Protein AF-0000000084992486 (afdb_homodimer)

Foldseek 3Di:
DKKAWLEFQFADDPQPADYDQATWIWDDDPNATEIEFFAQAQSSVVSCVSLVHQLLRHQAYEYQAFFNRRANNLLNSLQRNQEAHEYEWAPCRQAQKWFPPPHTDTGGHPDDPVSSVVSRYDYDHAQPWDDPDVQKIKLHFQDQDDPQLPFFQRMFHDDPNDTDHDPRRGRIWIWGQDPQWIEIEGAACRSAPVSSLVSSCVVRVTDAYAEYAYHGLLVRDDPRSNVVNLVVVLPHPYQAYAHENNCDDVNLVVSCVSCPPRYHPSHRRDMDDD/DKKAWLEFQFADDPQPADYDQATWIWDDDPNATEIEFFAQAQSSVVSCVSLVHQLLRHQAYEYQAFFNRRANNLLNSLQRNQEAHEYEWAPCSQAQKWFPPPHTDTGGHPDDPVSSVVSHYDYDHAQDWDDPDVQKIKLHFQDQDDPQLPFFQRMFHADPRDTDHDPRRGRIWIWGQDPQWIEIEGAACRSAPVSSLVSSCVVNVTDAYAEYAYHGLLVRDDPSSNVVNLVVVLPHNYQAYAHENNCDDVNLVVSCVSCPPRYHPSHRRDMDDD

Solvent-accessible surface area (backbone atoms only — not comparable to full-atom values): 26748 Å² total; per-residue (Å²): 76,39,38,33,26,32,19,12,16,26,33,67,47,87,70,83,39,48,6,27,49,19,37,17,33,40,38,38,47,95,90,39,38,34,34,42,29,23,9,36,43,52,50,36,54,58,26,25,51,71,70,71,42,64,72,66,64,42,66,32,36,35,41,22,41,28,36,24,35,27,38,37,7,39,62,50,46,32,60,66,46,63,47,76,37,46,28,36,28,25,79,55,24,75,44,70,34,28,32,50,67,95,56,74,41,81,39,19,44,84,64,57,69,68,59,46,39,73,41,21,46,39,75,39,74,38,62,56,64,38,72,79,45,96,55,32,29,37,47,17,49,57,66,77,74,57,85,62,52,78,45,56,84,52,31,23,30,70,58,95,84,36,83,38,76,49,80,60,65,21,45,27,36,39,36,32,66,48,98,75,26,28,34,37,42,36,51,37,34,63,53,23,58,65,29,44,51,53,46,46,28,65,76,69,69,47,83,52,49,20,30,43,36,31,10,44,36,48,47,76,31,52,69,66,35,38,52,52,48,49,56,55,54,70,73,46,76,54,64,32,43,23,44,19,54,55,14,36,69,70,49,38,23,52,48,36,70,73,50,45,88,29,35,40,60,59,24,13,69,36,74,46,75,97,74,39,39,32,26,31,19,12,17,28,33,67,46,88,69,82,39,49,7,27,49,18,38,16,33,41,38,37,48,94,89,39,38,33,34,43,29,24,9,37,44,52,50,35,54,59,28,25,51,71,71,71,43,64,71,66,65,41,66,32,36,36,41,24,40,28,36,24,33,28,38,38,6,40,62,51,46,33,58,67,47,63,48,75,38,46,30,36,29,25,81,57,24,75,42,69,35,27,33,50,68,93,57,73,40,82,40,21,45,84,66,56,68,68,60,45,40,74,41,21,46,38,75,40,73,38,61,55,66,38,71,80,44,98,56,33,28,37,46,18,48,56,67,76,74,55,86,62,52,78,47,55,84,50,32,24,30,70,58,95,84,36,86,39,76,49,81,60,65,20,43,28,36,39,37,33,67,50,98,75,26,28,35,35,42,35,52,37,34,64,50,22,60,65,29,45,52,54,46,46,27,65,76,69,68,45,82,51,51,20,29,42,35,32,10,45,37,47,47,76,33,52,68,66,35,37,51,53,48,49,56,54,55,70,71,46,76,55,65,32,43,23,43,19,51,55,15,36,67,70,49,37,24,51,46,34,71,73,50,44,87,30,34,39,60,60,26,13,69,36,73,47,75,98

Radius of gyration: 23.99 Å; Cα contacts (8 Å, |Δi|>4): 1470; chains: 2; bounding box: 59×67×59 Å

InterPro domains:
  IPR001279 Metallo-beta-lactamase [PF00753] (26-121)
  IPR001279 Metallo-beta-lactamase [SM00849] (21-245)
  IPR036866 Ribonuclease Z/Hydroxyacylglutathione hydrolase-like [G3DSA:3.60.15.10] (1-273)
  IPR036866 Ribonuclease Z/Hydroxyacylglutathione hydrolase-like [SSF56281] (2-274)
  IPR041712 Methanocaldococcus jannaschii dihydropteroate synthase-like, MBL-fold metallo hydrolase domain [cd07713] (2-273)
  IPR052926 Metallo-beta-lactamase domain-containing protein [PTHR13754] (1-273)

Structure (mmCIF, N/CA/C/O backbone):
data_AF-0000000084992486-model_v1
#
loop_
_entity.id
_entity.type
_entity.pdbx_description
1 polymer 'Beta-lactamase domain protein'
#
loop_
_atom_site.group_PDB
_atom_site.id
_atom_site.type_symbol
_atom_site.label_atom_id
_atom_site.label_alt_id
_atom_site.label_comp_id
_atom_site.label_asym_id
_atom_site.label_entity_id
_atom_site.label_seq_id
_atom_site.pdbx_PDB_ins_code
_atom_site.Cartn_x
_atom_site.Cartn_y
_atom_site.Cartn_z
_atom_site.occupancy
_atom_site.B_iso_or_equiv
_atom_site.auth_seq_id
_atom_site.auth_comp_id
_atom_site.auth_asym_id
_atom_site.auth_atom_id
_atom_site.pdbx_PDB_model_num
ATOM 1 N N . MET A 1 1 ? 14.695 21.062 2.686 1 94.88 1 MET A N 1
ATOM 2 C CA . MET A 1 1 ? 13.664 20.328 3.412 1 94.88 1 MET A CA 1
ATOM 3 C C . MET A 1 1 ? 13.641 18.859 2.979 1 94.88 1 MET A C 1
ATOM 5 O O . MET A 1 1 ? 13.812 18.562 1.797 1 94.88 1 MET A O 1
ATOM 9 N N . ARG A 1 2 ? 13.477 17.984 3.918 1 97.75 2 ARG A N 1
ATOM 10 C CA . ARG A 1 2 ? 13.383 16.547 3.676 1 97.75 2 ARG A CA 1
ATOM 11 C C . ARG A 1 2 ? 12.18 15.953 4.398 1 97.75 2 ARG A C 1
ATOM 13 O O . ARG A 1 2 ? 11.984 16.188 5.594 1 97.75 2 ARG A O 1
ATOM 20 N N . VAL A 1 3 ? 11.336 15.289 3.637 1 98.69 3 VAL A N 1
ATOM 21 C CA . VAL A 1 3 ? 10.188 14.602 4.211 1 98.69 3 VAL A CA 1
ATOM 22 C C . VAL A 1 3 ? 10.312 13.094 3.969 1 98.69 3 VAL A C 1
ATOM 24 O O . VAL A 1 3 ? 10.438 12.656 2.826 1 98.69 3 VAL A O 1
ATOM 27 N N . THR A 1 4 ? 10.312 12.32 5.02 1 98.69 4 THR A N 1
ATOM 28 C CA . THR A 1 4 ? 10.289 10.867 4.926 1 98.69 4 THR A CA 1
ATOM 29 C C . THR A 1 4 ? 8.914 10.32 5.301 1 98.69 4 THR A C 1
ATOM 31 O O . THR A 1 4 ? 8.375 10.656 6.355 1 98.69 4 THR A O 1
ATOM 34 N N . VAL A 1 5 ? 8.375 9.547 4.402 1 98.69 5 VAL A N 1
ATOM 35 C CA . VAL A 1 5 ? 7.109 8.891 4.707 1 98.69 5 VAL A CA 1
ATOM 36 C C . VAL A 1 5 ? 7.355 7.684 5.605 1 98.69 5 VAL A C 1
ATOM 38 O O . VAL A 1 5 ? 7.828 6.641 5.145 1 98.69 5 VAL A O 1
ATOM 41 N N . LEU A 1 6 ? 6.988 7.801 6.863 1 98.5 6 LEU A N 1
ATOM 42 C CA . LEU A 1 6 ? 7.254 6.73 7.82 1 98.5 6 LEU A CA 1
ATOM 43 C C . LEU A 1 6 ? 6.188 5.645 7.727 1 98.5 6 LEU A C 1
ATOM 45 O O . LEU A 1 6 ? 6.492 4.457 7.883 1 98.5 6 LEU A O 1
ATOM 49 N N . VAL A 1 7 ? 4.973 6.086 7.559 1 97.81 7 VAL A N 1
ATOM 50 C CA . VAL A 1 7 ? 3.893 5.113 7.41 1 97.81 7 VAL A CA 1
ATOM 51 C C . VAL A 1 7 ? 2.803 5.684 6.508 1 97.81 7 VAL A C 1
ATOM 53 O O . VAL A 1 7 ? 2.488 6.871 6.578 1 97.81 7 VAL A O 1
ATOM 56 N N . GLU A 1 8 ? 2.346 4.922 5.703 1 97.44 8 GLU A N 1
ATOM 57 C CA . GLU A 1 8 ? 1.309 5.191 4.715 1 97.44 8 GLU A CA 1
ATOM 58 C C . GLU A 1 8 ? 0.674 3.896 4.211 1 97.44 8 GLU A C 1
ATOM 60 O O . GLU A 1 8 ? 1.143 2.803 4.535 1 97.44 8 GLU A O 1
ATOM 65 N N . ASN A 1 9 ? -0.348 3.951 3.467 1 97.25 9 ASN A N 1
ATOM 66 C CA . ASN A 1 9 ? -1.157 2.811 3.057 1 97.25 9 ASN A CA 1
ATOM 67 C C . ASN A 1 9 ? -0.349 1.818 2.225 1 97.25 9 ASN A C 1
ATOM 69 O O . ASN A 1 9 ? -0.656 0.625 2.201 1 97.25 9 ASN A O 1
ATOM 73 N N . SER A 1 10 ? 0.635 2.299 1.521 1 96.56 10 SER A N 1
ATOM 74 C CA . SER A 1 10 ? 1.401 1.476 0.592 1 96.56 10 SER A CA 1
ATOM 75 C C . SER A 1 10 ? 2.875 1.429 0.98 1 96.56 10 SER A C 1
ATOM 77 O O . SER A 1 10 ? 3.441 2.436 1.41 1 96.56 10 SER A O 1
ATOM 79 N N . VAL A 1 11 ? 3.467 0.266 0.783 1 94.88 11 VAL A N 1
ATOM 80 C CA . VAL A 1 11 ? 4.898 0.095 1.006 1 94.88 11 VAL A CA 1
ATOM 81 C C . VAL A 1 11 ? 5.645 0.209 -0.322 1 94.88 11 VAL A C 1
ATOM 83 O O . VAL A 1 11 ? 5.348 -0.518 -1.272 1 94.88 11 VAL A O 1
ATOM 86 N N . GLY A 1 12 ? 6.594 1.15 -0.379 1 87.75 12 GLY A N 1
ATOM 87 C CA . GLY A 1 12 ? 7.273 1.422 -1.636 1 87.75 12 GLY A CA 1
ATOM 88 C C . GLY A 1 12 ? 8.648 0.792 -1.72 1 87.75 12 GLY A C 1
ATOM 89 O O . GLY A 1 12 ? 9.242 0.718 -2.801 1 87.75 12 GLY A O 1
ATOM 90 N N . LYS A 1 13 ? 9.18 0.392 -0.615 1 80.75 13 LYS A N 1
ATOM 91 C CA . LYS A 1 13 ? 10.531 -0.162 -0.57 1 80.75 13 LYS A CA 1
ATOM 92 C C . LYS A 1 13 ? 10.547 -1.521 0.124 1 80.75 13 LYS A C 1
ATOM 94 O O . LYS A 1 13 ? 9.828 -1.729 1.106 1 80.75 13 LYS A O 1
ATOM 99 N N . PRO A 1 14 ? 11.266 -2.363 -0.431 1 79.75 14 PRO A N 1
ATOM 100 C CA . PRO A 1 14 ? 11.352 -3.693 0.176 1 79.75 14 PRO A CA 1
ATOM 101 C C . PRO A 1 14 ? 12.297 -3.736 1.372 1 79.75 14 PRO A C 1
ATOM 103 O O . PRO A 1 14 ? 13.281 -4.484 1.358 1 79.75 14 PRO A O 1
ATOM 106 N N . LEU A 1 15 ? 12.102 -3.066 2.436 1 78.69 15 LEU A N 1
ATOM 107 C CA . LEU A 1 15 ? 12.977 -2.914 3.594 1 78.69 15 LEU A CA 1
ATOM 108 C C . LEU A 1 15 ? 12.312 -3.463 4.852 1 78.69 15 LEU A C 1
ATOM 110 O O . LEU A 1 15 ? 12.617 -3.023 5.961 1 78.69 15 LEU A O 1
ATOM 114 N N . GLY A 1 16 ? 11.375 -4.273 4.609 1 88.5 16 GLY A N 1
ATOM 115 C CA . GLY A 1 16 ? 10.672 -4.809 5.766 1 88.5 16 GLY A CA 1
ATOM 116 C C . GLY A 1 16 ? 9.711 -3.811 6.395 1 88.5 16 GLY A C 1
ATOM 117 O O . GLY A 1 16 ? 9.297 -3.982 7.543 1 88.5 16 GLY A O 1
ATOM 118 N N . LEU A 1 17 ? 9.445 -2.789 5.684 1 93.38 17 LEU A N 1
ATOM 119 C CA . LEU A 1 17 ? 8.531 -1.761 6.168 1 93.38 17 LEU A CA 1
ATOM 120 C C . LEU A 1 17 ? 7.094 -2.271 6.172 1 93.38 17 LEU A C 1
ATOM 122 O O . LEU A 1 17 ? 6.762 -3.209 5.441 1 93.38 17 LEU A O 1
ATOM 126 N N . THR A 1 18 ? 6.34 -1.64 7.02 1 94.38 18 THR A N 1
ATOM 127 C CA . THR A 1 18 ? 4.926 -1.969 7.156 1 94.38 18 THR A CA 1
ATOM 128 C C . THR A 1 18 ? 4.051 -0.817 6.668 1 94.38 18 THR A C 1
ATOM 130 O O . THR A 1 18 ? 4.305 0.344 6.996 1 94.38 18 THR A O 1
ATOM 133 N N . GLY A 1 19 ? 3.08 -1.207 5.801 1 94.94 19 GLY A N 1
ATOM 134 C CA . GLY A 1 19 ? 2.027 -0.263 5.469 1 94.94 19 GLY A CA 1
ATOM 135 C C . GLY A 1 19 ? 0.768 -0.457 6.293 1 94.94 19 GLY A C 1
ATOM 136 O O . GLY A 1 19 ? 0.466 -1.572 6.719 1 94.94 19 GLY A O 1
ATOM 137 N N . GLU A 1 20 ? 0.019 0.589 6.535 1 95.69 20 GLU A N 1
ATOM 138 C CA . GLU A 1 20 ? -1.285 0.571 7.191 1 95.69 20 GLU A CA 1
ATOM 139 C C . GLU A 1 20 ? -2.143 1.752 6.742 1 95.69 20 GLU A C 1
ATOM 141 O O . GLU A 1 20 ? -1.624 2.738 6.215 1 95.69 20 GLU A O 1
ATOM 146 N N . HIS A 1 21 ? -3.4 1.571 6.91 1 95.38 21 HIS A N 1
ATOM 147 C CA . HIS A 1 21 ? -4.246 2.738 6.684 1 95.38 21 HIS A CA 1
ATOM 148 C C . HIS A 1 21 ? -3.916 3.857 7.668 1 95.38 21 HIS A C 1
ATOM 150 O O . HIS A 1 21 ? -4.469 3.9 8.766 1 95.38 21 HIS A O 1
ATOM 156 N N . GLY A 1 22 ? -3.115 4.805 7.23 1 96.88 22 GLY A N 1
ATOM 157 C CA . GLY A 1 22 ? -2.666 5.887 8.094 1 96.88 22 GLY A CA 1
ATOM 158 C C . GLY A 1 22 ? -1.508 6.672 7.512 1 96.88 22 GLY A C 1
ATOM 159 O O . GLY A 1 22 ? -0.931 6.281 6.496 1 96.88 22 GLY A O 1
ATOM 160 N N . LEU A 1 23 ? -1.221 7.73 8.18 1 98.44 23 LEU A N 1
ATOM 161 C CA . LEU A 1 23 ? -0.169 8.609 7.672 1 98.44 23 LEU A CA 1
ATOM 162 C C . LEU A 1 23 ? 0.738 9.078 8.805 1 98.44 23 LEU A C 1
ATOM 164 O O . LEU A 1 23 ? 0.259 9.422 9.891 1 98.44 23 LEU A O 1
ATOM 168 N N . GLY A 1 24 ? 2.01 9.008 8.586 1 98.75 24 GLY A N 1
ATOM 169 C CA . GLY A 1 24 ? 3.043 9.594 9.422 1 98.75 24 GLY A CA 1
ATOM 170 C C . GLY A 1 24 ? 4.242 10.086 8.641 1 98.75 24 GLY A C 1
ATOM 171 O O . GLY A 1 24 ? 4.832 9.336 7.859 1 98.75 24 GLY A O 1
ATOM 172 N N . LEU A 1 25 ? 4.602 11.328 8.812 1 98.88 25 LEU A N 1
ATOM 173 C CA . LEU A 1 25 ? 5.699 11.953 8.086 1 98.88 25 LEU A CA 1
ATOM 174 C C . LEU A 1 25 ? 6.766 12.477 9.039 1 98.88 25 LEU A C 1
ATOM 176 O O . LEU A 1 25 ? 6.445 13.102 10.055 1 98.88 25 LEU A O 1
ATOM 180 N N . TRP A 1 26 ? 7.988 12.117 8.734 1 98.94 26 TRP A N 1
ATOM 181 C CA . TRP A 1 26 ? 9.133 12.727 9.398 1 98.94 26 TRP A CA 1
ATOM 182 C C . TRP A 1 26 ? 9.648 13.93 8.609 1 98.94 26 TRP A C 1
ATOM 184 O O . TRP A 1 26 ? 10.031 13.789 7.445 1 98.94 26 TRP A O 1
ATOM 194 N N . VAL A 1 27 ? 9.641 15.094 9.203 1 98.81 27 VAL A N 1
ATOM 195 C CA . VAL A 1 27 ? 9.953 16.328 8.492 1 98.81 27 VAL A CA 1
ATOM 196 C C . VAL A 1 27 ? 11.242 16.922 9.039 1 98.81 27 VAL A C 1
ATOM 198 O O . VAL A 1 27 ? 11.359 17.172 10.242 1 98.81 27 VAL A O 1
ATOM 201 N N . GLU A 1 28 ? 12.188 17.078 8.211 1 98.69 28 GLU A N 1
ATOM 202 C CA . GLU A 1 28 ? 13.422 17.797 8.5 1 98.69 28 GLU A CA 1
ATOM 203 C C . GLU A 1 28 ? 13.484 19.109 7.73 1 98.69 28 GLU A C 1
ATOM 205 O O . GLU A 1 28 ? 13.453 19.125 6.5 1 98.69 28 GLU A O 1
ATOM 210 N N . TYR A 1 29 ? 13.523 20.156 8.461 1 98.25 29 TYR A N 1
ATOM 211 C CA . TYR A 1 29 ? 13.5 21.484 7.875 1 98.25 29 TYR A CA 1
ATOM 212 C C . TYR A 1 29 ? 14.469 22.422 8.594 1 98.25 29 TYR A C 1
ATOM 214 O O . TYR A 1 29 ? 14.281 22.734 9.766 1 98.25 29 TYR A O 1
ATOM 222 N N . GLU A 1 30 ? 15.539 22.875 7.902 1 97.25 30 GLU A N 1
ATOM 223 C CA . GLU A 1 30 ? 16.516 23.828 8.406 1 97.25 30 GLU A CA 1
ATOM 224 C C . GLU A 1 30 ? 17.031 23.422 9.781 1 97.25 30 GLU A C 1
ATOM 226 O O . GLU A 1 30 ? 17.031 24.234 10.711 1 97.25 30 GLU A O 1
ATOM 231 N N . GLY A 1 31 ? 17.297 22.203 9.914 1 97.31 31 GLY A N 1
ATOM 232 C CA . GLY A 1 31 ? 17.906 21.688 11.133 1 97.31 31 GLY A CA 1
ATOM 233 C C . GLY A 1 31 ? 16.875 21.219 12.156 1 97.31 31 GLY A C 1
ATOM 234 O O . GLY A 1 31 ? 17.219 20.562 13.141 1 97.31 31 GLY A O 1
ATOM 235 N N . HIS A 1 32 ? 15.641 21.516 11.906 1 98.38 32 HIS A N 1
ATOM 236 C CA . HIS A 1 32 ? 14.586 21.125 12.828 1 98.38 32 HIS A CA 1
ATOM 237 C C . HIS A 1 32 ? 13.938 19.812 12.391 1 98.38 32 HIS A C 1
ATOM 239 O O . HIS A 1 32 ? 13.898 19.5 11.203 1 98.38 32 HIS A O 1
ATOM 245 N N . LYS A 1 33 ? 13.438 19.031 13.414 1 98.69 33 LYS A N 1
ATOM 246 C CA . LYS A 1 33 ? 12.836 17.719 13.172 1 98.69 33 LYS A CA 1
ATOM 247 C C . LYS A 1 33 ? 11.461 17.625 13.836 1 98.69 33 LYS A C 1
ATOM 249 O O . LYS A 1 33 ? 11.328 17.891 15.031 1 98.69 33 LYS A O 1
ATOM 254 N N . ILE A 1 34 ? 10.484 17.25 13.031 1 98.44 34 ILE A N 1
ATOM 255 C CA . ILE A 1 34 ? 9.141 17.109 13.578 1 98.44 34 ILE A CA 1
ATOM 256 C C . ILE A 1 34 ? 8.484 15.844 13.039 1 98.44 34 ILE A C 1
ATOM 258 O O . ILE A 1 34 ? 8.766 15.43 11.906 1 98.44 34 ILE A O 1
ATOM 262 N N . LEU A 1 35 ? 7.727 15.219 13.898 1 98.88 35 LEU A N 1
ATOM 263 C CA . LEU A 1 35 ? 6.84 14.148 13.445 1 98.88 35 LEU A CA 1
ATOM 264 C C . LEU A 1 35 ? 5.445 14.688 13.156 1 98.88 35 LEU A C 1
ATOM 266 O O . LEU A 1 35 ? 4.809 15.281 14.031 1 98.88 35 LEU A O 1
ATOM 270 N N . PHE A 1 36 ? 5.02 14.633 11.922 1 98.94 36 PHE A N 1
ATOM 271 C CA . PHE A 1 36 ? 3.68 15.031 11.5 1 98.94 36 PHE A CA 1
ATOM 272 C C . PHE A 1 36 ? 2.766 13.82 11.367 1 98.94 36 PHE A C 1
ATOM 274 O O . PHE A 1 36 ? 2.906 13.039 10.43 1 98.94 36 PHE A O 1
ATOM 281 N N . ASP A 1 37 ? 1.771 13.586 12.305 1 98.88 37 ASP A N 1
ATOM 282 C CA . ASP A 1 37 ? 0.866 12.453 12.445 1 98.88 37 ASP A CA 1
ATOM 283 C C . ASP A 1 37 ? 1.633 11.18 12.797 1 98.88 37 ASP A C 1
ATOM 285 O O . ASP A 1 37 ? 2.865 11.164 12.781 1 98.88 37 ASP A O 1
ATOM 289 N N . ALA A 1 38 ? 0.834 10.141 13.188 1 98.44 38 ALA A N 1
ATOM 290 C CA . ALA A 1 38 ? 1.514 8.992 13.789 1 98.44 38 ALA A CA 1
ATOM 291 C C . ALA A 1 38 ? 0.942 7.68 13.266 1 98.44 38 ALA A C 1
ATOM 293 O O . ALA A 1 38 ? 1.174 6.617 13.852 1 98.44 38 ALA A O 1
ATOM 294 N N . GLY A 1 39 ? 0.154 7.738 12.195 1 97.56 39 GLY A N 1
ATOM 295 C CA . GLY A 1 39 ? -0.425 6.52 11.656 1 97.56 39 GLY A CA 1
ATOM 296 C C . GLY A 1 39 ? -1.495 5.922 12.547 1 97.56 39 GLY A C 1
ATOM 297 O O . GLY A 1 39 ? -1.982 6.578 13.469 1 97.56 39 GLY A O 1
ATOM 298 N N . GLN A 1 40 ? -1.93 4.754 12.211 1 95.5 40 GLN A N 1
ATOM 299 C CA . GLN A 1 40 ? -3.053 4.102 12.875 1 95.5 40 GLN A CA 1
ATOM 300 C C . GLN A 1 40 ? -2.584 3.291 14.078 1 95.5 40 GLN A C 1
ATOM 302 O O . GLN A 1 40 ? -3.285 3.211 15.094 1 95.5 40 GLN A O 1
ATOM 307 N N . ARG A 1 41 ? -1.489 2.662 13.766 1 89.88 41 ARG A N 1
ATOM 308 C CA . ARG A 1 41 ? -0.973 1.774 14.797 1 89.88 41 ARG A CA 1
ATOM 309 C C . ARG A 1 41 ? 0.506 2.039 15.062 1 89.88 41 ARG A C 1
ATOM 311 O O . ARG A 1 41 ? 1.029 3.092 14.688 1 89.88 41 ARG A O 1
ATOM 318 N N . GLY A 1 42 ? 1.271 1.399 15.711 1 87.19 42 GLY A N 1
ATOM 319 C CA . GLY A 1 42 ? 2.633 1.599 16.188 1 87.19 42 GLY A CA 1
ATOM 320 C C . GLY A 1 42 ? 3.68 1.327 15.125 1 87.19 42 GLY A C 1
ATOM 321 O O . GLY A 1 42 ? 4.875 1.494 15.367 1 87.19 42 GLY A O 1
ATOM 322 N N . ALA A 1 43 ? 3.217 1.117 13.82 1 94.5 43 ALA A N 1
ATOM 323 C CA . ALA A 1 43 ? 4.172 0.789 12.766 1 94.5 43 ALA A CA 1
ATOM 324 C C . ALA A 1 43 ? 5.109 1.96 12.492 1 94.5 43 ALA A C 1
ATOM 326 O O . ALA A 1 43 ? 6.227 1.768 12 1 94.5 43 ALA A O 1
ATOM 327 N N . VAL A 1 44 ? 4.648 3.156 12.82 1 97.81 44 VAL A N 1
ATOM 328 C CA . VAL A 1 44 ? 5.457 4.355 12.602 1 97.81 44 VAL A CA 1
ATOM 329 C C . VAL A 1 44 ? 6.777 4.23 13.359 1 97.81 44 VAL A C 1
ATOM 331 O O . VAL A 1 44 ? 7.82 4.68 12.875 1 97.81 44 VAL A O 1
ATOM 334 N N . VAL A 1 45 ? 6.805 3.59 14.516 1 98.19 45 VAL A N 1
ATOM 335 C CA . VAL A 1 45 ? 7.996 3.457 15.352 1 98.19 45 VAL A CA 1
ATOM 336 C C . VAL A 1 45 ? 8.961 2.463 14.711 1 98.19 45 VAL A C 1
ATOM 338 O O . VAL A 1 45 ? 10.133 2.773 14.508 1 98.19 45 VAL A O 1
ATOM 341 N N . SER A 1 46 ? 8.461 1.271 14.383 1 96.38 46 SER A N 1
ATOM 342 C CA . SER A 1 46 ? 9.312 0.253 13.789 1 96.38 46 SER A CA 1
ATOM 343 C C . SER A 1 46 ? 9.836 0.698 12.43 1 96.38 46 SER A C 1
ATOM 345 O O . SER A 1 46 ? 11.008 0.471 12.102 1 96.38 46 SER A O 1
ATOM 347 N N . ASN A 1 47 ? 8.961 1.304 11.602 1 97.81 47 ASN A N 1
ATOM 348 C CA . ASN A 1 47 ? 9.391 1.807 10.297 1 97.81 47 ASN A CA 1
ATOM 349 C C . ASN A 1 47 ? 10.492 2.852 10.438 1 97.81 47 ASN A C 1
ATOM 351 O O . ASN A 1 47 ? 11.461 2.844 9.672 1 97.81 47 ASN A O 1
ATOM 355 N N . ALA A 1 48 ? 10.305 3.781 11.406 1 98.31 48 ALA A N 1
ATOM 356 C CA . ALA A 1 48 ? 11.336 4.797 11.633 1 98.31 48 ALA A CA 1
ATOM 357 C C . ALA A 1 48 ? 12.688 4.156 11.93 1 98.31 48 ALA A C 1
ATOM 359 O O . ALA A 1 48 ? 13.703 4.559 11.367 1 98.31 48 ALA A O 1
ATOM 360 N N . HIS A 1 49 ? 12.656 3.193 12.781 1 97 49 HIS A N 1
ATOM 361 C CA . HIS A 1 49 ? 13.883 2.49 13.141 1 97 49 HIS A CA 1
ATOM 362 C C . HIS A 1 49 ? 14.531 1.863 11.906 1 97 49 HIS A C 1
ATOM 364 O O . HIS A 1 49 ? 15.734 2.008 11.695 1 97 49 HIS A O 1
ATOM 370 N N . LEU A 1 50 ? 13.75 1.217 11.117 1 95.5 50 LEU A N 1
ATOM 371 C CA . LEU A 1 50 ? 14.25 0.541 9.922 1 95.5 50 LEU A CA 1
ATOM 372 C C . LEU A 1 50 ? 14.805 1.548 8.922 1 95.5 50 LEU A C 1
ATOM 374 O O . LEU A 1 50 ? 15.711 1.231 8.148 1 95.5 50 LEU A O 1
ATOM 378 N N . LEU A 1 51 ? 14.289 2.756 8.953 1 97 51 LEU A N 1
ATOM 379 C CA . LEU A 1 51 ? 14.711 3.801 8.023 1 97 51 LEU A CA 1
ATOM 380 C C . LEU A 1 51 ? 15.867 4.609 8.602 1 97 51 LEU A C 1
ATOM 382 O O . LEU A 1 51 ? 16.281 5.605 8.008 1 97 51 LEU A O 1
ATOM 386 N N . GLY A 1 52 ? 16.297 4.234 9.766 1 97.31 52 GLY A N 1
ATOM 387 C CA . GLY A 1 52 ? 17.438 4.895 10.391 1 97.31 52 GLY A CA 1
ATOM 388 C C . GLY A 1 52 ? 17.078 6.207 11.055 1 97.31 52 GLY A C 1
ATOM 389 O O . GLY A 1 52 ? 17.938 7.074 11.234 1 97.31 52 GLY A O 1
ATOM 390 N N . ILE A 1 53 ? 15.859 6.406 11.375 1 98.44 53 ILE A N 1
ATOM 391 C CA . ILE A 1 53 ? 15.383 7.629 12.016 1 98.44 53 ILE A CA 1
ATOM 392 C C . ILE A 1 53 ? 15.109 7.363 13.492 1 98.44 53 ILE A C 1
ATOM 394 O O . ILE A 1 53 ? 14.367 6.441 13.836 1 98.44 53 ILE A O 1
ATOM 398 N N .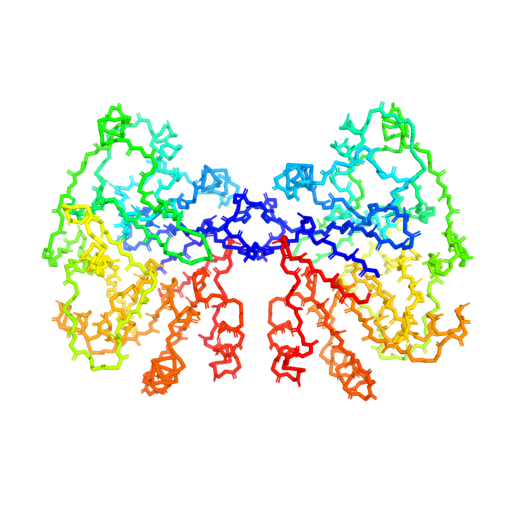 ASP A 1 54 ? 15.703 8.133 14.344 1 98.56 54 ASP A N 1
ATOM 399 C CA . ASP A 1 54 ? 15.43 8.07 15.773 1 98.56 54 ASP A CA 1
ATOM 400 C C . ASP A 1 54 ? 14.359 9.086 16.172 1 98.56 54 ASP A C 1
ATOM 402 O O . ASP A 1 54 ? 14.641 10.281 16.281 1 98.56 54 ASP A O 1
ATOM 406 N N . LEU A 1 55 ? 13.203 8.609 16.469 1 98.62 55 LEU A N 1
ATOM 407 C CA . LEU A 1 55 ? 12.07 9.477 16.781 1 98.62 55 LEU A CA 1
ATOM 408 C C . LEU A 1 55 ? 12.336 10.289 18.047 1 98.62 55 LEU A C 1
ATOM 410 O O . LEU A 1 55 ? 11.672 11.289 18.297 1 98.62 55 LEU A O 1
ATOM 414 N N . ARG A 1 56 ? 13.297 9.883 18.891 1 98.25 56 ARG A N 1
ATOM 415 C CA . ARG A 1 56 ? 13.648 10.633 20.094 1 98.25 56 ARG A CA 1
ATOM 416 C C . ARG A 1 56 ? 14.242 11.984 19.75 1 98.25 56 ARG A C 1
ATOM 418 O O . ARG A 1 56 ? 14.297 12.883 20.594 1 98.25 56 ARG A O 1
ATOM 425 N N . GLY A 1 57 ? 14.625 12.055 18.484 1 98.38 57 GLY A N 1
ATOM 426 C CA . GLY A 1 57 ? 15.211 13.305 18.031 1 98.38 57 GLY A CA 1
ATOM 427 C C . GLY A 1 57 ? 14.172 14.344 17.641 1 98.38 57 GLY A C 1
ATOM 428 O O . GLY A 1 57 ? 14.516 15.492 17.359 1 98.38 57 GLY A O 1
ATOM 429 N N . ALA A 1 58 ? 12.93 14.008 17.641 1 98.56 58 ALA A N 1
ATOM 430 C CA . ALA A 1 58 ? 11.875 14.953 17.281 1 98.56 58 ALA A CA 1
ATOM 431 C C . ALA A 1 58 ? 11.805 16.094 18.281 1 98.56 58 ALA A C 1
ATOM 433 O O . ALA A 1 58 ? 11.906 15.883 19.5 1 98.56 58 ALA A O 1
ATOM 434 N N . GLU A 1 59 ? 11.664 17.25 17.75 1 98.62 59 GLU A N 1
ATOM 435 C CA . GLU A 1 59 ? 11.492 18.438 18.594 1 98.62 59 GLU A CA 1
ATOM 436 C C . GLU A 1 59 ? 10.023 18.641 18.953 1 98.62 59 GLU A C 1
ATOM 438 O O . GLU A 1 59 ? 9.711 19.234 20 1 98.62 59 GLU A O 1
ATOM 443 N N . ALA A 1 60 ? 9.195 18.188 18.125 1 98.75 60 ALA A N 1
ATOM 444 C CA . ALA A 1 60 ? 7.75 18.297 18.328 1 98.75 60 ALA A CA 1
ATOM 445 C C . ALA A 1 60 ? 7 17.25 17.516 1 98.75 60 ALA A C 1
ATOM 447 O O . ALA A 1 60 ? 7.547 16.688 16.562 1 98.75 60 ALA A O 1
ATOM 448 N N . ILE A 1 61 ? 5.805 16.953 17.938 1 98.88 61 ILE A N 1
ATOM 449 C CA . ILE A 1 61 ? 4.824 16.203 17.172 1 98.88 61 ILE A CA 1
ATOM 450 C C . ILE A 1 61 ? 3.67 17.125 16.766 1 98.88 61 ILE A C 1
ATOM 452 O O . ILE A 1 61 ? 3.225 17.953 17.562 1 98.88 61 ILE A O 1
ATOM 456 N N . VAL A 1 62 ? 3.268 17.062 15.562 1 98.94 62 VAL A N 1
ATOM 457 C CA . VAL A 1 62 ? 2.105 17.812 15.094 1 98.94 62 VAL A CA 1
ATOM 458 C C . VAL A 1 62 ? 1.019 16.844 14.633 1 98.94 62 VAL A C 1
ATOM 460 O O . VAL A 1 62 ? 1.276 15.945 13.82 1 98.94 62 VAL A O 1
ATOM 463 N N . LEU A 1 63 ? -0.184 16.938 15.172 1 98.88 63 LEU A N 1
ATOM 464 C CA . LEU A 1 63 ? -1.336 16.172 14.719 1 98.88 63 LEU A CA 1
ATOM 465 C C . LEU A 1 63 ? -2.201 17 13.773 1 98.88 63 LEU A C 1
ATOM 467 O O . LEU A 1 63 ? -2.664 18.078 14.141 1 98.88 63 LEU A O 1
ATOM 471 N N . SER A 1 64 ? -2.367 16.453 12.586 1 98.88 64 SER A N 1
ATOM 472 C CA . SER A 1 64 ? -3.189 17.172 11.609 1 98.88 64 SER A CA 1
ATOM 473 C C . SER A 1 64 ? -4.645 17.234 12.055 1 98.88 64 SER A C 1
ATOM 475 O O . SER A 1 64 ? -5.258 18.297 12.047 1 98.88 64 SER A O 1
ATOM 477 N N . HIS A 1 65 ? -5.199 16.078 12.414 1 98.69 65 HIS A N 1
ATOM 478 C CA . HIS A 1 65 ? -6.57 16.016 12.914 1 98.69 65 HIS A CA 1
ATOM 479 C C . HIS A 1 65 ? -6.805 14.75 13.734 1 98.69 65 HIS A C 1
ATOM 481 O O . HIS A 1 65 ? -5.918 13.898 13.836 1 98.69 65 HIS A O 1
ATOM 487 N N . GLY A 1 66 ? -7.992 14.664 14.289 1 98.38 66 GLY A N 1
ATOM 488 C CA . GLY A 1 66 ? -8.203 13.727 15.383 1 98.38 66 GLY A CA 1
ATOM 489 C C . GLY A 1 66 ? -8.617 12.352 14.906 1 98.38 66 GLY A C 1
ATOM 490 O O . GLY A 1 66 ? -9.023 11.508 15.703 1 98.38 66 GLY A O 1
ATOM 491 N N . HIS A 1 67 ? -8.5 12.008 13.672 1 98 67 HIS A N 1
ATOM 492 C CA . HIS A 1 67 ? -8.883 10.68 13.211 1 98 67 HIS A CA 1
ATOM 493 C C . HIS A 1 67 ? -7.879 9.633 13.664 1 98 67 HIS A C 1
ATOM 495 O O . HIS A 1 67 ? -6.684 9.906 13.766 1 98 67 HIS A O 1
ATOM 501 N N . TYR A 1 68 ? -8.328 8.43 13.828 1 97 68 TYR A N 1
ATOM 502 C CA . TYR A 1 68 ? -7.559 7.328 14.406 1 97 68 TYR A CA 1
ATOM 503 C C . TYR A 1 68 ? -6.379 6.961 13.516 1 97 68 TYR A C 1
ATOM 505 O O . TYR A 1 68 ? -5.34 6.508 14 1 97 68 TYR A O 1
ATOM 513 N N . ASP A 1 69 ? -6.516 7.109 12.234 1 97.44 69 ASP A N 1
ATOM 514 C CA . ASP A 1 69 ? -5.469 6.719 11.297 1 97.44 69 ASP A CA 1
ATOM 515 C C . ASP A 1 69 ? -4.359 7.77 11.242 1 97.44 69 ASP A C 1
ATOM 517 O O . ASP A 1 69 ? -3.381 7.605 10.516 1 97.44 69 ASP A O 1
ATOM 521 N N . HIS A 1 70 ? -4.426 8.773 12.016 1 98.44 70 HIS A N 1
ATOM 522 C CA . HIS A 1 70 ? -3.385 9.789 12.172 1 98.44 70 HIS A CA 1
ATOM 523 C C . HIS A 1 70 ? -2.861 9.828 13.602 1 98.44 70 HIS A C 1
ATOM 525 O O . HIS A 1 70 ? -1.778 10.359 13.859 1 98.44 70 HIS A O 1
ATOM 531 N N . THR A 1 71 ? -3.646 9.297 14.484 1 98.38 71 THR A N 1
ATOM 532 C CA . THR A 1 71 ? -3.348 9.523 15.898 1 98.38 71 THR A CA 1
ATOM 533 C C . THR A 1 71 ? -3.184 8.195 16.625 1 98.38 71 THR A C 1
ATOM 535 O O . THR A 1 71 ? -2.684 8.156 17.75 1 98.38 71 THR A O 1
ATOM 538 N N . GLY A 1 72 ? -3.633 7.141 16.016 1 97.12 72 GLY A N 1
ATOM 539 C CA . GLY A 1 72 ? -3.646 5.848 16.688 1 97.12 72 GLY A CA 1
ATOM 540 C C . GLY A 1 72 ? -2.268 5.379 17.109 1 97.12 72 GLY A C 1
ATOM 541 O O . GLY A 1 72 ? -2.131 4.645 18.094 1 97.12 72 GLY A O 1
ATOM 542 N N . GLY A 1 73 ? -1.245 5.805 16.359 1 97.88 73 GLY A N 1
ATOM 543 C CA . GLY A 1 73 ? 0.123 5.418 16.656 1 97.88 73 GLY A CA 1
ATOM 544 C C . GLY A 1 73 ? 0.78 6.324 17.688 1 97.88 73 GLY A C 1
ATOM 545 O O . GLY A 1 73 ? 1.918 6.082 18.094 1 97.88 73 GLY A O 1
ATOM 546 N N . LEU A 1 74 ? 0.094 7.285 18.172 1 98.38 74 LEU A N 1
ATOM 547 C CA . LEU A 1 74 ? 0.687 8.297 19.031 1 98.38 74 LEU A CA 1
ATOM 548 C C . LEU A 1 74 ? 1.153 7.691 20.359 1 98.38 74 LEU A C 1
ATOM 550 O O . LEU A 1 74 ? 2.197 8.078 20.891 1 98.38 74 LEU A O 1
ATOM 554 N N . ARG A 1 75 ? 0.346 6.789 20.891 1 97.31 75 ARG A N 1
ATOM 555 C CA . ARG A 1 75 ? 0.729 6.148 22.156 1 97.31 75 ARG A CA 1
ATOM 556 C C . ARG A 1 75 ? 2.09 5.469 22.031 1 97.31 75 ARG A C 1
ATOM 558 O O . ARG A 1 75 ? 2.965 5.664 22.875 1 97.31 75 ARG A O 1
ATOM 565 N N . ALA A 1 76 ? 2.252 4.703 20.984 1 97.94 76 ALA A N 1
ATOM 566 C CA . ALA A 1 76 ? 3.51 3.996 20.75 1 97.94 76 ALA A CA 1
ATOM 567 C C . ALA A 1 76 ? 4.664 4.977 20.547 1 97.94 76 ALA A C 1
ATOM 569 O O . ALA A 1 76 ? 5.773 4.738 21.031 1 97.94 76 ALA A O 1
ATOM 570 N N . VAL A 1 77 ? 4.438 6.055 19.891 1 98.69 77 VAL A N 1
ATOM 571 C CA . VAL A 1 77 ? 5.453 7.07 19.625 1 98.69 77 VAL A CA 1
ATOM 572 C C . VAL A 1 77 ? 5.902 7.699 20.953 1 98.69 77 VAL A C 1
ATOM 574 O O . VAL A 1 77 ? 7.102 7.832 21.203 1 98.69 77 VAL A O 1
ATOM 577 N N . LEU A 1 78 ? 4.918 8.055 21.719 1 98.62 78 LEU A N 1
ATOM 578 C CA . LEU A 1 78 ? 5.223 8.695 23 1 98.62 78 LEU A CA 1
ATOM 579 C C . LEU A 1 78 ? 5.98 7.746 23.922 1 98.62 78 LEU A C 1
ATOM 581 O O . LEU A 1 78 ? 6.945 8.141 24.578 1 98.62 78 LEU A O 1
ATOM 585 N N . GLU A 1 79 ? 5.555 6.477 23.969 1 98.06 79 GLU A N 1
ATOM 586 C CA . GLU A 1 79 ? 6.262 5.473 24.766 1 98.06 79 GLU A CA 1
ATOM 587 C C . GLU A 1 79 ? 7.715 5.34 24.312 1 98.06 79 GLU A C 1
ATOM 589 O O . GLU A 1 79 ? 8.617 5.234 25.141 1 98.06 79 GLU A O 1
ATOM 594 N N . TYR A 1 80 ? 7.871 5.355 23.062 1 98.38 80 TYR A N 1
ATOM 595 C CA . TYR A 1 80 ? 9.211 5.207 22.516 1 98.38 80 TYR A CA 1
ATOM 596 C C . TYR A 1 80 ? 10.078 6.418 22.844 1 98.38 80 TYR A C 1
ATOM 598 O O . TYR A 1 80 ? 11.242 6.273 23.219 1 98.38 80 TYR A O 1
ATOM 606 N N . ILE A 1 81 ? 9.555 7.598 22.609 1 98.12 81 ILE A N 1
ATOM 607 C CA . ILE A 1 81 ? 10.297 8.828 22.875 1 98.12 81 ILE A CA 1
ATOM 608 C C . ILE A 1 81 ? 10.664 8.898 24.359 1 98.12 81 ILE A C 1
ATOM 610 O O . ILE A 1 81 ? 11.805 9.203 24.703 1 98.12 81 ILE A O 1
ATOM 614 N N . GLY A 1 82 ? 9.68 8.711 25.219 1 97.44 82 GLY A N 1
ATOM 615 C CA . GLY A 1 82 ? 9.969 8.484 26.625 1 97.44 82 GLY A CA 1
ATOM 616 C C . GLY A 1 82 ? 10.266 9.766 27.391 1 97.44 82 GLY A C 1
ATOM 617 O O . GLY A 1 82 ? 10.906 9.734 28.438 1 97.44 82 GLY A O 1
ATOM 618 N N . ARG A 1 83 ? 10.016 10.875 26.859 1 98 83 ARG A N 1
ATOM 619 C CA . ARG A 1 83 ? 10.133 12.172 27.516 1 98 83 ARG A CA 1
ATOM 620 C C . ARG A 1 83 ? 8.961 13.078 27.141 1 98 83 ARG A C 1
ATOM 622 O O . ARG A 1 83 ? 8.203 12.773 26.219 1 98 83 ARG A O 1
ATOM 629 N N . ARG A 1 84 ? 8.891 14.148 27.906 1 98.44 84 ARG A N 1
ATOM 630 C CA . ARG A 1 84 ? 7.887 15.141 27.547 1 98.44 84 ARG A CA 1
ATOM 631 C C . ARG A 1 84 ? 8.211 15.766 26.188 1 98.44 84 ARG A C 1
ATOM 633 O O . ARG A 1 84 ? 9.375 16.031 25.875 1 98.44 84 ARG A O 1
ATOM 640 N N . ILE A 1 85 ? 7.191 15.93 25.438 1 98.75 85 ILE A N 1
ATOM 641 C CA . ILE A 1 85 ? 7.371 16.516 24.109 1 98.75 85 ILE A CA 1
ATOM 642 C C . ILE A 1 85 ? 6.148 17.344 23.734 1 98.75 85 ILE A C 1
ATOM 644 O O . ILE A 1 85 ? 5.012 16.938 24 1 98.75 85 ILE A O 1
ATOM 648 N N . PRO A 1 86 ? 6.383 18.547 23.156 1 98.88 86 PRO A N 1
ATOM 649 C CA . PRO A 1 86 ? 5.227 19.297 22.672 1 98.88 86 PRO A CA 1
ATOM 650 C C . PRO A 1 86 ? 4.457 18.562 21.578 1 98.88 86 PRO A C 1
ATOM 652 O O . PRO A 1 86 ? 5.066 18.031 20.641 1 98.88 86 PRO A O 1
ATOM 655 N N . VAL A 1 87 ? 3.174 18.438 21.719 1 98.94 87 VAL A N 1
ATOM 656 C CA . VAL A 1 87 ? 2.256 17.922 20.703 1 98.94 87 VAL A CA 1
ATOM 657 C C . VAL A 1 87 ? 1.295 19.031 20.266 1 98.94 87 VAL A C 1
ATOM 659 O O . VAL A 1 87 ? 0.363 19.375 21 1 98.94 87 VAL A O 1
ATOM 662 N N . TYR A 1 88 ? 1.549 19.562 19.109 1 98.94 88 TYR A N 1
ATOM 663 C CA . TYR A 1 88 ? 0.697 20.625 18.578 1 98.94 88 TYR A CA 1
ATOM 664 C C . TYR A 1 88 ? -0.539 20.047 17.906 1 98.94 88 TYR A C 1
ATOM 666 O O . TYR A 1 88 ? -0.432 19.141 17.078 1 98.94 88 TYR A O 1
ATOM 674 N N . ALA A 1 89 ? -1.681 20.516 18.266 1 98.81 89 ALA A N 1
ATOM 675 C CA . ALA A 1 89 ? -2.951 20.047 17.719 1 98.81 89 ALA A CA 1
ATOM 676 C C . ALA A 1 89 ? -4.051 21.078 17.922 1 98.81 89 ALA A C 1
ATOM 678 O O . ALA A 1 89 ? -3.883 22.031 18.688 1 98.81 89 ALA A O 1
ATOM 679 N N . HIS A 1 90 ? -5.039 20.969 17.203 1 98.75 90 HIS A N 1
ATOM 680 C CA . HIS A 1 90 ? -6.242 21.75 17.453 1 98.75 90 HIS A CA 1
ATOM 681 C C . HIS A 1 90 ? -6.984 21.25 18.688 1 98.75 90 HIS A C 1
ATOM 683 O O . HIS A 1 90 ? -7.008 20.047 18.953 1 98.75 90 HIS A O 1
ATOM 689 N N . PRO A 1 91 ? -7.672 22.141 19.422 1 97.38 91 PRO A N 1
ATOM 690 C CA . PRO A 1 91 ? -8.406 21.688 20.609 1 97.38 91 PRO A CA 1
ATOM 691 C C . PRO A 1 91 ? -9.477 20.641 20.281 1 97.38 91 PRO A C 1
ATOM 693 O O . PRO A 1 91 ? -9.812 19.812 21.125 1 97.38 91 PRO A O 1
ATOM 696 N N . ASP A 1 92 ? -9.969 20.641 19.062 1 97.38 92 ASP A N 1
ATOM 697 C CA . ASP A 1 92 ? -11.039 19.734 18.656 1 97.38 92 ASP A CA 1
ATOM 698 C C . ASP A 1 92 ? -10.477 18.375 18.234 1 97.38 92 ASP A C 1
ATOM 700 O O . ASP A 1 92 ? -11.211 17.516 17.734 1 97.38 92 ASP A O 1
ATOM 704 N N . VAL A 1 93 ? -9.219 18.188 18.453 1 97.94 93 VAL A N 1
ATOM 705 C CA . VAL A 1 93 ? -8.586 16.938 18.047 1 97.94 93 VAL A CA 1
ATOM 706 C C . VAL A 1 93 ? -9.234 15.773 18.781 1 97.94 93 VAL A C 1
ATOM 708 O O . VAL A 1 93 ? -9.281 14.656 18.266 1 97.94 93 VAL A O 1
ATOM 711 N N . PHE A 1 94 ? -9.805 15.992 19.953 1 96.56 94 PHE A N 1
ATOM 712 C CA . PHE A 1 94 ? -10.414 14.945 20.766 1 96.56 94 PHE A CA 1
ATOM 713 C C . PHE A 1 94 ? -11.922 14.891 20.547 1 96.56 94 PHE A C 1
ATOM 715 O O . PHE A 1 94 ? -12.633 14.188 21.266 1 96.56 94 PHE A O 1
ATOM 722 N N . SER A 1 95 ? -12.453 15.695 19.578 1 94.56 95 SER A N 1
ATOM 723 C CA . SER A 1 95 ? -13.867 15.594 19.219 1 94.56 95 SER A CA 1
ATOM 724 C C . SER A 1 95 ? -14.227 14.172 18.797 1 94.56 95 SER A C 1
ATOM 726 O O . SER A 1 95 ? -13.398 13.461 18.219 1 94.56 95 SER A O 1
ATOM 728 N N . PRO A 1 96 ? -15.438 13.734 19.094 1 93.81 96 PRO A N 1
ATOM 729 C CA . PRO A 1 96 ? -15.844 12.375 18.734 1 93.81 96 PRO A CA 1
ATOM 730 C C . PRO A 1 96 ? -16.203 12.25 17.25 1 93.81 96 PRO A C 1
ATOM 732 O O . PRO A 1 96 ? -17.359 11.977 16.906 1 93.81 96 PRO A O 1
ATOM 735 N N . HIS A 1 97 ? -15.219 12.258 16.438 1 96.19 97 HIS A N 1
ATOM 736 C CA . HIS A 1 97 ? -15.406 12.141 15 1 96.19 97 HIS A CA 1
ATOM 737 C C . HIS A 1 97 ? -16.016 10.789 14.633 1 96.19 97 HIS A C 1
ATOM 739 O O . HIS A 1 97 ? -15.672 9.766 15.219 1 96.19 97 HIS A O 1
ATOM 745 N N . ARG A 1 98 ? -16.969 10.844 13.672 1 95.31 98 ARG A N 1
ATOM 746 C CA . ARG A 1 98 ? -17.672 9.641 13.234 1 95.31 98 ARG A CA 1
ATOM 747 C C . ARG A 1 98 ? -17.875 9.641 11.727 1 95.31 98 ARG A C 1
ATOM 749 O O . ARG A 1 98 ? -17.766 10.695 11.086 1 95.31 98 ARG A O 1
ATOM 756 N N . VAL A 1 99 ? -18.047 8.469 11.18 1 93.88 99 VAL A N 1
ATOM 757 C CA . VAL A 1 99 ? -18.391 8.32 9.773 1 93.88 99 VAL A CA 1
ATOM 758 C C . VAL A 1 99 ? -19.625 7.418 9.633 1 93.88 99 VAL A C 1
ATOM 760 O O . VAL A 1 99 ? -19.781 6.461 10.391 1 93.88 99 VAL A O 1
ATOM 763 N N . SER A 1 100 ? -20.5 7.699 8.727 1 90.19 100 SER A N 1
ATOM 764 C CA . SER A 1 100 ? -21.781 7.016 8.617 1 90.19 100 SER A CA 1
ATOM 765 C C . SER A 1 100 ? -21.703 5.812 7.688 1 90.19 100 SER A C 1
ATOM 767 O O . SER A 1 100 ? -22.469 4.863 7.809 1 90.19 100 SER A O 1
ATOM 769 N N . SER A 1 101 ? -20.938 5.816 6.684 1 78.94 101 SER A N 1
ATOM 770 C CA . SER A 1 101 ? -20.844 4.762 5.68 1 78.94 101 SER A CA 1
ATOM 771 C C . SER A 1 101 ? -19.406 4.25 5.555 1 78.94 101 SER A C 1
ATOM 773 O O . SER A 1 101 ? -18.453 5.023 5.672 1 78.94 101 SER A O 1
ATOM 775 N N . PRO A 1 102 ? -19.266 3.023 5.328 1 72.44 102 PRO A N 1
ATOM 776 C CA . PRO A 1 102 ? -20.312 2.033 5.07 1 72.44 102 PRO A CA 1
ATOM 777 C C . PRO A 1 102 ? -21.031 1.587 6.344 1 72.44 102 PRO A C 1
ATOM 779 O O . PRO A 1 102 ? -22.156 1.092 6.281 1 72.44 102 PRO A O 1
ATOM 782 N N . VAL A 1 103 ? -20.391 1.708 7.426 1 75.94 103 VAL A N 1
ATOM 783 C CA . VAL A 1 103 ? -20.984 1.424 8.727 1 75.94 103 VAL A CA 1
ATOM 784 C C . VAL A 1 103 ? -20.75 2.602 9.672 1 75.94 103 VAL A C 1
ATOM 786 O O . VAL A 1 103 ? -19.688 3.229 9.641 1 75.94 103 VAL A O 1
ATOM 789 N N . ASP A 1 104 ? -21.734 2.926 10.453 1 88.5 104 ASP A N 1
ATOM 790 C CA . ASP A 1 104 ? -21.594 3.984 11.445 1 88.5 104 ASP A CA 1
ATOM 791 C C . ASP A 1 104 ? -20.547 3.621 12.5 1 88.5 104 ASP A C 1
ATOM 793 O O . ASP A 1 104 ? -20.688 2.609 13.188 1 88.5 104 ASP A O 1
ATOM 797 N N . ARG A 1 105 ? -19.5 4.52 12.531 1 89.62 105 ARG A N 1
ATOM 798 C CA . ARG A 1 105 ? -18.469 4.148 13.484 1 89.62 105 ARG A CA 1
ATOM 799 C C . ARG A 1 105 ? -17.672 5.371 13.945 1 89.62 105 ARG A C 1
ATOM 801 O O . ARG A 1 105 ? -17.625 6.383 13.242 1 89.62 105 ARG A O 1
ATOM 808 N N . TYR A 1 106 ? -17.219 5.273 15.18 1 93.69 106 TYR A N 1
ATOM 809 C CA . TYR A 1 106 ? -16.281 6.238 15.742 1 93.69 106 TYR A CA 1
ATOM 810 C C . TYR A 1 106 ? -14.945 6.207 15 1 93.69 106 TYR A C 1
ATOM 812 O O . TYR A 1 106 ? -14.406 5.133 14.719 1 93.69 106 TYR A O 1
ATOM 820 N N . VAL A 1 107 ? -14.414 7.406 14.617 1 95.38 107 VAL A N 1
ATOM 821 C CA . VAL A 1 107 ? -13.148 7.438 13.891 1 95.38 107 VAL A CA 1
ATOM 822 C C . VAL A 1 107 ? -12.203 8.445 14.539 1 95.38 107 VAL A C 1
ATOM 824 O O . VAL A 1 107 ? -11.258 8.914 13.906 1 95.38 107 VAL A O 1
ATOM 827 N N . GLY A 1 108 ? -12.453 8.828 15.742 1 96.25 108 GLY A N 1
ATOM 828 C CA . GLY A 1 108 ? -11.625 9.773 16.469 1 96.25 108 GLY A CA 1
ATOM 829 C C . GLY A 1 108 ? -10.422 9.133 17.125 1 96.25 108 GLY A C 1
ATOM 830 O O . GLY A 1 108 ? -10.094 7.977 16.844 1 96.25 108 GLY A O 1
ATOM 831 N N . ILE A 1 109 ? -9.734 9.938 17.938 1 96.44 109 ILE A N 1
ATOM 832 C CA . ILE A 1 109 ? -8.57 9.469 18.688 1 96.44 109 ILE A CA 1
ATOM 833 C C . ILE A 1 109 ? -8.977 8.312 19.594 1 96.44 109 ILE A C 1
ATOM 835 O O . ILE A 1 109 ? -9.953 8.414 20.344 1 96.44 109 ILE A O 1
ATOM 839 N N . PRO A 1 110 ? -8.211 7.258 19.578 1 95.81 110 PRO A N 1
ATOM 840 C CA . PRO A 1 110 ? -8.625 6.086 20.359 1 95.81 110 PRO A CA 1
ATOM 841 C C . PRO A 1 110 ? -8.195 6.168 21.812 1 95.81 110 PRO A C 1
ATOM 843 O O . PRO A 1 110 ? -8.453 5.242 22.594 1 95.81 110 PRO A O 1
ATOM 846 N N . TYR A 1 111 ? -7.543 7.25 22.234 1 95.56 111 TYR A N 1
ATOM 847 C CA . TYR A 1 111 ? -7.027 7.402 23.578 1 95.56 111 TYR A CA 1
ATOM 848 C C . TYR A 1 111 ? -7.645 8.617 24.266 1 95.56 111 TYR A C 1
ATOM 850 O O . TYR A 1 111 ? -8.062 9.57 23.609 1 95.56 111 TYR A O 1
ATOM 858 N N . CYS A 1 112 ? -7.688 8.57 25.547 1 94.25 112 CYS A N 1
ATOM 859 C CA . CYS A 1 112 ? -8.055 9.781 26.25 1 94.25 112 CYS A CA 1
ATOM 860 C C . CYS A 1 112 ? -6.852 10.703 26.422 1 94.25 112 CYS A C 1
ATOM 862 O O . CYS A 1 112 ? -5.707 10.25 26.422 1 94.25 112 CYS A O 1
ATOM 864 N N . ARG A 1 113 ? -7.184 11.914 26.562 1 96.5 113 ARG A N 1
ATOM 865 C CA . ARG A 1 113 ? -6.145 12.938 26.656 1 96.5 113 ARG A CA 1
ATOM 866 C C . ARG A 1 113 ? -5.211 12.648 27.844 1 96.5 113 ARG A C 1
ATOM 868 O O . ARG A 1 113 ? -3.992 12.773 27.719 1 96.5 113 ARG A O 1
ATOM 875 N N . GLU A 1 114 ? -5.781 12.227 28.938 1 95.5 114 GLU A N 1
ATOM 876 C CA . GLU A 1 114 ? -5.031 11.984 30.172 1 95.5 114 GLU A CA 1
ATOM 877 C C . GLU A 1 114 ? -3.965 10.914 29.953 1 95.5 114 GLU A C 1
ATOM 879 O O . GLU A 1 114 ? -2.852 11.031 30.469 1 95.5 114 GLU A O 1
ATOM 884 N N . GLU A 1 115 ? -4.328 9.961 29.234 1 95.62 115 GLU A N 1
ATOM 885 C CA . GLU A 1 115 ? -3.383 8.883 28.953 1 95.62 115 GLU A CA 1
ATOM 886 C C . GLU A 1 115 ? -2.184 9.398 28.172 1 95.62 115 GLU A C 1
ATOM 888 O O . GLU A 1 115 ? -1.037 9.086 28.5 1 95.62 115 GLU A O 1
ATOM 893 N N . LEU A 1 116 ? -2.432 10.133 27.141 1 98 116 LEU A N 1
ATOM 894 C CA . LEU A 1 116 ? -1.372 10.664 26.297 1 98 116 LEU A CA 1
ATOM 895 C C . LEU A 1 116 ? -0.485 11.633 27.062 1 98 116 LEU A C 1
ATOM 897 O O . LEU A 1 116 ? 0.739 11.617 26.906 1 98 116 LEU A O 1
ATOM 901 N N . GLU A 1 117 ? -1.094 12.398 27.891 1 98 117 GLU A N 1
ATOM 902 C CA . GLU A 1 117 ? -0.333 13.328 28.719 1 98 117 GLU A CA 1
ATOM 903 C C . GLU A 1 117 ? 0.547 12.578 29.719 1 98 117 GLU A C 1
ATOM 905 O O . GLU A 1 117 ? 1.682 12.984 29.984 1 98 117 GLU A O 1
ATOM 910 N N . ALA A 1 118 ? 0.015 11.531 30.234 1 97.19 118 ALA A N 1
ATOM 911 C CA . ALA A 1 118 ? 0.782 10.719 31.172 1 97.19 118 ALA A CA 1
ATOM 912 C C . ALA A 1 118 ? 2.004 10.102 30.5 1 97.19 118 ALA A C 1
ATOM 914 O O . ALA A 1 118 ? 3.023 9.859 31.141 1 97.19 118 ALA A O 1
ATOM 915 N N . LEU A 1 119 ? 1.885 9.977 29.219 1 97.75 119 LEU A N 1
ATOM 916 C CA . LEU A 1 119 ? 2.975 9.367 28.453 1 97.75 119 LEU A CA 1
ATOM 917 C C . LEU A 1 119 ? 3.955 10.422 27.969 1 97.75 119 LEU A C 1
ATOM 919 O O . LEU A 1 119 ? 4.961 10.102 27.328 1 97.75 119 LEU A O 1
ATOM 923 N N . GLY A 1 120 ? 3.611 11.719 28.203 1 98.5 120 GLY A N 1
ATOM 924 C CA . GLY A 1 120 ? 4.598 12.75 27.906 1 98.5 120 GLY A CA 1
ATOM 925 C C . GLY A 1 120 ? 4.102 13.797 26.938 1 98.5 120 GLY A C 1
ATOM 926 O O . GLY A 1 120 ? 4.801 14.766 26.656 1 98.5 120 GLY A O 1
ATOM 927 N N . ALA A 1 121 ? 2.887 13.648 26.453 1 98.75 121 ALA A N 1
ATOM 928 C CA . ALA A 1 121 ? 2.352 14.625 25.516 1 98.75 121 ALA A CA 1
ATOM 929 C C . ALA A 1 121 ? 2.084 15.961 26.203 1 98.75 121 ALA A C 1
ATOM 931 O O . ALA A 1 121 ? 1.306 16.031 27.156 1 98.75 121 ALA A O 1
ATOM 932 N N . GLU A 1 122 ? 2.76 16.953 25.797 1 98.81 122 GLU A N 1
ATOM 933 C CA . GLU A 1 122 ? 2.438 18.328 26.188 1 98.81 122 GLU A CA 1
ATOM 934 C C . GLU A 1 122 ? 1.647 19.047 25.094 1 98.81 122 GLU A C 1
ATOM 936 O O . GLU A 1 122 ? 2.23 19.688 24.234 1 98.81 122 GLU A O 1
ATOM 941 N N . PHE A 1 123 ? 0.409 18.969 25.234 1 98.75 123 PHE A N 1
ATOM 942 C CA . PHE A 1 123 ? -0.444 19.484 24.172 1 98.75 123 PHE A CA 1
ATOM 943 C C . PHE A 1 123 ? -0.343 21 24.094 1 98.75 123 PHE A C 1
ATOM 945 O O . PHE A 1 123 ? -0.356 21.688 25.125 1 98.75 123 PHE A O 1
ATOM 952 N N . ARG A 1 124 ? -0.103 21.438 22.969 1 98.69 124 ARG A N 1
ATOM 953 C CA . ARG A 1 124 ? -0.165 22.844 22.594 1 98.69 124 ARG A CA 1
ATOM 954 C C . ARG A 1 124 ? -1.281 23.094 21.578 1 98.69 124 ARG A C 1
ATOM 956 O O . ARG A 1 124 ? -1.189 22.656 20.422 1 98.69 124 ARG A O 1
ATOM 963 N N . TRP A 1 125 ? -2.25 23.828 22.031 1 98.62 125 TRP A N 1
ATOM 964 C CA . TRP A 1 125 ? -3.459 23.984 21.219 1 98.62 125 TRP A CA 1
ATOM 965 C C . TRP A 1 125 ? -3.291 25.109 20.203 1 98.62 125 TRP A C 1
ATOM 967 O O . TRP A 1 125 ? -2.834 26.203 20.547 1 98.62 125 TRP A O 1
ATOM 977 N N . VAL A 1 126 ? -3.615 24.844 19 1 98.5 126 VAL A N 1
ATOM 978 C CA . VAL A 1 126 ? -3.412 25.781 17.891 1 98.5 126 VAL A CA 1
ATOM 979 C C . VAL A 1 126 ? -4.727 26 17.156 1 98.5 126 VAL A C 1
ATOM 981 O O . VAL A 1 126 ? -5.293 25.062 16.578 1 98.5 126 VAL A O 1
ATOM 984 N N . LYS A 1 127 ? -5.238 27.203 17.188 1 98.44 127 LYS A N 1
ATOM 985 C CA . LYS A 1 127 ? -6.422 27.562 16.406 1 98.44 127 LYS A CA 1
ATOM 986 C C . LYS A 1 127 ? -6.066 28.531 15.281 1 98.44 127 LYS A C 1
ATOM 988 O O . LYS A 1 127 ? -6.68 28.5 14.211 1 98.44 127 LYS A O 1
ATOM 993 N N . GLU A 1 128 ? -5.105 29.375 15.578 1 98.69 128 GLU A N 1
ATOM 994 C CA . GLU A 1 128 ? -4.609 30.359 14.617 1 98.69 128 GLU A CA 1
ATOM 995 C C . GLU A 1 128 ? -3.26 29.938 14.047 1 98.69 128 GLU A C 1
ATOM 997 O O . GLU A 1 128 ? -2.533 29.156 14.664 1 98.69 128 GLU A O 1
ATOM 1002 N N . PRO A 1 129 ? -2.977 30.484 12.867 1 98.81 129 PRO A N 1
ATOM 1003 C CA . PRO A 1 129 ? -1.665 30.141 12.312 1 98.81 129 PRO A CA 1
ATOM 1004 C C . PRO A 1 129 ? -0.521 30.406 13.289 1 98.81 129 PRO A C 1
ATOM 1006 O O . PRO A 1 129 ? -0.537 31.406 14.016 1 98.81 129 PRO A O 1
ATOM 1009 N N . LEU A 1 130 ? 0.397 29.469 13.328 1 98.62 130 LEU A N 1
ATOM 1010 C CA . LEU A 1 130 ? 1.525 29.547 14.25 1 98.62 130 LEU A CA 1
ATOM 1011 C C . LEU A 1 130 ? 2.83 29.203 13.539 1 98.62 130 LEU A C 1
ATOM 1013 O O . LEU A 1 130 ? 2.943 28.141 12.914 1 98.62 130 LEU A O 1
ATOM 1017 N N . GLU A 1 131 ? 3.754 30.125 13.555 1 98.5 131 GLU A N 1
ATOM 1018 C CA . GLU A 1 131 ? 5.082 29.797 13.047 1 98.5 131 GLU A CA 1
ATOM 1019 C C . GLU A 1 131 ? 5.887 29.016 14.078 1 98.5 131 GLU A C 1
ATOM 1021 O O . GLU A 1 131 ? 6.469 29.594 14.992 1 98.5 131 GLU A O 1
ATOM 1026 N N . LEU A 1 132 ? 5.93 27.703 13.93 1 97.56 132 LEU A N 1
ATOM 1027 C CA . LEU A 1 132 ? 6.594 26.812 14.875 1 97.56 132 LEU A CA 1
ATOM 1028 C C . LEU A 1 132 ? 8.094 27.047 14.898 1 97.56 132 LEU A C 1
ATOM 1030 O O . LEU A 1 132 ? 8.711 27.094 15.961 1 97.56 132 LEU A O 1
ATOM 1034 N N . PHE A 1 133 ? 8.695 27.094 13.727 1 96.88 133 PHE A N 1
ATOM 1035 C CA . PHE A 1 133 ? 10.07 27.484 13.445 1 96.88 133 PHE A CA 1
ATOM 1036 C C . PHE A 1 133 ? 10.141 28.469 12.281 1 96.88 133 PHE A C 1
ATOM 1038 O O . PHE A 1 133 ? 9.18 28.578 11.508 1 96.88 133 PHE A O 1
ATOM 1045 N N . PRO A 1 134 ? 11.234 29.234 12.242 1 97.56 134 PRO A N 1
ATOM 1046 C CA . PRO A 1 134 ? 11.297 30.172 11.125 1 97.56 134 PRO A CA 1
ATOM 1047 C C . PRO A 1 134 ? 11.039 29.516 9.773 1 97.56 134 PRO A C 1
ATOM 1049 O O . PRO A 1 134 ? 11.805 28.656 9.352 1 97.56 134 PRO A O 1
ATOM 1052 N N . GLY A 1 135 ? 9.922 29.891 9.148 1 98.12 135 GLY A N 1
ATOM 1053 C CA . GLY A 1 135 ? 9.602 29.406 7.82 1 98.12 135 GLY A CA 1
ATOM 1054 C C . GLY A 1 135 ? 8.742 28.156 7.836 1 98.12 135 GLY A C 1
ATOM 1055 O O . GLY A 1 135 ? 8.336 27.656 6.781 1 98.12 135 GLY A O 1
ATOM 1056 N N . LEU A 1 136 ? 8.492 27.609 8.992 1 98.56 136 LEU A N 1
ATOM 1057 C CA . LEU A 1 136 ? 7.629 26.453 9.156 1 98.56 136 LEU A CA 1
ATOM 1058 C C . LEU A 1 136 ? 6.395 26.797 9.977 1 98.56 136 LEU A C 1
ATOM 1060 O O . LEU A 1 136 ? 6.492 27.047 11.18 1 98.56 136 LEU A O 1
ATOM 1064 N N . TRP A 1 137 ? 5.289 26.766 9.25 1 98.81 137 TRP A N 1
ATOM 1065 C CA . TRP A 1 137 ? 4.051 27.234 9.867 1 98.81 137 TRP A CA 1
ATOM 1066 C C . TRP A 1 137 ? 3.078 26.078 10.062 1 98.81 137 TRP A C 1
ATOM 1068 O O . TRP A 1 137 ? 3.012 25.156 9.242 1 98.81 137 TRP A O 1
ATOM 1078 N N . LEU A 1 138 ? 2.361 26.125 11.141 1 98.81 138 LEU A N 1
ATOM 1079 C CA . LEU A 1 138 ? 1.135 25.359 11.328 1 98.81 138 LEU A CA 1
ATOM 1080 C C . LEU A 1 138 ? -0.087 26.188 10.938 1 98.81 138 LEU A C 1
ATOM 1082 O O . LEU A 1 138 ? -0.199 27.359 11.312 1 98.81 138 LEU A O 1
ATOM 1086 N N . SER A 1 139 ? -0.92 25.672 10.25 1 98.75 139 SER A N 1
ATOM 1087 C CA . SER A 1 139 ? -1.933 26.422 9.516 1 98.75 139 SER A CA 1
ATOM 1088 C C . SER A 1 139 ? -2.934 27.078 10.461 1 98.75 139 SER A C 1
ATOM 1090 O O . SER A 1 139 ? -3.49 28.125 10.156 1 98.75 139 SER A O 1
ATOM 1092 N N . GLY A 1 140 ? -3.205 26.438 11.648 1 98.69 140 GLY A N 1
ATOM 1093 C CA . GLY A 1 140 ? -4.449 26.75 12.328 1 98.69 140 GLY A CA 1
ATOM 1094 C C . GLY A 1 140 ? -5.684 26.375 11.523 1 98.69 140 GLY A C 1
ATOM 1095 O O . GLY A 1 140 ? -5.605 25.578 10.594 1 98.69 140 GLY A O 1
ATOM 1096 N N . GLU A 1 141 ? -6.82 26.953 11.945 1 98.75 141 GLU A N 1
ATOM 1097 C CA . GLU A 1 141 ? -8.062 26.656 11.242 1 98.75 141 GLU A CA 1
ATOM 1098 C C . GLU A 1 141 ? -8.031 27.188 9.82 1 98.75 141 GLU A C 1
ATOM 1100 O O . GLU A 1 141 ? -7.629 28.328 9.586 1 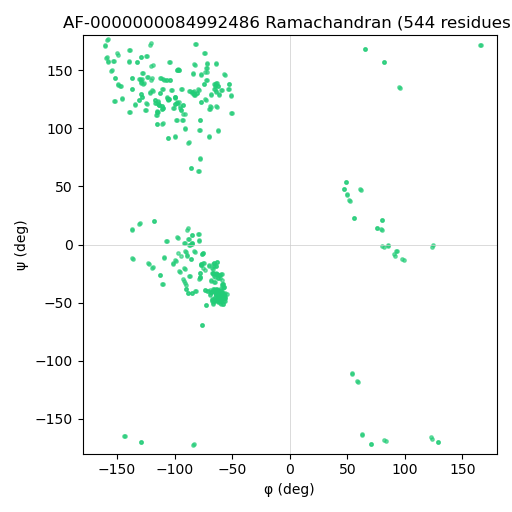98.75 141 GLU A O 1
ATOM 1105 N N . VAL A 1 142 ? -8.445 26.375 8.891 1 98.56 142 VAL A N 1
ATOM 1106 C CA . VAL A 1 142 ? -8.453 26.75 7.48 1 98.56 142 VAL A CA 1
ATOM 1107 C C . VAL A 1 142 ? -9.836 27.266 7.094 1 98.56 142 VAL A C 1
ATOM 1109 O O . VAL A 1 142 ? -10.82 26.531 7.172 1 98.56 142 VAL A O 1
ATOM 1112 N N . PRO A 1 143 ? -9.898 28.516 6.688 1 97.69 143 PRO A N 1
ATOM 1113 C CA . PRO A 1 143 ? -11.195 29.031 6.219 1 97.69 143 PRO A CA 1
ATOM 1114 C C . PRO A 1 143 ? -11.711 28.281 4.992 1 97.69 143 PRO A C 1
ATOM 1116 O O . PRO A 1 143 ? -10.938 27.938 4.094 1 97.69 143 PRO A O 1
ATOM 1119 N N . ARG A 1 144 ? -12.977 27.969 5.016 1 96.62 144 ARG A N 1
ATOM 1120 C CA . ARG A 1 144 ? -13.641 27.312 3.889 1 96.62 144 ARG A CA 1
ATOM 1121 C C . ARG A 1 144 ? -14.227 28.344 2.93 1 96.62 144 ARG A C 1
ATOM 1123 O O . ARG A 1 144 ? -15.375 28.766 3.088 1 96.62 144 ARG A O 1
ATOM 1130 N N . ARG A 1 145 ? -13.508 28.594 1.867 1 96 145 ARG A N 1
ATOM 1131 C CA . ARG A 1 145 ? -13.883 29.734 1.026 1 96 145 ARG A CA 1
ATOM 1132 C C . ARG A 1 145 ? -14.383 29.25 -0.335 1 96 145 ARG A C 1
ATOM 1134 O O . ARG A 1 145 ? -15.172 29.938 -0.984 1 96 145 ARG A O 1
ATOM 1141 N N . THR A 1 146 ? -13.93 28.094 -0.743 1 96.25 146 THR A N 1
ATOM 1142 C CA . THR A 1 146 ? -14.344 27.625 -2.061 1 96.25 146 THR A CA 1
ATOM 1143 C C . THR A 1 146 ? -15.766 27.078 -2.018 1 96.25 146 THR A C 1
ATOM 1145 O O . THR A 1 146 ? -16.172 26.469 -1.03 1 96.25 146 THR A O 1
ATOM 1148 N N . GLU A 1 147 ? -16.5 27.266 -3.102 1 95.44 147 GLU A N 1
ATOM 1149 C CA . GLU A 1 147 ? -17.875 26.766 -3.189 1 95.44 147 GLU A CA 1
ATOM 1150 C C . GLU A 1 147 ? -17.906 25.266 -3.471 1 95.44 147 GLU A C 1
ATOM 1152 O O . GLU A 1 147 ? -18.828 24.578 -3.047 1 95.44 147 GLU A O 1
ATOM 1157 N N . PHE A 1 148 ? -16.875 24.812 -4.129 1 96.31 148 PHE A N 1
ATOM 1158 C CA . PHE A 1 148 ? -16.953 23.453 -4.641 1 96.31 148 PHE A CA 1
ATOM 1159 C C . PHE A 1 148 ? -16.391 22.453 -3.635 1 96.31 148 PHE A C 1
ATOM 1161 O O . PHE A 1 148 ? -16.625 21.25 -3.736 1 96.31 148 PHE A O 1
ATOM 1168 N N . GLU A 1 149 ? -15.555 22.891 -2.688 1 96.88 149 GLU A N 1
ATOM 1169 C CA . GLU A 1 149 ? -14.992 21.984 -1.688 1 96.88 149 GLU A CA 1
ATOM 1170 C C . GLU A 1 149 ? -15.914 21.859 -0.478 1 96.88 149 GLU A C 1
ATOM 1172 O O . GLU A 1 149 ? -15.727 22.562 0.526 1 96.88 149 GLU A O 1
ATOM 1177 N N . GLN A 1 150 ? -16.844 20.938 -0.528 1 91.44 150 GLN A N 1
ATOM 1178 C CA . GLN A 1 150 ? -17.875 20.781 0.487 1 91.44 150 GLN A CA 1
ATOM 1179 C C . GLN A 1 150 ? -17.484 19.703 1.499 1 91.44 150 GLN A C 1
ATOM 1181 O O . GLN A 1 150 ? -18.109 19.578 2.551 1 91.44 150 GLN A O 1
ATOM 1186 N N . GLY A 1 151 ? -16.469 19.047 1.234 1 88.69 151 GLY A N 1
ATOM 1187 C CA . GLY A 1 151 ? -15.969 18.031 2.143 1 88.69 151 GLY A CA 1
ATOM 1188 C C . GLY A 1 151 ? -16.688 16.703 2.004 1 88.69 151 GLY A C 1
ATOM 1189 O O . GLY A 1 151 ? -17.328 16.438 0.985 1 88.69 151 GLY A O 1
ATOM 1190 N N . ASP A 1 152 ? -16.5 15.766 2.914 1 92.12 152 ASP A N 1
ATOM 1191 C CA . ASP A 1 152 ? -17.047 14.422 2.949 1 92.12 152 ASP A CA 1
ATOM 1192 C C . ASP A 1 152 ? -18.359 14.383 3.75 1 92.12 152 ASP A C 1
ATOM 1194 O O . ASP A 1 152 ? -18.328 14.461 4.98 1 92.12 152 ASP A O 1
ATOM 1198 N N . GLU A 1 153 ? -19.406 14.148 3.072 1 89.81 153 GLU A N 1
ATOM 1199 C CA . GLU A 1 153 ? -20.734 14.242 3.67 1 89.81 153 GLU A CA 1
ATOM 1200 C C . GLU A 1 153 ? -20.969 13.109 4.664 1 89.81 153 GLU A C 1
ATOM 1202 O O . GLU A 1 153 ? -21.891 13.18 5.488 1 89.81 153 GLU A O 1
ATOM 1207 N N . ARG A 1 154 ? -20.234 12.125 4.59 1 94 154 ARG A N 1
ATOM 1208 C CA . ARG A 1 154 ? -20.422 10.984 5.477 1 94 154 ARG A CA 1
ATOM 1209 C C . ARG A 1 154 ? -19.953 11.297 6.891 1 94 154 ARG A C 1
ATOM 1211 O O . ARG A 1 154 ? -20.281 10.586 7.836 1 94 154 ARG A O 1
ATOM 1218 N N . MET A 1 155 ? -19.109 12.25 7.09 1 94.88 155 MET A N 1
ATOM 1219 C CA . MET A 1 155 ? -18.5 12.547 8.383 1 94.88 155 MET A CA 1
ATOM 1220 C C . MET A 1 155 ? -19.406 13.406 9.242 1 94.88 155 MET A C 1
ATOM 1222 O O . MET A 1 155 ? -19.953 14.406 8.766 1 94.88 155 MET A O 1
ATOM 1226 N N . TYR A 1 156 ? -19.562 12.992 10.453 1 94.88 156 TYR A N 1
ATOM 1227 C CA . TYR A 1 156 ? -20.484 13.711 11.328 1 94.88 156 TYR A CA 1
ATOM 1228 C C . TYR A 1 156 ? -20.047 13.617 12.781 1 94.88 156 TYR A C 1
ATOM 1230 O O . TYR A 1 156 ? -19.109 12.891 13.109 1 94.88 156 TYR A O 1
ATOM 1238 N N . VAL A 1 157 ? -20.562 14.414 13.57 1 93.5 157 VAL A N 1
ATOM 1239 C CA . VAL A 1 157 ? -20.484 14.328 15.031 1 93.5 157 VAL A CA 1
ATOM 1240 C C . VAL A 1 157 ? -21.891 14.336 15.617 1 93.5 157 VAL A C 1
ATOM 1242 O O . VAL A 1 157 ? -22.859 14.664 14.922 1 93.5 157 VAL A O 1
ATOM 1245 N N . LEU A 1 158 ? -21.953 13.914 16.828 1 91.25 158 LEU A N 1
ATOM 1246 C CA . LEU A 1 158 ? -23.25 13.93 17.516 1 91.25 158 LEU A CA 1
ATOM 1247 C C . LEU A 1 158 ? -23.359 15.141 18.422 1 91.25 158 LEU A C 1
ATOM 1249 O O . LEU A 1 158 ? -22.484 15.383 19.266 1 91.25 158 LEU A O 1
ATOM 1253 N N . VAL A 1 159 ? -24.312 15.922 18.188 1 91.44 159 VAL A N 1
ATOM 1254 C CA . VAL A 1 159 ? -24.672 17.031 19.062 1 91.44 159 VAL A CA 1
ATOM 1255 C C . VAL A 1 159 ? -26.062 16.797 19.641 1 91.44 159 VAL A C 1
ATOM 1257 O O . VAL A 1 159 ? -27.062 16.812 18.906 1 91.44 159 VAL A O 1
ATOM 1260 N N . GLU A 1 160 ? -26.156 16.594 20.953 1 92.31 160 GLU A N 1
ATOM 1261 C CA . GLU A 1 160 ? -27.406 16.281 21.641 1 92.31 160 GLU A CA 1
ATOM 1262 C C . GLU A 1 160 ? -28.109 15.102 20.984 1 92.31 160 GLU A C 1
ATOM 1264 O O . GLU A 1 160 ? -29.297 15.172 20.672 1 92.31 160 GLU A O 1
ATOM 1269 N N . GLY A 1 161 ? -27.328 14.195 20.578 1 89.75 161 GLY A N 1
ATOM 1270 C CA . GLY A 1 161 ? -27.844 12.938 20.062 1 89.75 161 GLY A CA 1
ATOM 1271 C C . GLY A 1 161 ? -28.188 13 18.594 1 89.75 161 GLY A C 1
ATOM 1272 O O . GLY A 1 161 ? -28.594 11.992 18 1 89.75 161 GLY A O 1
ATOM 1273 N N . LYS A 1 162 ? -28.016 14.125 18 1 93.88 162 LYS A N 1
ATOM 1274 C CA . LYS A 1 162 ? -28.344 14.289 16.594 1 93.88 162 LYS A CA 1
ATOM 1275 C C . LYS A 1 162 ? -27.078 14.367 15.742 1 93.88 162 LYS A C 1
ATOM 1277 O O . LYS A 1 162 ? -26.094 14.992 16.141 1 93.88 162 LYS A O 1
ATOM 1282 N N . LYS A 1 163 ? -27.188 13.719 14.555 1 92.25 163 LYS A N 1
ATOM 1283 C CA . LYS A 1 163 ? -26.078 13.781 13.617 1 92.25 163 LYS A CA 1
ATOM 1284 C C . LYS A 1 163 ? -25.984 15.156 12.969 1 92.25 163 LYS A C 1
ATOM 1286 O O . LYS A 1 163 ? -26.969 15.656 12.414 1 92.25 163 LYS A O 1
ATOM 1291 N N . VAL A 1 164 ? -24.875 15.742 13.094 1 94.06 164 VAL A N 1
ATOM 1292 C CA . VAL A 1 164 ? -24.594 16.984 12.375 1 94.06 164 VAL A CA 1
ATOM 1293 C C . VAL A 1 164 ? -23.281 16.844 11.617 1 94.06 164 VAL A C 1
ATOM 1295 O O . VAL A 1 164 ? -22.391 16.109 12.039 1 94.06 164 VAL A O 1
ATOM 1298 N N . PRO A 1 165 ? -23.172 17.5 10.477 1 93.75 165 PRO A N 1
ATOM 1299 C CA . PRO A 1 165 ? -21.922 17.422 9.734 1 93.75 165 PRO A CA 1
ATOM 1300 C C . PRO A 1 165 ? -20.703 17.797 10.594 1 93.75 165 PRO A C 1
ATOM 1302 O O . PRO A 1 165 ? -20.766 18.734 11.383 1 93.75 165 PRO A O 1
ATOM 1305 N N . ASP A 1 166 ? -19.672 17.016 10.516 1 95.25 166 ASP A N 1
ATOM 1306 C CA . ASP A 1 166 ? -18.438 17.297 11.234 1 95.25 166 ASP A CA 1
ATOM 1307 C C . ASP A 1 166 ? -17.734 18.516 10.641 1 95.25 166 ASP A C 1
ATOM 1309 O O . ASP A 1 166 ? -17.359 18.516 9.469 1 95.25 166 ASP A O 1
ATOM 1313 N N . PRO A 1 167 ? -17.547 19.562 11.414 1 93.5 167 PRO A N 1
ATOM 1314 C CA . PRO A 1 167 ? -16.859 20.734 10.867 1 93.5 167 PRO A CA 1
ATOM 1315 C C . PRO A 1 167 ? -15.391 20.469 10.555 1 93.5 167 PRO A C 1
ATOM 1317 O O . PRO A 1 167 ? -14.805 21.156 9.711 1 93.5 167 PRO A O 1
ATOM 1320 N N . LEU A 1 168 ? -14.828 19.516 11.227 1 96.81 168 LEU A N 1
ATOM 1321 C CA . LEU A 1 168 ? -13.414 19.172 11.102 1 96.81 168 LEU A CA 1
ATOM 1322 C C . LEU A 1 168 ? -12.547 20.422 11.164 1 96.81 168 LEU A C 1
ATOM 1324 O O . LEU A 1 168 ? -11.688 20.641 10.297 1 96.81 168 LEU A O 1
ATOM 1328 N N . ALA A 1 169 ? -12.844 21.234 12.164 1 96.62 169 ALA A N 1
ATOM 1329 C CA . ALA A 1 169 ? -12.07 22.469 12.383 1 96.62 169 ALA A CA 1
ATOM 1330 C C . ALA A 1 169 ? -10.617 22.141 12.719 1 96.62 169 ALA A C 1
ATOM 1332 O O . ALA A 1 169 ? -9.742 23 12.602 1 96.62 169 ALA A O 1
ATOM 1333 N N . ASP A 1 170 ? -10.391 20.922 13.047 1 98.12 170 ASP A N 1
ATOM 1334 C CA . ASP A 1 170 ? -9.07 20.531 13.523 1 98.12 170 ASP A CA 1
ATOM 1335 C C . ASP A 1 170 ? -8.164 20.141 12.359 1 98.12 170 ASP A C 1
ATOM 1337 O O . ASP A 1 170 ? -7.031 19.703 12.57 1 98.12 170 ASP A O 1
ATOM 1341 N N . ASP A 1 171 ? -8.617 20.281 11.125 1 98.38 171 ASP A N 1
ATOM 1342 C CA . ASP A 1 171 ? -7.809 19.922 9.969 1 98.38 171 ASP A CA 1
ATOM 1343 C C . ASP A 1 171 ? -6.641 20.891 9.789 1 98.38 171 ASP A C 1
ATOM 1345 O O . ASP A 1 171 ? -6.754 21.875 9.055 1 98.38 171 ASP A O 1
ATOM 1349 N N . LEU A 1 172 ? -5.492 20.547 10.359 1 98.75 172 LEU A N 1
ATOM 1350 C CA . LEU A 1 172 ? -4.289 21.375 10.297 1 98.75 172 LEU A CA 1
ATOM 1351 C C . LEU A 1 172 ? -3.352 20.875 9.195 1 98.75 172 LEU A C 1
ATOM 1353 O O . LEU A 1 172 ? -3.322 19.688 8.891 1 98.75 172 LEU A O 1
ATOM 1357 N N . SER A 1 173 ? -2.609 21.781 8.625 1 98.88 173 SER A N 1
ATOM 1358 C CA . SER A 1 173 ? -1.546 21.516 7.66 1 98.88 173 SER A CA 1
ATOM 1359 C C . SER A 1 173 ? -0.252 22.219 8.055 1 98.88 173 SER A C 1
ATOM 1361 O O . SER A 1 173 ? -0.262 23.125 8.898 1 98.88 173 SER A O 1
ATOM 1363 N N . LEU A 1 174 ? 0.876 21.781 7.5 1 98.88 174 LEU A N 1
ATOM 1364 C CA . LEU A 1 174 ? 2.152 22.469 7.629 1 98.88 174 LEU A CA 1
ATOM 1365 C C . LEU A 1 174 ? 2.49 23.234 6.355 1 98.88 174 LEU A C 1
ATOM 1367 O O . LEU A 1 174 ? 2.279 22.734 5.25 1 98.88 174 LEU A O 1
ATOM 1371 N N . TYR A 1 175 ? 2.891 24.453 6.512 1 98.88 175 TYR A N 1
ATOM 1372 C CA . TYR A 1 175 ? 3.389 25.297 5.43 1 98.88 175 TYR A CA 1
ATOM 1373 C C . TYR A 1 175 ? 4.879 25.562 5.594 1 98.88 175 TYR A C 1
ATOM 1375 O O . TYR A 1 175 ? 5.301 26.188 6.57 1 98.88 175 TYR A O 1
ATOM 1383 N N . LEU A 1 176 ? 5.699 25.094 4.645 1 98.75 176 LEU A N 1
ATOM 1384 C CA . LEU A 1 176 ? 7.145 25.281 4.723 1 98.75 176 LEU A CA 1
ATOM 1385 C C . LEU A 1 176 ? 7.645 26.172 3.594 1 98.75 176 LEU A C 1
ATOM 1387 O O . LEU A 1 176 ? 7.43 25.875 2.418 1 98.75 176 LEU A O 1
ATOM 1391 N N . LYS A 1 177 ? 8.289 27.219 3.961 1 98.31 177 LYS A N 1
ATOM 1392 C CA . LYS A 1 177 ? 8.93 28.062 2.953 1 98.31 177 LYS A CA 1
ATOM 1393 C C . LYS A 1 177 ? 10.227 27.422 2.453 1 98.31 177 LYS A C 1
ATOM 1395 O O . LYS A 1 177 ? 11.086 27.047 3.252 1 98.31 177 LYS A O 1
ATOM 1400 N N . THR A 1 178 ? 10.289 27.219 1.146 1 96.62 178 THR A N 1
ATOM 1401 C CA . THR A 1 178 ? 11.5 26.703 0.528 1 96.62 178 THR A CA 1
ATOM 1402 C C . THR A 1 178 ? 12.023 27.672 -0.528 1 96.62 178 THR A C 1
ATOM 1404 O O . THR A 1 178 ? 11.391 28.688 -0.811 1 96.62 178 THR A O 1
ATOM 1407 N N . SER A 1 179 ? 13.258 27.375 -1.062 1 94.94 179 SER A N 1
ATOM 1408 C CA . SER A 1 179 ? 13.844 28.219 -2.09 1 94.94 179 SER A CA 1
ATOM 1409 C C . SER A 1 179 ? 13.023 28.172 -3.377 1 94.94 179 SER A C 1
ATOM 1411 O O . SER A 1 179 ? 13.07 29.109 -4.18 1 94.94 179 SER A O 1
ATOM 1413 N N . SER A 1 180 ? 12.195 27.188 -3.533 1 95.75 180 SER A N 1
ATOM 1414 C CA . SER A 1 180 ? 11.43 27.031 -4.762 1 95.75 180 SER A CA 1
ATOM 1415 C C . SER A 1 180 ? 9.961 27.391 -4.551 1 95.75 180 SER A C 1
ATOM 1417 O O . SER A 1 180 ? 9.141 27.234 -5.453 1 95.75 180 SER A O 1
ATOM 1419 N N . GLY A 1 181 ? 9.617 27.828 -3.381 1 97.62 181 GLY A N 1
ATOM 1420 C CA . GLY A 1 181 ? 8.234 28.125 -3.041 1 97.62 181 GLY A CA 1
ATOM 1421 C C . GLY A 1 181 ? 7.734 27.359 -1.83 1 97.62 181 GLY A C 1
ATOM 1422 O O . GLY A 1 181 ? 8.523 26.766 -1.094 1 97.62 181 GLY A O 1
ATOM 1423 N N . LEU A 1 182 ? 6.422 27.375 -1.628 1 98.38 182 LEU A N 1
ATOM 1424 C CA . LEU A 1 182 ? 5.824 26.719 -0.465 1 98.38 182 LEU A CA 1
ATOM 1425 C C . LEU A 1 182 ? 5.723 25.219 -0.675 1 98.38 182 LEU A C 1
ATOM 1427 O O . LEU A 1 182 ? 5.379 24.75 -1.768 1 98.38 182 LEU A O 1
ATOM 1431 N N . ALA A 1 183 ? 6.129 24.516 0.312 1 98.81 183 ALA A N 1
ATOM 1432 C CA . ALA A 1 183 ? 5.703 23.125 0.454 1 98.81 183 ALA A CA 1
ATOM 1433 C C . ALA A 1 183 ? 4.57 23 1.468 1 98.81 183 ALA A C 1
ATOM 1435 O O . ALA A 1 183 ? 4.664 23.516 2.58 1 98.81 183 ALA A O 1
ATOM 1436 N N . ILE A 1 184 ? 3.541 22.391 1.042 1 98.94 184 ILE A N 1
ATOM 1437 C CA . ILE A 1 184 ? 2.381 22.203 1.906 1 98.94 184 ILE A CA 1
ATOM 1438 C C . ILE A 1 184 ? 2.236 20.734 2.266 1 98.94 184 ILE A C 1
ATOM 1440 O O . ILE A 1 184 ? 2.129 19.875 1.381 1 98.94 184 ILE A O 1
ATOM 1444 N N . LEU A 1 185 ? 2.301 20.391 3.555 1 98.94 185 LEU A N 1
ATOM 1445 C CA . LEU A 1 185 ? 2.078 19.031 4.027 1 98.94 185 LEU A CA 1
ATOM 1446 C C . LEU A 1 185 ? 0.662 18.859 4.57 1 98.94 185 LEU A C 1
ATOM 1448 O O . LEU A 1 185 ? 0.235 19.625 5.441 1 98.94 185 LEU A O 1
ATOM 1452 N N . LEU A 1 186 ? 0.007 17.891 4.055 1 98.88 186 LEU A N 1
ATOM 1453 C CA . LEU A 1 186 ? -1.394 17.641 4.375 1 98.88 186 LEU A CA 1
ATOM 1454 C C . LEU A 1 186 ? -1.536 16.375 5.215 1 98.88 186 LEU A C 1
ATOM 1456 O O . LEU A 1 186 ? -0.795 15.406 5.023 1 98.88 186 LEU A O 1
ATOM 1460 N N . GLY A 1 187 ? -2.465 16.359 6.211 1 98.62 187 GLY A N 1
ATOM 1461 C CA . GLY A 1 187 ? -2.945 15.094 6.75 1 98.62 187 GLY A CA 1
ATOM 1462 C C . GLY A 1 187 ? -3.938 14.398 5.836 1 98.62 187 GLY A C 1
ATOM 1463 O O . GLY A 1 187 ? -3.561 13.516 5.059 1 98.62 187 GLY A O 1
ATOM 1464 N N . CYS A 1 188 ? -5.098 14.969 5.715 1 98.12 188 CYS A N 1
ATOM 1465 C CA . CYS A 1 188 ? -6.129 14.438 4.828 1 98.12 188 CYS A CA 1
ATOM 1466 C C . CYS A 1 188 ? -6.793 15.555 4.035 1 98.12 188 CYS A C 1
ATOM 1468 O O . CYS A 1 188 ? -7.531 15.297 3.082 1 98.12 188 CYS A O 1
ATOM 1470 N N . ALA A 1 189 ? -6.527 16.828 4.461 1 98.5 189 ALA A N 1
ATOM 1471 C CA . ALA A 1 189 ? -7.062 17.984 3.736 1 98.5 189 ALA A CA 1
ATOM 1472 C C . ALA A 1 189 ? -8.586 17.969 3.74 1 98.5 189 ALA A C 1
ATOM 1474 O O . ALA A 1 189 ? -9.219 18.172 2.699 1 98.5 189 ALA A O 1
ATOM 1475 N N . HIS A 1 190 ? -9.148 17.75 4.84 1 97.88 190 HIS A N 1
ATOM 1476 C CA . HIS A 1 190 ? -10.602 17.75 4.965 1 97.88 190 HIS A CA 1
ATOM 1477 C C . HIS A 1 190 ? -11.188 19.109 4.641 1 97.88 190 HIS A C 1
ATOM 1479 O O . HIS A 1 190 ? -12.328 19.219 4.176 1 97.88 190 HIS A O 1
ATOM 1485 N N . ALA A 1 191 ? -10.414 20.172 4.812 1 97.69 191 ALA A N 1
ATOM 1486 C CA . ALA A 1 191 ? -10.859 21.547 4.523 1 97.69 191 ALA A CA 1
ATOM 1487 C C . ALA A 1 191 ? -10.891 21.797 3.021 1 97.69 191 ALA A C 1
ATOM 1489 O O . ALA A 1 191 ? -11.398 22.828 2.572 1 97.69 191 ALA A O 1
ATOM 1490 N N . GLY A 1 192 ? -10.398 20.859 2.271 1 98.19 192 GLY A N 1
ATOM 1491 C CA . GLY A 1 192 ? -10.242 21.062 0.842 1 98.19 192 GLY A CA 1
ATOM 1492 C C . GLY A 1 192 ? -8.852 21.531 0.455 1 98.19 192 GLY A C 1
ATOM 1493 O O . GLY A 1 192 ? -8.305 22.453 1.07 1 98.19 192 GLY A O 1
ATOM 1494 N N . VAL A 1 193 ? -8.32 20.938 -0.577 1 98.81 193 VAL A N 1
ATOM 1495 C CA . VAL A 1 193 ? -6.941 21.188 -0.992 1 98.81 193 VAL A CA 1
ATOM 1496 C C . VAL A 1 193 ? -6.785 22.656 -1.4 1 98.81 193 VAL A C 1
ATOM 1498 O O . VAL A 1 193 ? -5.82 23.312 -1.004 1 98.81 193 VAL A O 1
ATOM 1501 N N . ILE A 1 194 ? -7.715 23.188 -2.123 1 98.81 194 ILE A N 1
ATOM 1502 C CA . ILE A 1 194 ? -7.594 24.531 -2.66 1 98.81 194 ILE A CA 1
ATOM 1503 C C . ILE A 1 194 ? -7.773 25.562 -1.539 1 98.81 194 ILE A C 1
ATOM 1505 O O . ILE A 1 194 ? -7.078 26.578 -1.501 1 98.81 194 ILE A O 1
ATOM 1509 N N . ASN A 1 195 ? -8.719 25.281 -0.606 1 98.81 195 ASN A N 1
ATOM 1510 C CA . ASN A 1 195 ? -8.812 26.125 0.581 1 98.81 195 ASN A CA 1
ATOM 1511 C C . ASN A 1 195 ? -7.488 26.188 1.329 1 98.81 195 ASN A C 1
ATOM 1513 O O . ASN A 1 195 ? -7.074 27.266 1.769 1 98.81 195 ASN A O 1
ATOM 1517 N N . ILE A 1 196 ? -6.832 25.109 1.453 1 98.88 196 ILE A N 1
ATOM 1518 C CA . ILE A 1 196 ? -5.582 25.031 2.203 1 98.88 196 ILE A CA 1
ATOM 1519 C C . ILE A 1 196 ? -4.48 25.781 1.46 1 98.88 196 ILE A C 1
ATOM 1521 O O . ILE A 1 196 ? -3.691 26.5 2.074 1 98.88 196 ILE A O 1
ATOM 1525 N N . VAL A 1 197 ? -4.445 25.594 0.143 1 98.81 197 VAL A N 1
ATOM 1526 C CA . VAL A 1 197 ? -3.457 26.297 -0.677 1 98.81 197 VAL A CA 1
ATOM 1527 C C . VAL A 1 197 ? -3.627 27.797 -0.526 1 98.81 197 VAL A C 1
ATOM 1529 O O . VAL A 1 197 ? -2.654 28.516 -0.286 1 98.81 197 VAL A O 1
ATOM 1532 N N . GLN A 1 198 ? -4.836 28.266 -0.645 1 98.62 198 GLN A N 1
ATOM 1533 C CA . GLN A 1 198 ? -5.113 29.688 -0.508 1 98.62 198 GLN A CA 1
ATOM 1534 C C . GLN A 1 198 ? -4.723 30.188 0.879 1 98.62 198 GLN A C 1
ATOM 1536 O O . GLN A 1 198 ? -4.125 31.266 1.011 1 98.62 198 GLN A O 1
ATOM 1541 N N . HIS A 1 199 ? -5.07 29.438 1.871 1 98.81 199 HIS A N 1
ATOM 1542 C CA . HIS A 1 199 ? -4.73 29.797 3.244 1 98.81 199 HIS A CA 1
ATOM 1543 C C . HIS A 1 199 ? -3.221 29.844 3.443 1 98.81 199 HIS A C 1
ATOM 1545 O O . HIS A 1 199 ? -2.707 30.734 4.113 1 98.81 199 HIS A O 1
ATOM 1551 N N . ALA A 1 200 ? -2.51 28.859 2.873 1 98.88 200 ALA A N 1
ATOM 1552 C CA . ALA A 1 200 ? -1.053 28.812 2.971 1 98.88 200 ALA A CA 1
ATOM 1553 C C . ALA A 1 200 ? -0.427 30.078 2.391 1 98.88 200 ALA A C 1
ATOM 1555 O O . ALA A 1 200 ? 0.488 30.656 2.984 1 98.88 200 ALA A O 1
ATOM 1556 N N . GLN A 1 201 ? -0.928 30.469 1.269 1 98.62 201 GLN A N 1
ATOM 1557 C CA . GLN A 1 201 ? -0.414 31.656 0.608 1 98.62 201 GLN A CA 1
ATOM 1558 C C . GLN A 1 201 ? -0.687 32.906 1.44 1 98.62 201 GLN A C 1
ATOM 1560 O O . GLN A 1 201 ? 0.177 33.781 1.562 1 98.62 201 GLN A O 1
ATOM 1565 N N . GLU A 1 202 ? -1.81 32.969 2.027 1 98.5 202 GLU A N 1
ATOM 1566 C CA . GLU A 1 202 ? -2.182 34.094 2.855 1 98.5 202 GLU A CA 1
ATOM 1567 C C . GLU A 1 202 ? -1.323 34.188 4.113 1 98.5 202 GLU A C 1
ATOM 1569 O O . GLU A 1 202 ? -0.806 35.25 4.457 1 98.5 202 GLU A O 1
ATOM 1574 N N . VAL A 1 203 ? -1.16 33.094 4.766 1 98.62 203 VAL A N 1
ATOM 1575 C CA . VAL A 1 203 ? -0.475 33.031 6.051 1 98.62 203 VAL A CA 1
ATOM 1576 C C . VAL A 1 203 ? 1.011 33.312 5.863 1 98.62 203 VAL A C 1
ATOM 1578 O O . VAL A 1 203 ? 1.614 34.031 6.664 1 98.62 203 VAL A O 1
ATOM 1581 N N . THR A 1 204 ? 1.596 32.812 4.805 1 98.38 204 THR A N 1
ATOM 1582 C CA . THR A 1 204 ? 3.047 32.875 4.652 1 98.38 204 THR A CA 1
ATOM 1583 C C . THR A 1 204 ? 3.457 34.062 3.809 1 98.38 204 THR A C 1
ATOM 1585 O O . THR A 1 204 ? 4.621 34.469 3.824 1 98.38 204 THR A O 1
ATOM 1588 N N . GLY A 1 205 ? 2.533 34.531 2.994 1 97.62 205 GLY A N 1
ATOM 1589 C CA . GLY A 1 205 ? 2.834 35.625 2.061 1 97.62 205 GLY A CA 1
ATOM 1590 C C . GLY A 1 205 ? 3.521 35.125 0.798 1 97.62 205 GLY A C 1
ATOM 1591 O O . GLY A 1 205 ? 3.875 35.938 -0.069 1 97.62 205 GLY A O 1
ATOM 1592 N N . GLU A 1 206 ? 3.783 33.875 0.719 1 97.25 206 GLU A N 1
ATOM 1593 C CA . GLU A 1 206 ? 4.402 33.281 -0.462 1 97.25 206 GLU A CA 1
ATOM 1594 C C . GLU A 1 206 ? 3.35 32.906 -1.501 1 97.25 206 GLU A C 1
ATOM 1596 O O . GLU A 1 206 ? 2.375 32.219 -1.184 1 97.25 206 GLU A O 1
ATOM 1601 N N . LYS A 1 207 ? 3.559 33.281 -2.75 1 96.81 207 LYS A N 1
ATOM 1602 C CA . LYS A 1 207 ? 2.543 33.062 -3.777 1 96.81 207 LYS A CA 1
ATOM 1603 C C . LYS A 1 207 ? 2.715 31.703 -4.457 1 96.81 207 LYS A C 1
ATOM 1605 O O . LYS A 1 207 ? 1.731 31.016 -4.738 1 96.81 207 LYS A O 1
ATOM 1610 N N . ARG A 1 208 ? 3.971 31.344 -4.66 1 98.06 208 ARG A N 1
ATOM 1611 C CA . ARG A 1 208 ? 4.207 30.094 -5.395 1 98.06 208 ARG A CA 1
ATOM 1612 C C . ARG A 1 208 ? 4.125 28.891 -4.465 1 98.06 208 ARG A C 1
ATOM 1614 O O . ARG A 1 208 ? 4.727 28.875 -3.391 1 98.06 208 ARG A O 1
ATOM 1621 N N . VAL A 1 209 ? 3.369 27.953 -4.867 1 98.56 209 VAL A N 1
ATOM 1622 C CA . VAL A 1 209 ? 3.355 26.641 -4.219 1 98.56 209 VAL A CA 1
ATOM 1623 C C . VAL A 1 209 ? 4.172 25.656 -5.039 1 98.56 209 VAL A C 1
ATOM 1625 O O . VAL A 1 209 ? 3.83 25.359 -6.191 1 98.56 209 VAL A O 1
ATOM 1628 N N . ALA A 1 210 ? 5.227 25.156 -4.43 1 98.5 210 ALA A N 1
ATOM 1629 C CA . ALA A 1 210 ? 6.148 24.281 -5.148 1 98.5 210 ALA A CA 1
ATOM 1630 C C . ALA A 1 210 ? 5.762 22.812 -4.977 1 98.5 210 ALA A C 1
ATOM 1632 O O . ALA A 1 210 ? 6.004 21.984 -5.867 1 98.5 210 ALA A O 1
ATOM 1633 N N . ALA A 1 211 ? 5.18 22.5 -3.822 1 98.75 211 ALA A N 1
ATOM 1634 C CA . ALA A 1 211 ? 4.895 21.094 -3.559 1 98.75 211 ALA A CA 1
ATOM 1635 C C . ALA A 1 211 ? 3.686 20.938 -2.639 1 98.75 211 ALA A C 1
ATOM 1637 O O . ALA A 1 211 ? 3.465 21.766 -1.75 1 98.75 211 ALA A O 1
ATOM 1638 N N . ILE A 1 212 ? 2.908 19.969 -2.852 1 98.88 212 ILE A N 1
ATOM 1639 C CA . ILE A 1 212 ? 1.835 19.5 -1.978 1 98.88 212 ILE A CA 1
ATOM 1640 C C . ILE A 1 212 ? 2.031 18.031 -1.656 1 98.88 212 ILE A C 1
ATOM 1642 O O . ILE A 1 212 ? 2.15 17.203 -2.562 1 98.88 212 ILE A O 1
ATOM 1646 N N . ILE A 1 213 ? 2.154 17.688 -0.371 1 98.88 213 ILE A N 1
ATOM 1647 C CA . ILE A 1 213 ? 2.486 16.344 0.063 1 98.88 213 ILE A CA 1
ATOM 1648 C C . ILE A 1 213 ? 1.482 15.875 1.115 1 98.88 213 ILE A C 1
ATOM 1650 O O . ILE A 1 213 ? 1.231 16.578 2.096 1 98.88 213 ILE A O 1
ATOM 1654 N N . GLY A 1 214 ? 0.924 14.688 0.927 1 98.75 214 GLY A N 1
ATOM 1655 C CA . GLY A 1 214 ? 0.064 14.094 1.941 1 98.75 214 GLY A CA 1
ATOM 1656 C C . GLY A 1 214 ? -1.273 13.633 1.396 1 98.75 214 GLY A C 1
ATOM 1657 O O . GLY A 1 214 ? -1.434 13.477 0.183 1 98.75 214 GLY A O 1
ATOM 1658 N N . GLY A 1 215 ? -2.213 13.258 2.287 1 98.69 215 GLY A N 1
ATOM 1659 C CA . GLY A 1 215 ? -3.547 12.859 1.877 1 98.69 215 GLY A CA 1
ATOM 1660 C C . GLY A 1 215 ? -4.418 14.023 1.443 1 98.69 215 GLY A C 1
ATOM 1661 O O . GLY A 1 215 ? -4.422 15.07 2.088 1 98.69 215 GLY A O 1
ATOM 1662 N N . THR A 1 216 ? -5.16 13.844 0.382 1 98.56 216 THR A N 1
ATOM 1663 C CA . THR A 1 216 ? -5.91 14.961 -0.178 1 98.56 216 THR A CA 1
ATOM 1664 C C . THR A 1 216 ? -7.406 14.789 0.066 1 98.56 216 THR A C 1
ATOM 1666 O O . THR A 1 216 ? -8.195 15.703 -0.2 1 98.56 216 THR A O 1
ATOM 1669 N N . HIS A 1 217 ? -7.793 13.57 0.527 1 97.5 217 HIS A N 1
ATOM 1670 C CA . HIS A 1 217 ? -9.18 13.172 0.751 1 97.5 217 HIS A CA 1
ATOM 1671 C C . HIS A 1 217 ? -10.016 13.344 -0.513 1 97.5 217 HIS A C 1
ATOM 1673 O O . HIS A 1 217 ? -11.234 13.5 -0.438 1 97.5 217 HIS A O 1
ATOM 1679 N N . LEU A 1 218 ? -9.43 13.359 -1.684 1 97.38 218 LEU A N 1
ATOM 1680 C CA . LEU A 1 218 ? -10.133 13.508 -2.953 1 97.38 218 LEU A CA 1
ATOM 1681 C C . LEU A 1 218 ? -10.812 12.195 -3.354 1 97.38 218 LEU A C 1
ATOM 1683 O O . LEU A 1 218 ? -11.688 12.188 -4.219 1 97.38 218 LEU A O 1
ATOM 1687 N N . GLY A 1 219 ? -10.414 11.094 -2.758 1 93.62 219 GLY A N 1
ATOM 1688 C CA . GLY A 1 219 ? -11.047 9.812 -3.027 1 93.62 219 GLY A CA 1
ATOM 1689 C C . GLY A 1 219 ? -12.523 9.797 -2.672 1 93.62 219 GLY A C 1
ATOM 1690 O O . GLY A 1 219 ? -13.367 9.5 -3.521 1 93.62 219 GLY A O 1
ATOM 1691 N N . PRO A 1 220 ? -12.867 10.234 -1.534 1 92.31 220 PRO A N 1
ATOM 1692 C CA . PRO A 1 220 ? -14.234 10.102 -1.035 1 92.31 220 PRO A CA 1
ATOM 1693 C C . PRO A 1 220 ? -15.117 11.281 -1.429 1 92.31 220 PRO A C 1
ATOM 1695 O O . PRO A 1 220 ? -16.344 11.227 -1.257 1 92.31 220 PRO A O 1
ATOM 1698 N N . VAL A 1 221 ? -14.586 12.359 -1.979 1 95.19 221 VAL A N 1
ATOM 1699 C CA . VAL A 1 221 ? -15.391 13.547 -2.232 1 95.19 221 VAL A CA 1
ATOM 1700 C C . VAL A 1 221 ? -16.156 13.383 -3.539 1 95.19 221 VAL A C 1
ATOM 1702 O O . VAL A 1 221 ? -15.945 12.422 -4.277 1 95.19 221 VAL A O 1
ATOM 1705 N N . SER A 1 222 ? -17.062 14.359 -3.799 1 95.62 222 SER A N 1
ATOM 1706 C CA . SER A 1 222 ? -17.875 14.312 -5.02 1 95.62 222 SER A CA 1
ATOM 1707 C C . SER A 1 222 ? -16.984 14.43 -6.262 1 95.62 222 SER A C 1
ATOM 1709 O O . SER A 1 222 ? -15.891 14.992 -6.203 1 95.62 222 SER A O 1
ATOM 1711 N N . GLU A 1 223 ? -17.547 13.898 -7.352 1 96.38 223 GLU A N 1
ATOM 1712 C CA . GLU A 1 223 ? -16.844 14.008 -8.625 1 96.38 223 GLU A CA 1
ATOM 1713 C C . GLU A 1 223 ? -16.609 15.469 -9 1 96.38 223 GLU A C 1
ATOM 1715 O O . GLU A 1 223 ? -15.57 15.812 -9.578 1 96.38 223 GLU A O 1
ATOM 1720 N N . GLU A 1 224 ? -17.578 16.25 -8.695 1 96.88 224 GLU A N 1
ATOM 1721 C CA . GLU A 1 224 ? -17.453 17.672 -8.984 1 96.88 224 GLU A CA 1
ATOM 1722 C C . GLU A 1 224 ? -16.25 18.281 -8.25 1 96.88 224 GLU A C 1
ATOM 1724 O O . GLU A 1 224 ? -15.453 19 -8.844 1 96.88 224 GLU A O 1
ATOM 1729 N N . GLN A 1 225 ? -16.141 18.016 -6.992 1 97.56 225 GLN A N 1
ATOM 1730 C CA . GLN A 1 225 ? -15.016 18.531 -6.211 1 97.56 225 GLN A CA 1
ATOM 1731 C C . GLN A 1 225 ? -13.695 17.969 -6.711 1 97.56 225 GLN A C 1
ATOM 1733 O O . GLN A 1 225 ? -12.695 18.688 -6.801 1 97.56 225 GLN A O 1
ATOM 1738 N N . LEU A 1 226 ? -13.695 16.688 -7.004 1 98.12 226 LEU A N 1
ATOM 1739 C CA . LEU A 1 226 ? -12.484 16.047 -7.523 1 98.12 226 LEU A CA 1
ATOM 1740 C C . LEU A 1 226 ? -12.031 16.734 -8.812 1 98.12 226 LEU A C 1
ATOM 1742 O O . LEU A 1 226 ? -10.875 17.141 -8.922 1 98.12 226 LEU A O 1
ATOM 1746 N N . GLU A 1 227 ? -12.93 16.891 -9.758 1 98.19 227 GLU A N 1
ATOM 1747 C CA . GLU A 1 227 ? -12.586 17.438 -11.07 1 98.19 227 GLU A CA 1
ATOM 1748 C C . GLU A 1 227 ? -12.133 18.891 -10.961 1 98.19 227 GLU A C 1
ATOM 1750 O O . GLU A 1 227 ? -11.133 19.281 -11.57 1 98.19 227 GLU A O 1
ATOM 1755 N N . GLU A 1 228 ? -12.883 19.656 -10.188 1 98.44 228 GLU A N 1
ATOM 1756 C CA . GLU A 1 228 ? -12.516 21.062 -10.031 1 98.44 228 GLU A CA 1
ATOM 1757 C C . GLU A 1 228 ? -11.164 21.203 -9.344 1 98.44 228 GLU A C 1
ATOM 1759 O O . GLU A 1 228 ? -10.367 22.062 -9.703 1 98.44 228 GLU A O 1
ATOM 1764 N N . THR A 1 229 ? -10.906 20.375 -8.344 1 98.56 229 THR A N 1
ATOM 1765 C CA . THR A 1 229 ? -9.617 20.406 -7.66 1 98.56 229 THR A CA 1
ATOM 1766 C C . THR A 1 229 ? -8.484 20.062 -8.625 1 98.56 229 THR A C 1
ATOM 1768 O O . THR A 1 229 ? -7.438 20.719 -8.617 1 98.56 229 THR A O 1
ATOM 1771 N N . ILE A 1 230 ? -8.68 19.062 -9.453 1 98.56 230 ILE A N 1
ATOM 1772 C CA . ILE A 1 230 ? -7.668 18.641 -10.422 1 98.56 230 ILE A CA 1
ATOM 1773 C C . ILE A 1 230 ? -7.367 19.797 -11.375 1 98.56 230 ILE A C 1
ATOM 1775 O O . ILE A 1 230 ? -6.207 20.109 -11.648 1 98.56 230 ILE A O 1
ATOM 1779 N N . VAL A 1 231 ? -8.406 20.438 -11.867 1 98.38 231 VAL A N 1
ATOM 1780 C CA . VAL A 1 231 ? -8.242 21.578 -12.773 1 98.38 231 VAL A CA 1
ATOM 1781 C C . VAL A 1 231 ? -7.398 22.656 -12.094 1 98.38 231 VAL A C 1
ATOM 1783 O O . VAL A 1 231 ? -6.473 23.203 -12.703 1 98.38 231 VAL A O 1
ATOM 1786 N N . ARG A 1 232 ? -7.715 22.984 -10.836 1 98.25 232 ARG A N 1
ATOM 1787 C CA . ARG A 1 232 ? -6.977 24 -10.102 1 98.25 232 ARG A CA 1
ATOM 1788 C C . ARG A 1 232 ? -5.52 23.594 -9.906 1 98.25 232 ARG A C 1
ATOM 1790 O O . ARG A 1 232 ? -4.613 24.422 -10.023 1 98.25 232 ARG A O 1
ATOM 1797 N N . LEU A 1 233 ? -5.281 22.359 -9.562 1 98.5 233 LEU A N 1
ATOM 1798 C CA . LEU A 1 233 ? -3.928 21.859 -9.344 1 98.5 233 LEU A CA 1
ATOM 1799 C C . LEU A 1 233 ? -3.102 21.938 -10.625 1 98.5 233 LEU A C 1
ATOM 1801 O O . LEU A 1 233 ? -1.913 22.266 -10.578 1 98.5 233 LEU A O 1
ATOM 1805 N N . THR A 1 234 ? -3.721 21.625 -11.789 1 98.12 234 THR A N 1
ATOM 1806 C CA . THR A 1 234 ? -3.002 21.625 -13.062 1 98.12 234 THR A CA 1
ATOM 1807 C C . THR A 1 234 ? -2.596 23.047 -13.453 1 98.12 234 THR A C 1
ATOM 1809 O O . THR A 1 234 ? -1.681 23.234 -14.258 1 98.12 234 THR A O 1
ATOM 1812 N N . ARG A 1 235 ? -3.232 24.031 -12.914 1 97.31 235 ARG A N 1
ATOM 1813 C CA . ARG A 1 235 ? -2.924 25.422 -13.219 1 97.31 235 ARG A CA 1
ATOM 1814 C C . ARG A 1 235 ? -1.798 25.938 -12.328 1 97.31 235 ARG A C 1
ATOM 1816 O O . ARG A 1 235 ? -1.24 27.016 -12.578 1 97.31 235 ARG A O 1
ATOM 1823 N N . MET A 1 236 ? -1.509 25.172 -11.32 1 96.62 236 MET A N 1
ATOM 1824 C CA . MET A 1 236 ? -0.421 25.562 -10.43 1 96.62 236 MET A CA 1
ATOM 1825 C C . MET A 1 236 ? 0.927 25.125 -10.984 1 96.62 236 MET A C 1
ATOM 1827 O O . MET A 1 236 ? 1.004 24.125 -11.719 1 96.62 236 MET A O 1
ATOM 1831 N N . ASP A 1 237 ? 1.921 25.891 -10.711 1 94.94 237 ASP A N 1
ATOM 1832 C CA . ASP A 1 237 ? 3.279 25.562 -11.125 1 94.94 237 ASP A CA 1
ATOM 1833 C C . ASP A 1 237 ? 3.959 24.656 -10.094 1 94.94 237 ASP A C 1
ATOM 1835 O O . ASP A 1 237 ? 4.988 25.016 -9.523 1 94.94 237 ASP A O 1
ATOM 1839 N N . LEU A 1 238 ? 3.461 23.438 -9.93 1 97.69 238 LEU A N 1
ATOM 1840 C CA . LEU A 1 238 ? 3.963 22.484 -8.945 1 97.69 238 LEU A CA 1
ATOM 1841 C C . LEU A 1 238 ? 5.219 21.781 -9.461 1 97.69 238 LEU A C 1
ATOM 1843 O O . LEU A 1 238 ? 5.254 21.328 -10.602 1 97.69 238 LEU A O 1
ATOM 1847 N N . ASP A 1 239 ? 6.234 21.781 -8.625 1 98.25 239 ASP A N 1
ATOM 1848 C CA . ASP A 1 239 ? 7.375 20.906 -8.883 1 98.25 239 ASP A CA 1
ATOM 1849 C C . ASP A 1 239 ? 7.062 19.469 -8.484 1 98.25 239 ASP A C 1
ATOM 1851 O O . ASP A 1 239 ? 7.617 18.516 -9.055 1 98.25 239 ASP A O 1
ATOM 1855 N N . LEU A 1 240 ? 6.152 19.328 -7.453 1 98.62 240 LEU A N 1
ATOM 1856 C CA . LEU A 1 240 ? 5.879 18 -6.91 1 98.62 240 LEU A CA 1
ATOM 1857 C C . LEU A 1 240 ? 4.469 17.938 -6.332 1 98.62 240 LEU A C 1
ATOM 1859 O O . LEU A 1 240 ? 4.086 18.781 -5.516 1 98.62 240 LEU A O 1
ATOM 1863 N N . LEU A 1 241 ? 3.693 17.062 -6.781 1 98.88 241 LEU A N 1
ATOM 1864 C CA . LEU A 1 241 ? 2.463 16.625 -6.129 1 98.88 241 LEU A CA 1
ATOM 1865 C C . LEU A 1 241 ? 2.604 15.195 -5.598 1 98.88 241 LEU A C 1
ATOM 1867 O O . LEU A 1 241 ? 2.617 14.242 -6.371 1 98.88 241 LEU A O 1
ATOM 1871 N N . ALA A 1 242 ? 2.768 15.055 -4.312 1 98.81 242 ALA A N 1
ATOM 1872 C CA . ALA A 1 242 ? 2.83 13.758 -3.65 1 98.81 242 ALA A CA 1
ATOM 1873 C C . ALA A 1 242 ? 1.541 13.469 -2.889 1 98.81 242 ALA A C 1
ATOM 1875 O O . ALA A 1 242 ? 1.417 13.812 -1.711 1 98.81 242 ALA A O 1
ATOM 1876 N N . ALA A 1 243 ? 0.625 12.828 -3.525 1 98.69 243 ALA A N 1
ATOM 1877 C CA . ALA A 1 243 ? -0.692 12.555 -2.957 1 98.69 243 ALA A CA 1
ATOM 1878 C C . ALA A 1 243 ? -0.82 11.086 -2.561 1 98.69 243 ALA A C 1
ATOM 1880 O O . ALA A 1 243 ? -0.64 10.195 -3.393 1 98.69 243 ALA A O 1
ATOM 1881 N N . ASN A 1 244 ? -1.143 10.867 -1.311 1 98 244 ASN A N 1
ATOM 1882 C CA . ASN A 1 244 ? -1.155 9.5 -0.8 1 98 244 ASN A CA 1
ATOM 1883 C C . ASN A 1 244 ? -2.291 9.281 0.195 1 98 244 ASN A C 1
ATOM 1885 O O . ASN A 1 244 ? -3.289 10 0.172 1 98 244 ASN A O 1
ATOM 1889 N N . HIS A 1 245 ? -2.256 8.234 0.946 1 97.25 245 HIS A N 1
ATOM 1890 C CA . HIS A 1 245 ? -3.143 7.922 2.062 1 97.25 245 HIS A CA 1
ATOM 1891 C C . HIS A 1 245 ? -4.605 7.969 1.632 1 97.25 245 HIS A C 1
ATOM 1893 O O . HIS A 1 245 ? -5.031 7.184 0.782 1 97.25 245 HIS A O 1
ATOM 1899 N N . CYS A 1 246 ? -5.414 8.984 2.115 1 96.62 246 CYS A N 1
ATOM 1900 C CA . CYS A 1 246 ? -6.855 9.016 1.9 1 96.62 246 CYS A CA 1
ATOM 1901 C C . CYS A 1 246 ? -7.188 9.445 0.476 1 96.62 246 CYS A C 1
ATOM 1903 O O . CYS A 1 246 ? -8.352 9.414 0.068 1 96.62 246 CYS A O 1
ATOM 1905 N N . THR A 1 247 ? -6.152 9.875 -0.264 1 97.69 247 THR A N 1
ATOM 1906 C CA . THR A 1 247 ? -6.352 10.156 -1.68 1 97.69 247 THR A CA 1
ATOM 1907 C C . THR A 1 247 ? -6.898 8.938 -2.408 1 97.69 247 THR A C 1
ATOM 1909 O O . THR A 1 247 ? -7.723 9.062 -3.314 1 97.69 247 THR A O 1
ATOM 1912 N N . GLY A 1 248 ? -6.402 7.789 -1.96 1 96.25 248 GLY A N 1
ATOM 1913 C CA . GLY A 1 248 ? -6.824 6.539 -2.574 1 96.25 248 GLY A CA 1
ATOM 1914 C C . GLY A 1 248 ? -6.074 6.223 -3.855 1 96.25 248 GLY A C 1
ATOM 1915 O O . GLY A 1 248 ? -5.668 7.129 -4.582 1 96.25 248 GLY A O 1
ATOM 1916 N N . LEU A 1 249 ? -6.039 4.988 -4.188 1 96.88 249 LEU A N 1
ATOM 1917 C CA . LEU A 1 249 ? -5.219 4.52 -5.297 1 96.88 249 LEU A CA 1
ATOM 1918 C C . LEU A 1 249 ? -5.801 4.965 -6.633 1 96.88 249 LEU A C 1
ATOM 1920 O O . LEU A 1 249 ? -5.062 5.332 -7.551 1 96.88 249 LEU A O 1
ATOM 1924 N N . ALA A 1 250 ? -7.074 4.93 -6.777 1 96.75 250 ALA A N 1
ATOM 1925 C CA . ALA A 1 250 ? -7.711 5.301 -8.039 1 96.75 250 ALA A CA 1
ATOM 1926 C C . ALA A 1 250 ? -7.43 6.762 -8.383 1 96.75 250 ALA A C 1
ATOM 1928 O O . ALA A 1 250 ? -7.055 7.074 -9.516 1 96.75 250 ALA A O 1
ATOM 1929 N N . VAL A 1 251 ? -7.648 7.645 -7.398 1 98 251 VAL A N 1
ATOM 1930 C CA . VAL A 1 251 ? -7.414 9.07 -7.621 1 98 251 VAL A CA 1
ATOM 1931 C C . VAL A 1 251 ? -5.918 9.328 -7.793 1 98 251 VAL A C 1
ATOM 1933 O O . VAL A 1 251 ? -5.512 10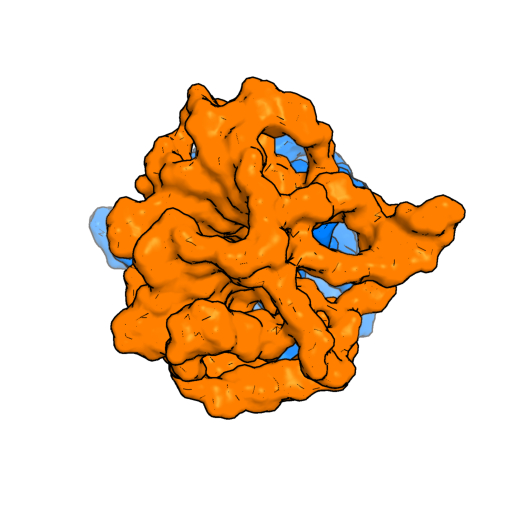.117 -8.648 1 98 251 VAL A O 1
ATOM 1936 N N . ALA A 1 252 ? -5.105 8.672 -6.996 1 98.25 252 ALA A N 1
ATOM 1937 C CA . ALA A 1 252 ? -3.66 8.805 -7.148 1 98.25 252 ALA A CA 1
ATOM 1938 C C . ALA A 1 252 ? -3.215 8.414 -8.555 1 98.25 252 ALA A C 1
ATOM 1940 O O . ALA A 1 252 ? -2.348 9.062 -9.141 1 98.25 252 ALA A O 1
ATOM 1941 N N . ALA A 1 253 ? -3.781 7.328 -9.047 1 98.19 253 ALA A N 1
ATOM 1942 C CA . ALA A 1 253 ? -3.457 6.879 -10.398 1 98.19 253 ALA A CA 1
ATOM 1943 C C . ALA A 1 253 ? -3.816 7.945 -11.43 1 98.19 253 ALA A C 1
ATOM 1945 O O . ALA A 1 253 ? -3.051 8.195 -12.367 1 98.19 253 ALA A O 1
ATOM 1946 N N . ARG A 1 254 ? -4.945 8.508 -11.266 1 97.75 254 ARG A N 1
ATOM 1947 C CA . ARG A 1 254 ? -5.379 9.57 -12.156 1 97.75 254 ARG A CA 1
ATOM 1948 C C . ARG A 1 254 ? -4.426 10.758 -12.094 1 97.75 254 ARG A C 1
ATOM 1950 O O . ARG A 1 254 ? -4.031 11.305 -13.125 1 97.75 254 ARG A O 1
ATOM 1957 N N . LEU A 1 255 ? -4.094 11.141 -10.898 1 98.69 255 LEU A N 1
ATOM 1958 C CA . LEU A 1 255 ? -3.17 12.258 -10.719 1 98.69 255 LEU A CA 1
ATOM 1959 C C . LEU A 1 255 ? -1.808 11.945 -11.32 1 98.69 255 LEU A C 1
ATOM 1961 O O . LEU A 1 255 ? -1.186 12.805 -11.945 1 98.69 255 LEU A O 1
ATOM 1965 N N . ARG A 1 256 ? -1.339 10.742 -11.117 1 98.44 256 ARG A N 1
ATOM 1966 C CA . ARG A 1 256 ? -0.086 10.32 -11.734 1 98.44 256 ARG A CA 1
ATOM 1967 C C . ARG A 1 256 ? -0.148 10.461 -13.25 1 98.44 256 ARG A C 1
ATOM 1969 O O . ARG A 1 256 ? 0.83 10.867 -13.883 1 98.44 256 ARG A O 1
ATOM 1976 N N . GLY A 1 257 ? -1.237 10.047 -13.844 1 96.94 257 GLY A N 1
ATOM 1977 C CA . GLY A 1 257 ? -1.413 10.188 -15.281 1 96.94 257 GLY A CA 1
ATOM 1978 C C . GLY A 1 257 ? -1.344 11.625 -15.75 1 96.94 257 GLY A C 1
ATOM 1979 O O . GLY A 1 257 ? -0.81 11.906 -16.828 1 96.94 257 GLY A O 1
ATOM 1980 N N . ILE A 1 258 ? -1.802 12.539 -14.961 1 97.88 258 ILE A N 1
ATOM 1981 C CA . ILE A 1 258 ? -1.919 13.945 -15.336 1 97.88 258 ILE A CA 1
ATOM 1982 C C . ILE A 1 258 ? -0.59 14.656 -15.094 1 97.88 258 ILE A C 1
ATOM 1984 O O . ILE A 1 258 ? -0.126 15.43 -15.938 1 97.88 258 ILE A O 1
ATOM 1988 N N . PHE A 1 259 ? 0.104 14.375 -13.961 1 98.12 259 PHE A N 1
ATOM 1989 C CA . PHE A 1 259 ? 1.242 15.172 -13.531 1 98.12 259 PHE A CA 1
ATOM 1990 C C . PHE A 1 259 ? 2.555 14.5 -13.914 1 98.12 259 PHE A C 1
ATOM 1992 O O . PHE A 1 259 ? 3.615 15.125 -13.875 1 98.12 259 PHE A O 1
ATOM 1999 N N . GLY A 1 260 ? 2.482 13.227 -14.305 1 96.12 260 GLY A N 1
ATOM 2000 C CA . GLY A 1 260 ? 3.648 12.516 -14.805 1 96.12 260 GLY A CA 1
ATOM 2001 C C . GLY A 1 260 ? 4.793 12.477 -13.812 1 96.12 260 GLY A C 1
ATOM 2002 O O . GLY A 1 260 ? 4.613 12.062 -12.664 1 96.12 260 GLY A O 1
ATOM 2003 N N . ALA A 1 261 ? 5.859 13.047 -14.172 1 96.06 261 ALA A N 1
ATOM 2004 C CA . ALA A 1 261 ? 7.09 12.961 -13.383 1 96.06 261 ALA A CA 1
ATOM 2005 C C . ALA A 1 261 ? 7.008 13.852 -12.148 1 96.06 261 ALA A C 1
ATOM 2007 O O . ALA A 1 261 ? 7.801 13.695 -11.211 1 96.06 261 ALA A O 1
ATOM 2008 N N . ARG A 1 262 ? 6.098 14.75 -12.102 1 97.94 262 ARG A N 1
ATOM 2009 C CA . ARG A 1 262 ? 5.953 15.656 -10.969 1 97.94 262 ARG A CA 1
ATOM 2010 C C . ARG A 1 262 ? 5.074 15.047 -9.883 1 97.94 262 ARG A C 1
ATOM 2012 O O . ARG A 1 262 ? 4.852 15.656 -8.836 1 97.94 262 ARG A O 1
ATOM 2019 N N . PHE A 1 263 ? 4.629 13.867 -10.172 1 98.56 263 PHE A N 1
ATOM 2020 C CA . PHE A 1 263 ? 3.783 13.18 -9.195 1 98.56 263 PHE A CA 1
ATOM 2021 C C . PHE A 1 263 ? 4.566 12.086 -8.477 1 98.56 263 PHE A C 1
ATOM 2023 O O . PHE A 1 263 ? 5.391 11.398 -9.078 1 98.56 263 PHE A O 1
ATOM 2030 N N . SER A 1 264 ? 4.301 11.953 -7.195 1 98.44 264 SER A N 1
ATOM 2031 C CA . SER A 1 264 ? 4.801 10.836 -6.395 1 98.44 264 SER A CA 1
ATOM 2032 C C . SER A 1 264 ? 3.678 10.195 -5.59 1 98.44 264 SER A C 1
ATOM 2034 O O . SER A 1 264 ? 2.814 10.883 -5.051 1 98.44 264 SER A O 1
ATOM 2036 N N . PHE A 1 265 ? 3.732 8.898 -5.469 1 98.31 265 PHE A N 1
ATOM 2037 C CA . PHE A 1 265 ? 2.762 8.18 -4.648 1 98.31 265 PHE A CA 1
ATOM 2038 C C . PHE A 1 265 ? 3.094 8.328 -3.168 1 98.31 265 PHE A C 1
ATOM 2040 O O . PHE A 1 265 ? 2.258 8.039 -2.309 1 98.31 265 PHE A O 1
ATOM 2047 N N . ALA A 1 266 ? 4.344 8.734 -2.914 1 98.12 266 ALA A N 1
ATOM 2048 C CA . ALA A 1 266 ? 4.797 8.969 -1.547 1 98.12 266 ALA A CA 1
ATOM 2049 C C . ALA A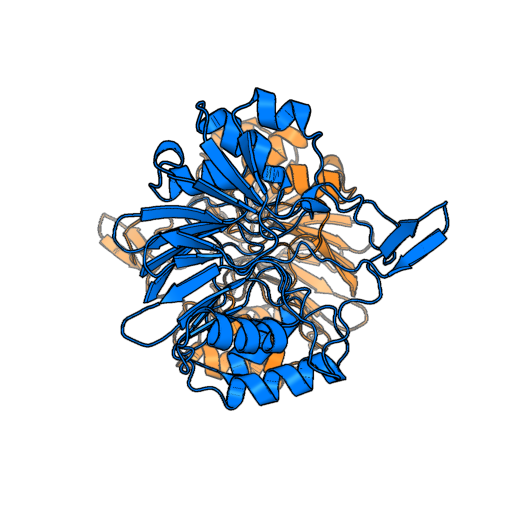 1 266 ? 4.434 7.801 -0.639 1 98.12 266 ALA A C 1
ATOM 2051 O O . ALA A 1 266 ? 3.809 7.988 0.408 1 98.12 266 ALA A O 1
ATOM 2052 N N . ALA A 1 267 ? 4.852 6.605 -1.056 1 98.12 267 ALA A N 1
ATOM 2053 C CA . ALA A 1 267 ? 4.613 5.391 -0.28 1 98.12 267 ALA A CA 1
ATOM 2054 C C . ALA A 1 267 ? 5.527 5.332 0.94 1 98.12 267 ALA A C 1
ATOM 2056 O O . ALA A 1 267 ? 6.492 6.098 1.041 1 98.12 267 ALA A O 1
ATOM 2057 N N . THR A 1 268 ? 5.148 4.43 1.864 1 98.06 268 THR A N 1
ATOM 2058 C CA . THR A 1 268 ? 5.973 4.227 3.051 1 98.06 268 THR A CA 1
ATOM 2059 C C . THR A 1 268 ? 7.43 3.982 2.664 1 98.06 268 THR A C 1
ATOM 2061 O O . THR A 1 268 ? 7.715 3.152 1.799 1 98.06 268 THR A O 1
ATOM 2064 N N . GLY A 1 269 ? 8.344 4.762 3.277 1 97.38 269 GLY A N 1
ATOM 2065 C CA . GLY A 1 269 ? 9.773 4.617 3.041 1 97.38 269 GLY A CA 1
ATOM 2066 C C . GLY A 1 269 ? 10.32 5.625 2.045 1 97.38 269 GLY A C 1
ATOM 2067 O O . GLY A 1 269 ? 11.539 5.77 1.906 1 97.38 269 GLY A O 1
ATOM 2068 N N . GLU A 1 270 ? 9.492 6.316 1.325 1 97.44 270 GLU A N 1
ATOM 2069 C CA . GLU A 1 270 ? 9.938 7.301 0.347 1 97.44 270 GLU A CA 1
ATOM 2070 C C . GLU A 1 270 ? 10.5 8.547 1.033 1 97.44 270 GLU A C 1
ATOM 2072 O O . GLU A 1 270 ? 10.008 8.953 2.086 1 97.44 270 GLU A O 1
ATOM 2077 N N . VAL A 1 271 ? 11.508 9.055 0.469 1 97.81 271 VAL A N 1
ATOM 2078 C CA . VAL A 1 271 ? 12.109 10.305 0.927 1 97.81 271 VAL A CA 1
ATOM 2079 C C . VAL A 1 271 ? 11.922 11.383 -0.134 1 97.81 271 VAL A C 1
ATOM 2081 O O . VAL A 1 271 ? 12.328 11.211 -1.285 1 97.81 271 VAL A O 1
ATOM 2084 N N . LEU A 1 272 ? 11.258 12.43 0.233 1 97.56 272 LEU A N 1
ATOM 2085 C CA . LEU A 1 272 ? 11.016 13.562 -0.649 1 97.56 272 LEU A CA 1
ATOM 2086 C C . LEU A 1 272 ? 11.875 14.758 -0.253 1 97.56 272 LEU A C 1
ATOM 2088 O O . LEU A 1 272 ? 11.906 15.148 0.917 1 97.56 272 LEU A O 1
ATOM 2092 N N . GLU A 1 273 ? 12.602 15.25 -1.246 1 95.19 273 GLU A N 1
ATOM 2093 C CA . GLU A 1 273 ? 13.492 16.375 -0.988 1 95.19 273 GLU A CA 1
ATOM 2094 C C . GLU A 1 273 ? 13.102 17.594 -1.833 1 95.19 273 GLU A C 1
ATOM 2096 O O . GLU A 1 273 ? 12.758 17.453 -3.01 1 95.19 273 GLU A O 1
ATOM 2101 N N . LEU A 1 274 ? 13.039 18.672 -1.187 1 89.06 274 LEU A N 1
ATOM 2102 C CA . LEU A 1 274 ? 12.805 19.953 -1.85 1 89.06 274 LEU A CA 1
ATOM 2103 C C . LEU A 1 274 ? 13.766 21.016 -1.346 1 89.06 274 LEU A C 1
ATOM 2105 O O . LEU A 1 274 ? 14.188 20.984 -0.186 1 89.06 274 LEU A O 1
ATOM 2109 N N . MET B 1 1 ? -15.648 -18.547 -8.18 1 95.06 1 MET B N 1
ATOM 2110 C CA . MET B 1 1 ? -14.32 -18.391 -7.602 1 95.06 1 MET B CA 1
ATOM 2111 C C . MET B 1 1 ? -14.211 -17.094 -6.812 1 95.06 1 MET B C 1
ATOM 2113 O O . MET B 1 1 ? -14.766 -16.062 -7.219 1 95.06 1 MET B O 1
ATOM 2117 N N . ARG B 1 2 ? -13.57 -17.172 -5.695 1 97.81 2 ARG B N 1
ATOM 2118 C CA . ARG B 1 2 ? -13.336 -16.016 -4.836 1 97.81 2 ARG B CA 1
ATOM 2119 C C . ARG B 1 2 ? -11.867 -15.922 -4.426 1 97.81 2 ARG B C 1
ATOM 2121 O O . ARG B 1 2 ? -11.281 -16.906 -3.971 1 97.81 2 ARG B O 1
ATOM 2128 N N . VAL B 1 3 ? -11.266 -14.781 -4.707 1 98.69 3 VAL B N 1
ATOM 2129 C CA . VAL B 1 3 ? -9.891 -14.531 -4.305 1 98.69 3 VAL B CA 1
ATOM 2130 C C . VAL B 1 3 ? -9.844 -13.367 -3.316 1 98.69 3 VAL B C 1
ATOM 2132 O O . VAL B 1 3 ? -10.312 -12.273 -3.619 1 98.69 3 VAL B O 1
ATOM 2135 N N . THR B 1 4 ? -9.32 -13.602 -2.141 1 98.69 4 THR B N 1
ATOM 2136 C CA . THR B 1 4 ? -9.094 -12.555 -1.155 1 98.69 4 THR B CA 1
ATOM 2137 C C . THR B 1 4 ? -7.609 -12.219 -1.052 1 98.69 4 THR B C 1
ATOM 2139 O O . THR B 1 4 ? -6.781 -13.117 -0.864 1 98.69 4 THR B O 1
ATOM 2142 N N . VAL B 1 5 ? -7.316 -10.969 -1.22 1 98.69 5 VAL B N 1
ATOM 2143 C CA . VAL B 1 5 ? -5.938 -10.539 -1.037 1 98.69 5 VAL B CA 1
ATOM 2144 C C . VAL B 1 5 ? -5.625 -10.414 0.453 1 98.69 5 VAL B C 1
ATOM 2146 O O . VAL B 1 5 ? -6.055 -9.461 1.105 1 98.69 5 VAL B O 1
ATOM 2149 N N . LEU B 1 6 ? -4.852 -11.328 0.971 1 98.44 6 LEU B N 1
ATOM 2150 C CA . LEU B 1 6 ? -4.559 -11.344 2.4 1 98.44 6 LEU B CA 1
ATOM 2151 C C . LEU B 1 6 ? -3.441 -10.359 2.734 1 98.44 6 LEU B C 1
ATOM 2153 O O . LEU B 1 6 ? -3.461 -9.727 3.793 1 98.44 6 LEU B O 1
ATOM 2157 N N . VAL B 1 7 ? -2.469 -10.328 1.861 1 97.81 7 VAL B N 1
ATOM 2158 C CA . VAL B 1 7 ? -1.379 -9.375 2.076 1 97.81 7 VAL B CA 1
ATOM 2159 C C . VAL B 1 7 ? -0.81 -8.93 0.732 1 97.81 7 VAL B C 1
ATOM 2161 O O . VAL B 1 7 ? -0.691 -9.734 -0.197 1 97.81 7 VAL B O 1
ATOM 2164 N N . GLU B 1 8 ? -0.567 -7.758 0.638 1 97.44 8 GLU B N 1
ATOM 2165 C CA . GLU B 1 8 ? -0.029 -7.051 -0.521 1 97.44 8 GLU B CA 1
ATOM 2166 C C . GLU B 1 8 ? 0.572 -5.707 -0.12 1 97.44 8 GLU B C 1
ATOM 2168 O O . GLU B 1 8 ? 0.435 -5.277 1.027 1 97.44 8 GLU B O 1
ATOM 2173 N N . ASN B 1 9 ? 1.232 -5.043 -0.968 1 97.25 9 ASN B N 1
ATOM 2174 C CA . ASN B 1 9 ? 2.012 -3.842 -0.687 1 97.25 9 ASN B CA 1
ATOM 2175 C C . ASN B 1 9 ? 1.129 -2.711 -0.167 1 97.25 9 ASN B C 1
ATOM 2177 O O . ASN B 1 9 ? 1.601 -1.832 0.557 1 97.25 9 ASN B O 1
ATOM 2181 N N . SER B 1 10 ? -0.116 -2.703 -0.557 1 96.62 10 SER B N 1
ATOM 2182 C CA . SER B 1 10 ? -1.018 -1.603 -0.235 1 96.62 10 SER B CA 1
ATOM 2183 C C . SER B 1 10 ? -2.219 -2.088 0.57 1 96.62 10 SER B C 1
ATOM 2185 O O . SER B 1 10 ? -2.756 -3.166 0.305 1 96.62 10 SER B O 1
ATOM 2187 N N . VAL B 1 11 ? -2.621 -1.263 1.519 1 94.81 11 VAL B N 1
ATOM 2188 C CA . VAL B 1 11 ? -3.818 -1.543 2.305 1 94.81 11 VAL B CA 1
ATOM 2189 C C . VAL B 1 11 ? -5.012 -0.793 1.716 1 94.81 11 VAL B C 1
ATOM 2191 O O . VAL B 1 11 ? -4.969 0.43 1.564 1 94.81 11 VAL B O 1
ATOM 2194 N N . GLY B 1 12 ? -6.066 -1.546 1.359 1 87.31 12 GLY B N 1
ATOM 2195 C CA . GLY B 1 12 ? -7.199 -0.943 0.676 1 87.31 12 GLY B CA 1
ATOM 2196 C C . GLY B 1 12 ? -8.383 -0.689 1.592 1 87.31 12 GLY B C 1
ATOM 2197 O O . GLY B 1 12 ? -9.305 0.043 1.231 1 87.31 12 GLY B O 1
ATOM 2198 N N . LYS B 1 13 ? -8.398 -1.304 2.723 1 80.81 13 LYS B N 1
ATOM 2199 C CA . LYS B 1 13 ? -9.523 -1.19 3.648 1 80.81 13 LYS B CA 1
ATOM 2200 C C . LYS B 1 13 ? -9.047 -0.773 5.039 1 80.81 13 LYS B C 1
ATOM 2202 O O . LYS B 1 13 ? -7.992 -1.219 5.5 1 80.81 13 LYS B O 1
ATOM 2207 N N . PRO B 1 14 ? -9.781 0.065 5.574 1 79.88 14 PRO B N 1
ATOM 2208 C CA . PRO B 1 14 ? -9.406 0.512 6.918 1 79.88 14 PRO B CA 1
ATOM 2209 C C . PRO B 1 14 ? -9.82 -0.477 8.008 1 79.88 14 PRO B C 1
ATOM 2211 O O . PRO B 1 14 ? -10.594 -0.129 8.898 1 79.88 14 PRO B O 1
ATOM 2214 N N . LEU B 1 15 ? -9.359 -1.661 8.078 1 78.94 15 LEU B N 1
ATOM 2215 C CA . LEU B 1 15 ? -9.75 -2.744 8.977 1 78.94 15 LEU B CA 1
ATOM 2216 C C . LEU B 1 15 ? -8.586 -3.166 9.867 1 78.94 15 LEU B C 1
ATOM 2218 O O . LEU B 1 15 ? -8.523 -4.312 10.32 1 78.94 15 LEU B O 1
ATOM 2222 N N . GLY B 1 16 ? -7.688 -2.283 9.953 1 88.5 16 GLY B N 1
ATOM 2223 C CA . GLY B 1 16 ? -6.531 -2.633 10.766 1 88.5 16 GLY B CA 1
ATOM 2224 C C . GLY B 1 16 ? -5.59 -3.602 10.07 1 88.5 16 GLY B C 1
ATOM 2225 O O . GLY B 1 16 ? -4.766 -4.246 10.727 1 88.5 16 GLY B O 1
ATOM 2226 N N . LEU B 1 17 ? -5.773 -3.74 8.812 1 93.5 17 LEU B N 1
ATOM 2227 C CA . LEU B 1 17 ? -4.926 -4.629 8.016 1 93.5 17 LEU B CA 1
ATOM 2228 C C . LEU B 1 17 ? -3.529 -4.043 7.859 1 93.5 17 LEU B C 1
ATOM 2230 O O . LEU B 1 17 ? -3.338 -2.83 7.992 1 93.5 17 LEU B O 1
ATOM 2234 N N . THR B 1 18 ? -2.625 -4.949 7.617 1 94.44 18 THR B N 1
ATOM 2235 C CA . THR B 1 18 ? -1.229 -4.586 7.406 1 94.44 18 THR B CA 1
ATOM 2236 C C . THR B 1 18 ? -0.807 -4.867 5.969 1 94.44 18 THR B C 1
ATOM 2238 O O . THR B 1 18 ? -1.107 -5.93 5.422 1 94.44 18 THR B O 1
ATOM 2241 N N . GLY B 1 19 ? -0.175 -3.826 5.379 1 95 19 GLY B N 1
ATOM 2242 C CA . GLY B 1 19 ? 0.503 -4.047 4.113 1 95 19 GLY B CA 1
ATOM 2243 C C . GLY B 1 19 ? 1.991 -4.297 4.266 1 95 19 GLY B C 1
ATOM 2244 O O . GLY B 1 19 ? 2.615 -3.799 5.203 1 95 19 GLY B O 1
ATOM 2245 N N . GLU B 1 20 ? 2.59 -5.047 3.381 1 95.69 20 GLU B N 1
ATOM 2246 C CA . GLU B 1 20 ? 4.027 -5.285 3.297 1 95.69 20 GLU B CA 1
ATOM 2247 C C . GLU B 1 20 ? 4.449 -5.617 1.867 1 95.69 20 GLU B C 1
ATOM 2249 O O . GLU B 1 20 ? 3.615 -5.988 1.039 1 95.69 20 GLU B O 1
ATOM 2254 N N . HIS B 1 21 ? 5.691 -5.402 1.626 1 95.25 21 HIS B N 1
ATOM 2255 C CA . HIS B 1 21 ? 6.184 -5.883 0.341 1 95.25 21 HIS B CA 1
ATOM 2256 C C . HIS B 1 21 ? 6.062 -7.402 0.238 1 95.25 21 HIS B C 1
ATOM 2258 O O . HIS B 1 21 ? 6.961 -8.133 0.666 1 95.25 21 HIS B O 1
ATOM 2264 N N . GLY B 1 22 ? 5.02 -7.852 -0.419 1 96.81 22 GLY B N 1
ATOM 2265 C CA . GLY B 1 22 ? 4.75 -9.281 -0.524 1 96.81 22 GLY B CA 1
ATOM 2266 C C . GLY B 1 22 ? 3.344 -9.586 -0.998 1 96.81 22 GLY B C 1
ATOM 2267 O O . GLY B 1 22 ? 2.504 -8.695 -1.094 1 96.81 22 GLY B O 1
ATOM 2268 N N . LEU B 1 23 ? 3.152 -10.828 -1.261 1 98.44 23 LEU B N 1
ATOM 2269 C CA . LEU B 1 23 ? 1.857 -11.234 -1.796 1 98.44 23 LEU B CA 1
ATOM 2270 C C . LEU B 1 23 ? 1.372 -12.516 -1.135 1 98.44 23 LEU B C 1
ATOM 2272 O O . LEU B 1 23 ? 2.154 -13.445 -0.929 1 98.44 23 LEU B O 1
ATOM 2276 N N . GLY B 1 24 ? 0.14 -12.531 -0.735 1 98.75 24 GLY B N 1
ATOM 2277 C CA . GLY B 1 24 ? -0.587 -13.703 -0.279 1 98.75 24 GLY B CA 1
ATOM 2278 C C . GLY B 1 24 ? -2.059 -13.672 -0.648 1 98.75 24 GLY B C 1
ATOM 2279 O O . GLY B 1 24 ? -2.76 -12.703 -0.351 1 98.75 24 GLY B O 1
ATOM 2280 N N . LEU B 1 25 ? -2.523 -14.703 -1.299 1 98.88 25 LEU B N 1
ATOM 2281 C CA . LEU B 1 25 ? -3.902 -14.781 -1.77 1 98.88 25 LEU B CA 1
ATOM 2282 C C . LEU B 1 25 ? -4.605 -16 -1.185 1 98.88 25 LEU B C 1
ATOM 2284 O O . LEU B 1 25 ? -4.039 -17.094 -1.151 1 98.88 25 LEU B O 1
ATOM 2288 N N . TRP B 1 26 ? -5.785 -15.742 -0.664 1 98.94 26 TRP B N 1
ATOM 2289 C CA . TRP B 1 26 ? -6.688 -16.828 -0.291 1 98.94 26 TRP B CA 1
ATOM 2290 C C . TRP B 1 26 ? -7.648 -17.156 -1.429 1 98.94 26 TRP B C 1
ATOM 2292 O O . TRP B 1 26 ? -8.414 -16.297 -1.866 1 98.94 26 TRP B O 1
ATOM 2302 N N . VAL B 1 27 ? -7.621 -18.359 -1.923 1 98.81 27 VAL B N 1
ATOM 2303 C CA . VAL B 1 27 ? -8.375 -18.75 -3.113 1 98.81 27 VAL B CA 1
ATOM 2304 C C . VAL B 1 27 ? -9.453 -19.75 -2.74 1 98.81 27 VAL B C 1
ATOM 2306 O O . VAL B 1 27 ? -9.164 -20.812 -2.168 1 98.81 27 VAL B O 1
ATOM 2309 N N . GLU B 1 28 ? -10.648 -19.422 -2.99 1 98.69 28 GLU B N 1
ATOM 2310 C CA . GLU B 1 28 ? -11.781 -20.312 -2.881 1 98.69 28 GLU B CA 1
ATOM 2311 C C . GLU B 1 28 ? -12.352 -20.656 -4.258 1 98.69 28 GLU B C 1
ATOM 2313 O O . GLU B 1 28 ? -12.781 -19.766 -4.992 1 98.69 28 GLU B O 1
ATOM 2318 N N . TYR B 1 29 ? -12.289 -21.891 -4.555 1 98.31 29 TYR B N 1
ATOM 2319 C CA . TYR B 1 29 ? -12.711 -22.359 -5.871 1 98.31 29 TYR B CA 1
ATOM 2320 C C . TYR B 1 29 ? -13.492 -23.672 -5.758 1 98.31 29 TYR B C 1
ATOM 2322 O O . TYR B 1 29 ? -12.938 -24.703 -5.363 1 98.31 29 TYR B O 1
ATOM 2330 N N . GLU B 1 30 ? -14.797 -23.672 -6.098 1 97.25 30 GLU B N 1
ATOM 2331 C CA . GLU B 1 30 ? -15.664 -24.844 -6.129 1 97.25 30 GLU B CA 1
ATOM 2332 C C . GLU B 1 30 ? -15.555 -25.641 -4.836 1 97.25 30 GLU B C 1
ATOM 2334 O O . GLU B 1 30 ? -15.359 -26.859 -4.867 1 97.25 30 GLU B O 1
ATOM 2339 N N . GLY B 1 31 ? -15.539 -24.953 -3.781 1 97.25 31 GLY B N 1
ATOM 2340 C CA . GLY B 1 31 ? -15.547 -25.578 -2.467 1 97.25 31 GLY B CA 1
ATOM 2341 C C . GLY B 1 31 ? -14.156 -25.844 -1.919 1 97.25 31 GLY B C 1
ATOM 2342 O O . GLY B 1 31 ? -14 -26.156 -0.737 1 97.25 31 GLY B O 1
ATOM 2343 N N . HIS B 1 32 ? -13.172 -25.641 -2.73 1 98.38 32 HIS B N 1
ATOM 2344 C CA . HIS B 1 32 ? -11.797 -25.859 -2.297 1 98.38 32 HIS B CA 1
ATOM 2345 C C . HIS B 1 32 ? -11.148 -24.562 -1.848 1 98.38 32 HIS B C 1
ATOM 2347 O O . HIS B 1 32 ? -11.5 -23.484 -2.338 1 98.38 32 HIS B O 1
ATOM 2353 N N . LYS B 1 33 ? -10.188 -24.688 -0.871 1 98.69 33 LYS B N 1
ATOM 2354 C CA . LYS B 1 33 ? -9.508 -23.531 -0.297 1 98.69 33 LYS B CA 1
ATOM 2355 C C . LYS B 1 33 ? -7.992 -23.703 -0.341 1 98.69 33 LYS B C 1
ATOM 2357 O O . LYS B 1 33 ? -7.469 -24.719 0.119 1 98.69 33 LYS B O 1
ATOM 2362 N N . ILE B 1 34 ? -7.336 -22.719 -0.906 1 98.44 34 ILE B N 1
ATOM 2363 C CA . ILE B 1 34 ? -5.883 -22.797 -0.99 1 98.44 34 ILE B CA 1
ATOM 2364 C C . ILE B 1 34 ? -5.27 -21.438 -0.633 1 98.44 34 ILE B C 1
ATOM 2366 O O . ILE B 1 34 ? -5.867 -20.391 -0.894 1 98.44 34 ILE B O 1
ATOM 2370 N N . LEU B 1 35 ? -4.156 -21.5 0.035 1 98.88 35 LEU B N 1
ATOM 2371 C CA . LEU B 1 35 ? -3.334 -20.312 0.213 1 98.88 35 LEU B CA 1
ATOM 2372 C C . LEU B 1 35 ? -2.256 -20.234 -0.862 1 98.88 35 LEU B C 1
ATOM 2374 O O . LEU B 1 35 ? -1.45 -21.156 -1.01 1 98.88 35 LEU B O 1
ATOM 2378 N N . PHE B 1 36 ? -2.312 -19.234 -1.702 1 98.94 36 PHE B N 1
ATOM 2379 C CA . PHE B 1 36 ? -1.312 -18.984 -2.734 1 98.94 36 PHE B CA 1
ATOM 2380 C C . PHE B 1 36 ? -0.326 -17.906 -2.281 1 98.94 36 PHE B C 1
ATOM 2382 O O . PHE B 1 36 ? -0.673 -16.734 -2.211 1 98.94 36 PHE B O 1
ATOM 2389 N N . ASP B 1 37 ? 0.971 -18.25 -1.933 1 98.88 37 ASP B N 1
ATOM 2390 C CA . ASP B 1 37 ? 2.039 -17.438 -1.371 1 98.88 37 ASP B CA 1
ATOM 2391 C C . ASP B 1 37 ? 1.682 -16.953 0.033 1 98.88 37 ASP B C 1
ATOM 2393 O O . ASP B 1 37 ? 0.548 -17.125 0.486 1 98.88 37 ASP B O 1
ATOM 2397 N N . ALA B 1 38 ? 2.729 -16.406 0.709 1 98.38 38 ALA B N 1
ATOM 2398 C CA . ALA B 1 38 ? 2.523 -16.188 2.139 1 98.38 38 ALA B CA 1
ATOM 2399 C C . ALA B 1 38 ? 3.066 -14.82 2.562 1 98.38 38 ALA B C 1
ATOM 2401 O O . ALA B 1 38 ? 3.24 -14.562 3.756 1 98.38 38 ALA B O 1
ATOM 2402 N N . GLY B 1 39 ? 3.385 -13.961 1.596 1 97.44 39 GLY B N 1
ATOM 2403 C CA . GLY B 1 39 ? 3.916 -12.656 1.941 1 97.44 39 GLY B CA 1
ATOM 2404 C C . GLY B 1 39 ? 5.324 -12.711 2.502 1 97.44 39 GLY B C 1
ATOM 2405 O O . GLY B 1 39 ? 6 -13.734 2.398 1 97.44 39 GLY B O 1
ATOM 2406 N N . GLN B 1 40 ? 5.789 -11.609 2.986 1 95.38 40 GLN B N 1
ATOM 2407 C CA . GLN B 1 40 ? 7.168 -11.461 3.436 1 95.38 40 GLN B CA 1
ATOM 2408 C C . GLN B 1 40 ? 7.312 -11.852 4.902 1 95.38 40 GLN B C 1
ATOM 2410 O O . GLN B 1 40 ? 8.344 -12.406 5.305 1 95.38 40 GLN B O 1
ATOM 2415 N N . ARG B 1 41 ? 6.293 -11.383 5.57 1 89.81 41 ARG B N 1
ATOM 2416 C CA . ARG B 1 41 ? 6.352 -11.609 7.008 1 89.81 41 ARG B CA 1
ATOM 2417 C C . ARG B 1 41 ? 5.051 -12.227 7.52 1 89.81 41 ARG B C 1
ATOM 2419 O O . ARG B 1 41 ? 4.266 -12.766 6.738 1 89.81 41 ARG B O 1
ATOM 2426 N N . GLY B 1 42 ? 4.723 -12.383 8.672 1 86.94 42 GLY B N 1
ATOM 2427 C CA . GLY B 1 42 ? 3.621 -13.094 9.305 1 86.94 42 GLY B CA 1
ATOM 2428 C C . GLY B 1 42 ? 2.314 -12.32 9.258 1 86.94 42 GLY B C 1
ATOM 2429 O O . GLY B 1 42 ? 1.282 -12.812 9.719 1 86.94 42 GLY B O 1
ATOM 2430 N N . ALA B 1 43 ? 2.289 -11.18 8.477 1 94.38 43 ALA B N 1
ATOM 2431 C CA . ALA B 1 43 ? 1.08 -10.359 8.445 1 94.38 43 ALA B CA 1
ATOM 2432 C C . ALA B 1 43 ? -0.073 -11.109 7.789 1 94.38 43 ALA B C 1
ATOM 2434 O O . ALA B 1 43 ? -1.242 -10.82 8.055 1 94.38 43 ALA B O 1
ATOM 2435 N N . VAL B 1 44 ? 0.269 -12.07 6.953 1 97.81 44 VAL B N 1
ATOM 2436 C CA . VAL B 1 44 ? -0.746 -12.859 6.262 1 97.81 44 VAL B CA 1
ATOM 2437 C C . VAL B 1 44 ? -1.65 -13.547 7.285 1 97.81 44 VAL B C 1
ATOM 2439 O O . VAL B 1 44 ? -2.855 -13.68 7.062 1 97.81 44 VAL B O 1
ATOM 2442 N N . VAL B 1 45 ? -1.137 -13.953 8.43 1 98.19 45 VAL B N 1
ATOM 2443 C CA . VAL B 1 45 ? -1.896 -14.664 9.453 1 98.19 45 VAL B CA 1
ATOM 2444 C C . VAL B 1 45 ? -2.85 -13.695 10.156 1 98.19 45 VAL B C 1
ATOM 2446 O O . VAL B 1 45 ? -4.055 -13.961 10.242 1 98.19 45 VAL B O 1
ATOM 2449 N N . SER B 1 46 ? -2.311 -12.578 10.625 1 96.38 46 SER B N 1
ATOM 2450 C CA . SER B 1 46 ? -3.146 -11.602 11.328 1 96.38 46 SER B CA 1
ATOM 2451 C C . SER B 1 46 ? -4.203 -11.016 10.398 1 96.38 46 SER B C 1
ATOM 2453 O O . SER B 1 46 ? -5.352 -10.828 10.805 1 96.38 46 SER B O 1
ATOM 2455 N N . ASN B 1 47 ? -3.812 -10.68 9.156 1 97.81 47 ASN B N 1
ATOM 2456 C CA . ASN B 1 47 ? -4.77 -10.156 8.188 1 97.81 47 ASN B CA 1
ATOM 2457 C C . ASN B 1 47 ? -5.902 -11.148 7.922 1 97.81 47 ASN B C 1
ATOM 2459 O O . ASN B 1 47 ? -7.066 -10.758 7.84 1 97.81 47 ASN B O 1
ATOM 2463 N N . ALA B 1 48 ? -5.523 -12.445 7.758 1 98.25 48 ALA B N 1
ATOM 2464 C CA . ALA B 1 48 ? -6.543 -13.469 7.539 1 98.25 48 ALA B CA 1
ATOM 2465 C C . ALA B 1 48 ? -7.562 -13.477 8.672 1 98.25 48 ALA B C 1
ATOM 2467 O O . ALA B 1 48 ? -8.773 -13.516 8.43 1 98.25 48 ALA B O 1
ATOM 2468 N N . HIS B 1 49 ? -7.059 -13.438 9.852 1 97 49 HIS B N 1
ATOM 2469 C CA . HIS B 1 49 ? -7.934 -13.422 11.023 1 97 49 HIS B CA 1
ATOM 2470 C C . HIS B 1 49 ? -8.875 -12.227 10.992 1 97 49 HIS B C 1
ATOM 2472 O O . HIS B 1 49 ? -10.078 -12.375 11.211 1 97 49 HIS B O 1
ATOM 2478 N N . LEU B 1 50 ? -8.352 -11.094 10.703 1 95.56 50 LEU B N 1
ATOM 2479 C CA . LEU B 1 50 ? -9.133 -9.859 10.68 1 95.56 50 LEU B CA 1
ATOM 2480 C C . LEU B 1 50 ? -10.18 -9.906 9.562 1 95.56 50 LEU B C 1
ATOM 2482 O O . LEU B 1 50 ? -11.242 -9.297 9.68 1 95.56 50 LEU B O 1
ATOM 2486 N N . LEU B 1 51 ? -9.898 -10.664 8.539 1 96.94 51 LEU B N 1
ATOM 2487 C CA . LEU B 1 51 ? -10.797 -10.766 7.395 1 96.94 51 LEU B CA 1
ATOM 2488 C C . LEU B 1 51 ? -11.781 -11.922 7.574 1 96.94 51 LEU B C 1
ATOM 2490 O O . LEU B 1 51 ? -12.555 -12.234 6.668 1 96.94 51 LEU B O 1
ATOM 2494 N N . GLY B 1 52 ? -11.68 -12.586 8.695 1 97.31 52 GLY B N 1
ATOM 2495 C CA . GLY B 1 52 ? -12.594 -13.664 9.008 1 97.31 52 GLY B CA 1
ATOM 2496 C C . GLY B 1 52 ? -12.234 -14.969 8.32 1 97.31 52 GLY B C 1
ATOM 2497 O O . GLY B 1 52 ? -13.094 -15.828 8.125 1 97.31 52 GLY B O 1
ATOM 2498 N N . ILE B 1 53 ? -11.055 -15.133 7.91 1 98.44 53 ILE B N 1
ATOM 2499 C CA . ILE B 1 53 ? -10.586 -16.344 7.227 1 98.44 53 ILE B CA 1
ATOM 2500 C C . ILE B 1 53 ? -9.742 -17.172 8.18 1 98.44 53 ILE B C 1
ATOM 2502 O O . ILE B 1 53 ? -8.781 -16.672 8.773 1 98.44 53 ILE B O 1
ATOM 2506 N N . ASP B 1 54 ? -10.094 -18.391 8.352 1 98.56 54 ASP B N 1
ATOM 2507 C CA . ASP B 1 54 ? -9.305 -19.344 9.133 1 98.56 54 ASP B CA 1
ATOM 2508 C C . ASP B 1 54 ? -8.344 -20.125 8.242 1 98.56 54 ASP B C 1
ATOM 2510 O O . ASP B 1 54 ? -8.758 -21.062 7.551 1 98.56 54 ASP B O 1
ATOM 2514 N N . LEU B 1 55 ? -7.102 -19.828 8.32 1 98.62 55 LEU B N 1
ATOM 2515 C CA . LEU B 1 55 ? -6.098 -20.438 7.465 1 98.62 55 LEU B CA 1
ATOM 2516 C C . LEU B 1 55 ? -6.008 -21.938 7.727 1 98.62 55 LEU B C 1
ATOM 2518 O O . LEU B 1 55 ? -5.477 -22.688 6.902 1 98.62 55 LEU B O 1
ATOM 2522 N N . ARG B 1 56 ? -6.508 -22.438 8.875 1 98.25 56 ARG B N 1
ATOM 2523 C CA . ARG B 1 56 ? -6.504 -23.859 9.18 1 98.25 56 ARG B CA 1
ATOM 2524 C C . ARG B 1 56 ? -7.406 -24.625 8.211 1 98.25 56 ARG B C 1
ATOM 2526 O O . ARG B 1 56 ? -7.289 -25.844 8.078 1 98.25 56 ARG B O 1
ATOM 2533 N N . GLY B 1 57 ? -8.234 -23.828 7.559 1 98.44 57 GLY B N 1
ATOM 2534 C CA . GLY B 1 57 ? -9.141 -24.438 6.605 1 98.44 57 GLY B CA 1
ATOM 2535 C C . GLY B 1 57 ? -8.508 -24.703 5.25 1 98.44 57 GLY B C 1
ATOM 2536 O O . GLY B 1 57 ? -9.117 -25.328 4.383 1 98.44 57 GLY B O 1
ATOM 2537 N N . ALA B 1 58 ? -7.32 -24.266 5.031 1 98.56 58 ALA B N 1
ATOM 2538 C CA . ALA B 1 58 ? -6.645 -24.469 3.756 1 98.56 58 ALA B CA 1
ATOM 2539 C C . ALA B 1 58 ? -6.402 -25.953 3.494 1 98.56 58 ALA B C 1
ATOM 2541 O O . ALA B 1 58 ? -6.016 -26.688 4.398 1 98.56 58 ALA B O 1
ATOM 2542 N N . GLU B 1 59 ? -6.656 -26.312 2.301 1 98.62 59 GLU B N 1
ATOM 2543 C CA . GLU B 1 59 ? -6.379 -27.688 1.887 1 98.62 59 GLU B CA 1
ATOM 2544 C C . GLU B 1 59 ? -4.938 -27.828 1.404 1 98.62 59 GLU B C 1
ATOM 2546 O O . GLU B 1 59 ? -4.367 -28.922 1.466 1 98.62 59 GLU B O 1
ATOM 2551 N N . ALA B 1 60 ? -4.418 -26.797 0.935 1 98.75 60 ALA B N 1
ATOM 2552 C CA . ALA B 1 60 ? -3.047 -26.766 0.429 1 98.75 60 ALA B CA 1
ATOM 2553 C C . ALA B 1 60 ? -2.486 -25.344 0.429 1 98.75 60 ALA B C 1
ATOM 2555 O O . ALA B 1 60 ? -3.242 -24.375 0.489 1 98.75 60 ALA B O 1
ATOM 2556 N N . ILE B 1 61 ? -1.192 -25.25 0.458 1 98.88 61 ILE B N 1
ATOM 2557 C CA . ILE B 1 61 ? -0.454 -24.031 0.182 1 98.88 61 ILE B CA 1
ATOM 2558 C C . ILE B 1 61 ? 0.295 -24.156 -1.142 1 98.88 61 ILE B C 1
ATOM 2560 O O . ILE B 1 61 ? 0.857 -25.219 -1.438 1 98.88 61 ILE B O 1
ATOM 2564 N N . VAL B 1 62 ? 0.226 -23.188 -1.956 1 98.94 62 VAL B N 1
ATOM 2565 C CA . VAL B 1 62 ? 0.989 -23.156 -3.199 1 98.94 62 VAL B CA 1
ATOM 2566 C C . VAL B 1 62 ? 1.974 -21.984 -3.18 1 98.94 62 VAL B C 1
ATOM 2568 O O . VAL B 1 62 ? 1.588 -20.844 -2.916 1 98.94 62 VAL B O 1
ATOM 2571 N N . LEU B 1 63 ? 3.256 -22.25 -3.379 1 98.88 63 LEU B N 1
ATOM 2572 C CA . LEU B 1 63 ? 4.266 -21.203 -3.523 1 98.88 63 LEU B CA 1
ATOM 2573 C C . LEU B 1 63 ? 4.57 -20.938 -4.996 1 98.88 63 LEU B C 1
ATOM 2575 O O . LEU B 1 63 ? 4.945 -21.859 -5.73 1 98.88 63 LEU B O 1
ATOM 2579 N N . SER B 1 64 ? 4.371 -19.703 -5.371 1 98.88 64 SER B N 1
ATOM 2580 C CA . SER B 1 64 ? 4.641 -19.344 -6.758 1 98.88 64 SER B CA 1
ATOM 2581 C C . SER B 1 64 ? 6.129 -19.453 -7.078 1 98.88 64 SER B C 1
ATOM 2583 O O . SER B 1 64 ? 6.504 -20.078 -8.078 1 98.88 64 SER B O 1
ATOM 2585 N N . HIS B 1 65 ? 6.961 -18.828 -6.242 1 98.69 65 HIS B N 1
ATOM 2586 C CA . HIS B 1 65 ? 8.406 -18.922 -6.414 1 98.69 65 HIS B CA 1
ATOM 2587 C C . HIS B 1 65 ? 9.133 -18.625 -5.109 1 98.69 65 HIS B C 1
ATOM 2589 O O . HIS B 1 65 ? 8.508 -18.266 -4.109 1 98.69 65 HIS B O 1
ATOM 2595 N N . GLY B 1 66 ? 10.438 -18.75 -5.164 1 98.31 66 GLY B N 1
ATOM 2596 C CA . GLY B 1 66 ? 11.195 -18.875 -3.93 1 98.31 66 GLY B CA 1
ATOM 2597 C C . GLY B 1 66 ? 11.625 -17.531 -3.369 1 98.31 66 GLY B C 1
ATOM 2598 O O . GLY B 1 66 ? 12.422 -17.469 -2.432 1 98.31 66 GLY B O 1
ATOM 2599 N N . HIS B 1 67 ? 11.133 -16.438 -3.816 1 98 67 HIS B N 1
ATOM 2600 C CA . HIS B 1 67 ? 11.531 -15.141 -3.273 1 98 67 HIS B CA 1
ATOM 2601 C C . HIS B 1 67 ? 10.961 -14.93 -1.875 1 98 67 HIS B C 1
ATOM 2603 O O . HIS B 1 67 ? 9.852 -15.391 -1.575 1 98 67 HIS B O 1
ATOM 2609 N N . TYR B 1 68 ? 11.617 -14.164 -1.079 1 96.88 68 TYR B N 1
ATOM 2610 C CA . TYR B 1 68 ? 11.32 -13.961 0.334 1 96.88 68 TYR B CA 1
ATOM 2611 C C . TYR B 1 68 ? 9.969 -13.273 0.514 1 96.88 68 TYR B C 1
ATOM 2613 O O . TYR B 1 68 ? 9.281 -13.5 1.514 1 96.88 68 TYR B O 1
ATOM 2621 N N . ASP B 1 69 ? 9.594 -12.438 -0.393 1 97.38 69 ASP B N 1
ATOM 2622 C CA . ASP B 1 69 ? 8.352 -11.68 -0.274 1 97.38 69 ASP B CA 1
ATOM 2623 C C . ASP B 1 69 ? 7.145 -12.539 -0.65 1 97.38 69 ASP B C 1
ATOM 2625 O O . ASP B 1 69 ? 6.004 -12.07 -0.597 1 97.38 69 ASP B O 1
ATOM 2629 N N . HIS B 1 70 ? 7.324 -13.758 -0.937 1 98.44 70 HIS B N 1
ATOM 2630 C CA . HIS B 1 70 ? 6.262 -14.727 -1.188 1 98.44 70 HIS B CA 1
ATOM 2631 C C . HIS B 1 70 ? 6.316 -15.875 -0.182 1 98.44 70 HIS B C 1
ATOM 2633 O O . HIS B 1 70 ? 5.336 -16.609 -0.012 1 98.44 70 HIS B O 1
ATOM 2639 N N . THR B 1 71 ? 7.449 -16.031 0.417 1 98.38 71 THR B N 1
ATOM 2640 C CA . THR B 1 71 ? 7.664 -17.234 1.198 1 98.38 71 THR B CA 1
ATOM 2641 C C . THR B 1 71 ? 8 -16.891 2.646 1 98.38 71 THR B C 1
ATOM 2643 O O . THR B 1 71 ? 7.969 -17.766 3.52 1 98.38 71 THR B O 1
ATOM 2646 N N . GLY B 1 72 ? 8.367 -15.664 2.881 1 97.06 72 GLY B N 1
ATOM 2647 C CA . GLY B 1 72 ? 8.836 -15.266 4.195 1 97.06 72 GLY B CA 1
ATOM 2648 C C . GLY B 1 72 ? 7.812 -15.492 5.293 1 97.06 72 GLY B C 1
ATOM 2649 O O . GLY B 1 72 ? 8.172 -15.734 6.445 1 97.06 72 GLY B O 1
ATOM 2650 N N . GLY B 1 73 ? 6.527 -15.398 4.918 1 97.81 73 GLY B N 1
ATOM 2651 C CA . GLY B 1 73 ? 5.457 -15.594 5.883 1 97.81 73 GLY B CA 1
ATOM 2652 C C . GLY B 1 73 ? 5.086 -17.047 6.078 1 97.81 73 GLY B C 1
ATOM 2653 O O . GLY B 1 73 ? 4.238 -17.375 6.91 1 97.81 73 GLY B O 1
ATOM 2654 N N . LEU B 1 74 ? 5.734 -17.938 5.422 1 98.38 74 LEU B N 1
ATOM 2655 C CA . LEU B 1 74 ? 5.34 -19.344 5.418 1 98.38 74 LEU B CA 1
ATOM 2656 C C . LEU B 1 74 ? 5.504 -19.953 6.805 1 98.38 74 LEU B C 1
ATOM 2658 O O . LEU B 1 74 ? 4.688 -20.781 7.23 1 98.38 74 LEU B O 1
ATOM 2662 N N . ARG B 1 75 ? 6.594 -19.594 7.473 1 97.25 75 ARG B N 1
ATOM 2663 C CA . ARG B 1 75 ? 6.816 -20.125 8.812 1 97.25 75 ARG B CA 1
ATOM 2664 C C . ARG B 1 75 ? 5.637 -19.812 9.734 1 97.25 75 ARG B C 1
ATOM 2666 O O . ARG B 1 75 ? 5.117 -20.703 10.414 1 97.25 75 ARG B O 1
ATOM 2673 N N . ALA B 1 76 ? 5.227 -18.578 9.734 1 97.88 76 ALA B N 1
ATOM 2674 C CA . ALA B 1 76 ? 4.109 -18.141 10.57 1 97.88 76 ALA B CA 1
ATOM 2675 C C . ALA B 1 76 ? 2.822 -18.859 10.18 1 97.88 76 ALA B C 1
ATOM 2677 O O . ALA B 1 76 ? 2.023 -19.234 11.039 1 97.88 76 ALA B O 1
ATOM 2678 N N . VAL B 1 77 ? 2.6 -19.062 8.922 1 98.69 77 VAL B N 1
ATOM 2679 C CA . VAL B 1 77 ? 1.407 -19.734 8.414 1 98.69 77 VAL B CA 1
ATOM 2680 C C . VAL B 1 77 ? 1.38 -21.188 8.906 1 98.69 77 VAL B C 1
ATOM 2682 O O . VAL B 1 77 ? 0.356 -21.656 9.406 1 98.69 77 VAL B O 1
ATOM 2685 N N . LEU B 1 78 ? 2.514 -21.828 8.742 1 98.62 78 LEU B N 1
ATOM 2686 C CA . LEU B 1 78 ? 2.6 -23.219 9.141 1 98.62 78 LEU B CA 1
ATOM 2687 C C . LEU B 1 78 ? 2.406 -23.375 10.648 1 98.62 78 LEU B C 1
ATOM 2689 O O . LEU B 1 78 ? 1.703 -24.281 11.102 1 98.62 78 LEU B O 1
ATOM 2693 N N . GLU B 1 79 ? 3.021 -22.484 11.43 1 98.06 79 GLU B N 1
ATOM 2694 C CA . GLU B 1 79 ? 2.838 -22.5 12.883 1 98.06 79 GLU B CA 1
ATOM 2695 C C . GLU B 1 79 ? 1.368 -22.328 13.25 1 98.06 79 GLU B C 1
ATOM 2697 O O . GLU B 1 79 ? 0.867 -23 14.148 1 98.06 79 GLU B O 1
ATOM 2702 N N . TYR B 1 80 ? 0.757 -21.453 12.562 1 98.38 80 TYR B N 1
ATOM 2703 C CA . TYR B 1 80 ? -0.65 -21.188 12.844 1 98.38 80 TYR B CA 1
ATOM 2704 C C . TYR B 1 80 ? -1.514 -22.391 12.484 1 98.38 80 TYR B C 1
ATOM 2706 O O . TYR B 1 80 ? -2.41 -22.781 13.242 1 98.38 80 TYR B O 1
ATOM 2714 N N . ILE B 1 81 ? -1.325 -22.938 11.312 1 98.12 81 ILE B N 1
ATOM 2715 C CA . ILE B 1 81 ? -2.107 -24.078 10.859 1 98.12 81 ILE B CA 1
ATOM 2716 C C . ILE B 1 81 ? -1.901 -25.266 11.812 1 98.12 81 ILE B C 1
ATOM 2718 O O . ILE B 1 81 ? -2.865 -25.906 12.227 1 98.12 81 ILE B O 1
ATOM 2722 N N . GLY B 1 82 ? -0.653 -25.578 12.094 1 97.44 82 GLY B N 1
ATOM 2723 C CA . GLY B 1 82 ? -0.353 -26.484 13.195 1 97.44 82 GLY B CA 1
ATOM 2724 C C . GLY B 1 82 ? -0.557 -27.938 12.836 1 97.44 82 GLY B C 1
ATOM 2725 O O . GLY B 1 82 ? -0.747 -28.781 13.719 1 97.44 82 GLY B O 1
ATOM 2726 N N . ARG B 1 83 ? -0.708 -28.281 11.625 1 98 83 ARG B N 1
ATOM 2727 C CA . ARG B 1 83 ? -0.783 -29.641 11.125 1 98 83 ARG B CA 1
ATOM 2728 C C . ARG B 1 83 ? -0.01 -29.797 9.82 1 98 83 ARG B C 1
ATOM 2730 O O . ARG B 1 83 ? 0.397 -28.797 9.219 1 98 83 ARG B O 1
ATOM 2737 N N . ARG B 1 84 ? 0.163 -31.047 9.469 1 98.44 84 ARG B N 1
ATOM 2738 C CA . ARG B 1 84 ? 0.775 -31.281 8.164 1 98.44 84 ARG B CA 1
ATOM 2739 C C . ARG B 1 84 ? -0.125 -30.797 7.039 1 98.44 84 ARG B C 1
ATOM 2741 O O . ARG B 1 84 ? -1.348 -30.938 7.105 1 98.44 84 ARG B O 1
ATOM 2748 N N . ILE B 1 85 ? 0.499 -30.188 6.098 1 98.75 85 ILE B N 1
ATOM 2749 C CA . ILE B 1 85 ? -0.258 -29.656 4.969 1 98.75 85 ILE B CA 1
ATOM 2750 C C . ILE B 1 85 ? 0.585 -29.75 3.699 1 98.75 85 ILE B C 1
ATOM 2752 O O . ILE B 1 85 ? 1.789 -29.469 3.727 1 98.75 85 ILE B O 1
ATOM 2756 N N . PRO B 1 86 ? -0.038 -30.188 2.584 1 98.88 86 PRO B N 1
ATOM 2757 C CA . PRO B 1 86 ? 0.709 -30.141 1.324 1 98.88 86 PRO B CA 1
ATOM 2758 C C . PRO B 1 86 ? 1.123 -28.734 0.924 1 98.88 86 PRO B C 1
ATOM 2760 O O . PRO B 1 86 ? 0.31 -27.812 0.982 1 98.88 86 PRO B O 1
ATOM 2763 N N . VAL B 1 87 ? 2.363 -28.531 0.62 1 98.88 87 VAL B N 1
ATOM 2764 C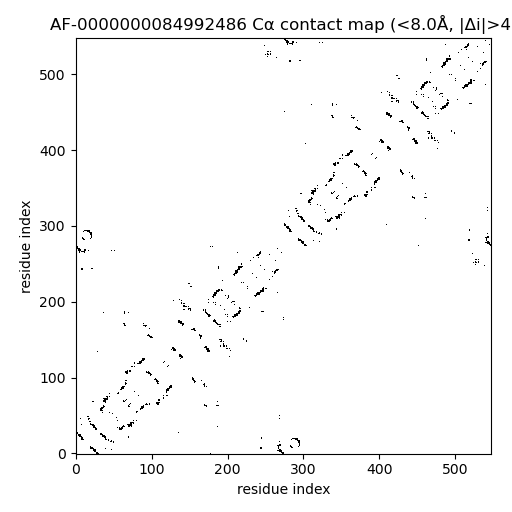 CA . VAL B 1 87 ? 2.91 -27.297 0.059 1 98.88 87 VAL B CA 1
ATOM 2765 C C . VAL B 1 87 ? 3.441 -27.562 -1.348 1 98.88 87 VAL B C 1
ATOM 2767 O O . VAL B 1 87 ? 4.508 -28.156 -1.514 1 98.88 87 VAL B O 1
ATOM 2770 N N . TYR B 1 88 ? 2.697 -27.141 -2.316 1 98.94 88 TYR B N 1
ATOM 2771 C CA . TYR B 1 88 ? 3.102 -27.328 -3.705 1 98.94 88 TYR B CA 1
ATOM 2772 C C . TYR B 1 88 ? 4.074 -26.234 -4.145 1 98.94 88 TYR B C 1
ATOM 2774 O O . TYR B 1 88 ? 3.82 -25.047 -3.939 1 98.94 88 TYR B O 1
ATOM 2782 N N . ALA B 1 89 ? 5.172 -26.625 -4.691 1 98.81 89 ALA B N 1
ATOM 2783 C CA . ALA B 1 89 ? 6.207 -25.703 -5.145 1 98.81 89 ALA B CA 1
ATOM 2784 C C . ALA B 1 89 ? 7.113 -26.359 -6.18 1 98.81 89 ALA B C 1
ATOM 2786 O O . ALA B 1 89 ? 7.078 -27.578 -6.359 1 98.81 89 ALA B O 1
ATOM 2787 N N . HIS B 1 90 ? 7.777 -25.609 -6.887 1 98.75 90 HIS B N 1
ATOM 2788 C CA . HIS B 1 90 ? 8.836 -26.125 -7.75 1 98.75 90 HIS B CA 1
ATOM 2789 C C . HIS B 1 90 ? 10.062 -26.531 -6.941 1 98.75 90 HIS B C 1
ATOM 2791 O O . HIS B 1 90 ? 10.383 -25.906 -5.93 1 98.75 90 HIS B O 1
ATOM 2797 N N . PRO B 1 91 ? 10.805 -27.547 -7.391 1 97.31 91 PRO B N 1
ATOM 2798 C CA . PRO B 1 91 ? 12 -27.953 -6.645 1 97.31 91 PRO B CA 1
ATOM 2799 C C . PRO B 1 91 ? 13.023 -26.844 -6.484 1 97.31 91 PRO B C 1
ATOM 2801 O O . PRO B 1 91 ? 13.781 -26.828 -5.516 1 97.31 91 PRO B O 1
ATOM 2804 N N . ASP B 1 92 ? 13.023 -25.875 -7.383 1 97.31 92 ASP B N 1
ATOM 2805 C CA . ASP B 1 92 ? 14 -24.797 -7.367 1 97.31 92 ASP B CA 1
ATOM 2806 C C . ASP B 1 92 ? 13.555 -23.672 -6.43 1 97.31 92 ASP B C 1
ATOM 2808 O O . ASP B 1 92 ? 14.188 -22.609 -6.383 1 97.31 92 ASP B O 1
ATOM 2812 N N . VAL B 1 93 ? 12.516 -23.906 -5.703 1 97.94 93 VAL B N 1
ATOM 2813 C CA . VAL B 1 93 ? 12 -22.891 -4.805 1 97.94 93 VAL B CA 1
ATOM 2814 C C . VAL B 1 93 ? 13.062 -22.516 -3.77 1 97.94 93 VAL B C 1
ATOM 2816 O O . VAL B 1 93 ? 13.102 -21.391 -3.289 1 97.94 93 VAL B O 1
ATOM 2819 N N . PHE B 1 94 ? 13.992 -23.422 -3.467 1 96.5 94 PHE B N 1
ATOM 2820 C CA . PHE B 1 94 ? 15.023 -23.203 -2.461 1 96.5 94 PHE B CA 1
ATOM 2821 C C . PHE B 1 94 ? 16.328 -22.75 -3.113 1 96.5 94 PHE B C 1
ATOM 2823 O O . PHE B 1 94 ? 17.359 -22.672 -2.453 1 96.5 94 PHE B O 1
ATOM 2830 N N . SER B 1 95 ? 16.312 -22.484 -4.461 1 94.44 95 SER B N 1
ATOM 2831 C CA . SER B 1 95 ? 17.484 -21.922 -5.117 1 94.44 95 SER B CA 1
ATOM 2832 C C . SER B 1 95 ? 17.906 -20.609 -4.473 1 94.44 95 SER B C 1
ATOM 2834 O O . SER B 1 95 ? 17.062 -19.859 -3.988 1 94.44 95 SER B O 1
ATOM 2836 N N . PRO B 1 96 ? 19.188 -20.328 -4.445 1 93.69 96 PRO B N 1
ATOM 2837 C CA . PRO B 1 96 ? 19.656 -19.078 -3.838 1 93.69 96 PRO B CA 1
ATOM 2838 C C . PRO B 1 96 ? 19.453 -17.859 -4.746 1 93.69 96 PRO B C 1
ATOM 2840 O O . PRO B 1 96 ? 20.438 -17.25 -5.184 1 93.69 96 PRO B O 1
ATOM 2843 N N . HIS B 1 97 ? 18.25 -17.453 -4.852 1 96.06 97 HIS B N 1
ATOM 2844 C CA . HIS B 1 97 ? 17.906 -16.312 -5.68 1 96.06 97 HIS B CA 1
ATOM 2845 C C . HIS B 1 97 ? 18.562 -15.031 -5.16 1 96.06 97 HIS B C 1
ATOM 2847 O O . HIS B 1 97 ? 18.625 -14.812 -3.949 1 96.06 97 HIS B O 1
ATOM 2853 N N . ARG B 1 98 ? 19.062 -14.227 -6.117 1 95.19 98 ARG B N 1
ATOM 2854 C CA . ARG B 1 98 ? 19.734 -12.977 -5.766 1 95.19 98 ARG B CA 1
ATOM 2855 C C . ARG B 1 98 ? 19.359 -11.867 -6.734 1 95.19 98 ARG B C 1
ATOM 2857 O O . ARG B 1 98 ? 18.844 -12.125 -7.824 1 95.19 98 ARG B O 1
ATOM 2864 N N . VAL B 1 99 ? 19.531 -10.648 -6.27 1 93.69 99 VAL B N 1
ATOM 2865 C CA . VAL B 1 99 ? 19.344 -9.477 -7.117 1 93.69 99 VAL B CA 1
ATOM 2866 C C . VAL B 1 99 ? 20.562 -8.562 -7.012 1 93.69 99 VAL B C 1
ATOM 2868 O O . VAL B 1 99 ? 21.156 -8.438 -5.938 1 93.69 99 VAL B O 1
ATOM 2871 N N . SER B 1 100 ? 20.984 -7.961 -8.078 1 89.88 100 SER B N 1
ATOM 2872 C CA . SER B 1 100 ? 22.234 -7.203 -8.125 1 89.88 100 SER B CA 1
ATOM 2873 C C . SER B 1 100 ? 22 -5.738 -7.762 1 89.88 100 SER B C 1
ATOM 2875 O O . SER B 1 100 ? 22.922 -5.059 -7.289 1 89.88 100 SER B O 1
ATOM 2877 N N . SER B 1 101 ? 20.938 -5.129 -8.086 1 78.44 101 SER B N 1
ATOM 2878 C CA . SER B 1 101 ? 20.656 -3.713 -7.871 1 78.44 101 SER B CA 1
ATOM 2879 C C . SER B 1 101 ? 19.375 -3.525 -7.062 1 78.44 101 SER B C 1
ATOM 2881 O O . SER B 1 101 ? 18.422 -4.293 -7.207 1 78.44 101 SER B O 1
ATOM 2883 N N . PRO B 1 102 ? 19.375 -2.566 -6.258 1 72.12 102 PRO B N 1
ATOM 2884 C CA . PRO B 1 102 ? 20.391 -1.532 -6.066 1 72.12 102 PRO B CA 1
ATOM 2885 C C . PRO B 1 102 ? 21.594 -2.023 -5.254 1 72.12 102 PRO B C 1
ATOM 2887 O O . PRO B 1 102 ? 22.672 -1.445 -5.336 1 72.12 102 PRO B O 1
ATOM 2890 N N . VAL B 1 103 ? 21.375 -3 -4.477 1 75.56 103 VAL B N 1
ATOM 2891 C CA . VAL B 1 103 ? 22.438 -3.646 -3.717 1 75.56 103 VAL B CA 1
ATOM 2892 C C . VAL B 1 103 ? 22.391 -5.156 -3.93 1 75.56 103 VAL B C 1
ATOM 2894 O O . VAL B 1 103 ? 21.297 -5.738 -4.02 1 75.56 103 VAL B O 1
ATOM 2897 N N . ASP B 1 104 ? 23.531 -5.766 -4.074 1 88.25 104 ASP B N 1
ATOM 2898 C CA . ASP B 1 104 ? 23.609 -7.215 -4.207 1 88.25 104 ASP B CA 1
ATOM 2899 C C . ASP B 1 104 ? 23.109 -7.91 -2.943 1 88.25 104 ASP B C 1
ATOM 2901 O O . ASP B 1 104 ? 23.656 -7.711 -1.859 1 88.25 104 ASP B O 1
ATOM 2905 N N . ARG B 1 105 ? 22 -8.703 -3.189 1 89.44 105 ARG B N 1
ATOM 2906 C CA . ARG B 1 105 ? 21.484 -9.32 -1.976 1 89.44 105 ARG B CA 1
ATOM 2907 C C . ARG B 1 105 ? 20.734 -10.609 -2.295 1 89.44 105 ARG B C 1
ATOM 2909 O O . ARG B 1 105 ? 20.25 -10.789 -3.416 1 89.44 105 ARG B O 1
ATOM 2916 N N . TYR B 1 106 ? 20.781 -11.508 -1.322 1 93.56 106 TYR B N 1
ATOM 2917 C CA . TYR B 1 106 ? 19.969 -12.719 -1.335 1 93.56 106 TYR B CA 1
ATOM 2918 C C . TYR B 1 106 ? 18.484 -12.391 -1.257 1 93.56 106 TYR B C 1
ATOM 2920 O O . TYR B 1 106 ? 18.062 -11.547 -0.452 1 93.56 106 TYR B O 1
ATOM 2928 N N . VAL B 1 107 ? 17.656 -13.008 -2.156 1 95.25 107 VAL B N 1
ATOM 2929 C CA . VAL B 1 107 ? 16.219 -12.719 -2.135 1 95.25 107 VAL B CA 1
ATOM 2930 C C . VAL B 1 107 ? 15.43 -14.023 -2.125 1 95.25 107 VAL B C 1
ATOM 2932 O O . VAL B 1 107 ? 14.25 -14.047 -2.492 1 95.25 107 VAL B O 1
ATOM 2935 N N . GLY B 1 108 ? 16.031 -15.109 -1.781 1 96.19 108 GLY B N 1
ATOM 2936 C CA . GLY B 1 108 ? 15.391 -16.406 -1.731 1 96.19 108 GLY B CA 1
ATOM 2937 C C . GLY B 1 108 ? 14.641 -16.656 -0.435 1 96.19 108 GLY B C 1
ATOM 2938 O O . GLY B 1 108 ? 14.43 -15.734 0.352 1 96.19 108 GLY B O 1
ATOM 2939 N N . ILE B 1 109 ? 14.172 -17.891 -0.291 1 96.38 109 ILE B N 1
ATOM 2940 C CA . ILE B 1 109 ? 13.469 -18.312 0.913 1 96.38 109 ILE B CA 1
ATOM 2941 C C . ILE B 1 109 ? 14.375 -18.141 2.131 1 96.38 109 ILE B C 1
ATOM 2943 O O . ILE B 1 109 ? 15.523 -18.578 2.127 1 96.38 109 ILE B O 1
ATOM 2947 N N . PRO B 1 110 ? 13.844 -17.547 3.172 1 95.62 110 PRO B N 1
ATOM 2948 C CA . PRO B 1 110 ? 14.711 -17.25 4.316 1 95.62 110 PRO B CA 1
ATOM 2949 C C . PRO B 1 110 ? 14.852 -18.422 5.273 1 95.62 110 PRO B C 1
ATOM 2951 O O . PRO B 1 110 ? 15.531 -18.312 6.297 1 95.62 110 PRO B O 1
ATOM 2954 N N . TYR B 1 111 ? 14.219 -19.547 4.977 1 95.5 111 TYR B N 1
ATOM 2955 C CA . TYR B 1 111 ? 14.227 -20.719 5.855 1 95.5 111 TYR B CA 1
ATOM 2956 C C . TYR B 1 111 ? 14.852 -21.922 5.16 1 95.5 111 TYR B C 1
ATOM 2958 O O . TYR B 1 111 ? 14.836 -22 3.928 1 95.5 111 TYR B O 1
ATOM 2966 N N . CYS B 1 112 ? 15.367 -22.797 5.926 1 94.25 112 CYS B N 1
ATOM 2967 C CA . CYS B 1 112 ? 15.766 -24.078 5.336 1 94.25 112 CYS B CA 1
ATOM 2968 C C . CYS B 1 112 ? 14.57 -25.016 5.223 1 94.25 112 CYS B C 1
ATOM 2970 O O . CYS B 1 112 ? 13.609 -24.906 5.98 1 94.25 112 CYS B O 1
ATOM 2972 N N . ARG B 1 113 ? 14.719 -25.875 4.309 1 96.44 113 ARG B N 1
ATOM 2973 C CA . ARG B 1 113 ? 13.633 -26.812 4.027 1 96.44 113 ARG B CA 1
ATOM 2974 C C . ARG B 1 113 ? 13.266 -27.625 5.27 1 96.44 113 ARG B C 1
ATOM 2976 O O . ARG B 1 113 ? 12.086 -27.828 5.559 1 96.44 113 ARG B O 1
ATOM 2983 N N . GLU B 1 114 ? 14.266 -28.047 5.996 1 95.38 114 GLU B N 1
ATOM 2984 C CA . GLU B 1 114 ? 14.078 -28.891 7.172 1 95.38 114 GLU B CA 1
ATOM 2985 C C . GLU B 1 114 ? 13.211 -28.188 8.219 1 95.38 114 GLU B C 1
ATOM 2987 O O . GLU B 1 114 ? 12.359 -28.828 8.852 1 95.38 114 GLU B O 1
ATOM 2992 N N . GLU B 1 115 ? 13.43 -26.969 8.352 1 95.5 115 GLU B N 1
ATOM 2993 C CA . GLU B 1 115 ? 12.641 -26.203 9.312 1 95.5 115 GLU B CA 1
ATOM 2994 C C . GLU B 1 115 ? 11.172 -26.172 8.922 1 95.5 115 GLU B C 1
ATOM 2996 O O . GLU B 1 115 ? 10.297 -26.391 9.766 1 95.5 115 GLU B O 1
ATOM 3001 N N . LEU B 1 116 ? 10.891 -25.906 7.699 1 97.94 116 LEU B N 1
ATOM 3002 C CA . LEU B 1 116 ? 9.523 -25.812 7.211 1 97.94 116 LEU B CA 1
ATOM 3003 C C . LEU B 1 116 ? 8.836 -27.172 7.297 1 97.94 116 LEU B C 1
ATOM 3005 O O . LEU B 1 116 ? 7.664 -27.266 7.676 1 97.94 116 LEU B O 1
ATOM 3009 N N . GLU B 1 117 ? 9.562 -28.188 7.004 1 97.94 117 GLU B N 1
ATOM 3010 C CA . GLU B 1 117 ? 9.023 -29.531 7.109 1 97.94 117 GLU B CA 1
ATOM 3011 C C . GLU B 1 117 ? 8.711 -29.891 8.562 1 97.94 117 GLU B C 1
ATOM 3013 O O . GLU B 1 117 ? 7.703 -30.547 8.844 1 97.94 117 GLU B O 1
ATOM 3018 N N . ALA B 1 118 ? 9.57 -29.469 9.422 1 97.12 118 ALA B N 1
ATOM 3019 C CA . ALA B 1 118 ? 9.352 -29.719 10.844 1 97.12 118 ALA B CA 1
ATOM 3020 C C . ALA B 1 118 ? 8.094 -29.031 11.344 1 97.12 118 ALA B C 1
ATOM 3022 O O . ALA B 1 118 ? 7.441 -29.5 12.273 1 97.12 118 ALA B O 1
ATOM 3023 N N . LEU B 1 119 ? 7.742 -27.984 10.641 1 97.69 119 LEU B N 1
ATOM 3024 C CA . LEU B 1 119 ? 6.57 -27.219 11.039 1 97.69 119 LEU B CA 1
ATOM 3025 C C . LEU B 1 119 ? 5.312 -27.75 10.359 1 97.69 119 LEU B C 1
ATOM 3027 O O . LEU B 1 119 ? 4.211 -27.25 10.602 1 97.69 119 LEU B O 1
ATOM 3031 N N . GLY B 1 120 ? 5.5 -28.719 9.43 1 98.5 120 GLY B N 1
ATOM 3032 C CA . GLY B 1 120 ? 4.32 -29.375 8.883 1 98.5 120 GLY B CA 1
ATOM 3033 C C . GLY B 1 120 ? 4.238 -29.297 7.375 1 98.5 120 GLY B C 1
ATOM 3034 O O . GLY B 1 120 ? 3.33 -29.875 6.766 1 98.5 120 GLY B O 1
ATOM 3035 N N . ALA B 1 121 ? 5.195 -28.656 6.746 1 98.75 121 ALA B N 1
ATOM 3036 C CA . ALA B 1 121 ? 5.17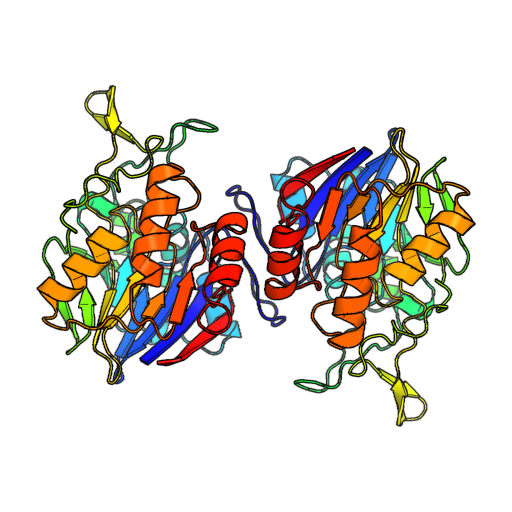2 -28.562 5.289 1 98.75 121 ALA B CA 1
ATOM 3037 C C . ALA B 1 121 ? 5.445 -29.906 4.637 1 98.75 121 ALA B C 1
ATOM 3039 O O . ALA B 1 121 ? 6.5 -30.516 4.859 1 98.75 121 ALA B O 1
ATOM 3040 N N . GLU B 1 122 ? 4.516 -30.391 3.938 1 98.81 122 GLU B N 1
ATOM 3041 C CA . GLU B 1 122 ? 4.727 -31.547 3.064 1 98.81 122 GLU B CA 1
ATOM 3042 C C . GLU B 1 122 ? 4.922 -31.109 1.616 1 98.81 122 GLU B C 1
ATOM 3044 O O . GLU B 1 122 ? 3.957 -31.016 0.854 1 98.81 122 GLU B O 1
ATOM 3049 N N . PHE B 1 123 ? 6.109 -30.953 1.294 1 98.75 123 PHE B N 1
ATOM 3050 C CA . PHE B 1 123 ? 6.41 -30.391 -0.021 1 98.75 123 PHE B CA 1
ATOM 3051 C C . PHE B 1 123 ? 6.031 -31.375 -1.123 1 98.75 123 PHE B C 1
ATOM 3053 O O . PHE B 1 123 ? 6.305 -32.562 -1.015 1 98.75 123 PHE B O 1
ATOM 3060 N N . ARG B 1 124 ? 5.328 -30.891 -2.016 1 98.62 124 ARG B N 1
ATOM 3061 C CA . ARG B 1 124 ? 5.004 -31.562 -3.275 1 98.62 124 ARG B CA 1
ATOM 3062 C C . ARG B 1 124 ? 5.609 -30.812 -4.457 1 98.62 124 ARG B C 1
ATOM 3064 O O . ARG B 1 124 ? 5.172 -29.703 -4.785 1 98.62 124 ARG B O 1
ATOM 3071 N N . TRP B 1 125 ? 6.535 -31.469 -5.09 1 98.62 125 TRP B N 1
ATOM 3072 C CA . TRP B 1 125 ? 7.312 -30.797 -6.125 1 98.62 125 TRP B CA 1
ATOM 3073 C C . TRP B 1 125 ? 6.59 -30.844 -7.469 1 98.62 125 TRP B C 1
ATOM 3075 O O . TRP B 1 125 ? 6.121 -31.906 -7.891 1 98.62 125 TRP B O 1
ATOM 3085 N N . VAL B 1 126 ? 6.477 -29.734 -8.094 1 98.5 126 VAL B N 1
ATOM 3086 C CA . VAL B 1 126 ? 5.727 -29.609 -9.336 1 98.5 126 VAL B CA 1
ATOM 3087 C C . VAL B 1 126 ? 6.613 -29.016 -10.422 1 98.5 126 VAL B C 1
ATOM 3089 O O . VAL B 1 126 ? 7.074 -27.875 -10.297 1 98.5 126 VAL B O 1
ATOM 3092 N N . LYS B 1 127 ? 6.891 -29.75 -11.453 1 98.44 127 LYS B N 1
ATOM 3093 C CA . LYS B 1 127 ? 7.625 -29.25 -12.609 1 98.44 127 LYS B CA 1
ATOM 3094 C C . LYS B 1 127 ? 6.723 -29.141 -13.836 1 98.44 127 LYS B C 1
ATOM 3096 O O . LYS B 1 127 ? 6.898 -28.25 -14.672 1 98.44 127 LYS B O 1
ATOM 3101 N N . GLU B 1 128 ? 5.801 -30.078 -13.898 1 98.69 128 GLU B N 1
ATOM 3102 C CA . GLU B 1 128 ? 4.828 -30.141 -14.984 1 98.69 128 GLU B CA 1
ATOM 3103 C C . GLU B 1 128 ? 3.451 -29.672 -14.523 1 98.69 128 GLU B C 1
ATOM 3105 O O . GLU B 1 128 ? 3.148 -29.719 -13.328 1 98.69 128 GLU B O 1
ATOM 3110 N N . PRO B 1 129 ? 2.668 -29.25 -15.516 1 98.81 129 PRO B N 1
ATOM 3111 C CA . PRO B 1 129 ? 1.322 -28.844 -15.109 1 98.81 129 PRO B CA 1
ATOM 3112 C C . PRO B 1 129 ? 0.596 -29.906 -14.297 1 98.81 129 PRO B C 1
ATOM 3114 O O . PRO B 1 129 ? 0.708 -31.094 -14.602 1 98.81 129 PRO B O 1
ATOM 3117 N N . LEU B 1 130 ? -0.074 -29.469 -13.266 1 98.62 130 LEU B N 1
ATOM 3118 C CA . LEU B 1 130 ? -0.774 -30.359 -12.352 1 98.62 130 LEU B CA 1
ATOM 3119 C C . LEU B 1 130 ? -2.172 -29.844 -12.039 1 98.62 130 LEU B C 1
ATOM 3121 O O . LEU B 1 130 ? -2.326 -28.703 -11.594 1 98.62 130 LEU B O 1
ATOM 3125 N N . GLU B 1 131 ? -3.16 -30.625 -12.359 1 98.56 131 GLU B N 1
ATOM 3126 C CA . GLU B 1 131 ? -4.508 -30.266 -11.93 1 98.56 131 GLU B CA 1
ATOM 3127 C C . GLU B 1 131 ? -4.723 -30.609 -10.461 1 98.56 131 GLU B C 1
ATOM 3129 O O . GLU B 1 131 ? -5.008 -31.75 -10.117 1 98.56 131 GLU B O 1
ATOM 3134 N N . LEU B 1 132 ? -4.594 -29.641 -9.578 1 97.5 132 LEU B N 1
ATOM 3135 C CA . LEU B 1 132 ? -4.695 -29.828 -8.133 1 97.5 132 LEU B CA 1
ATOM 3136 C C . LEU B 1 132 ? -6.102 -30.25 -7.738 1 97.5 132 LEU B C 1
ATOM 3138 O O . LEU B 1 132 ? -6.27 -31.156 -6.906 1 97.5 132 LEU B O 1
ATOM 3142 N N . PHE B 1 133 ? -7.094 -29.547 -8.234 1 96.88 133 PHE B N 1
ATOM 3143 C CA . PHE B 1 133 ? -8.523 -29.828 -8.156 1 96.88 133 PHE B CA 1
ATOM 3144 C C . PHE B 1 133 ? -9.18 -29.672 -9.523 1 96.88 133 PHE B C 1
ATOM 3146 O O . PHE B 1 133 ? -8.617 -29.031 -10.414 1 96.88 133 PHE B O 1
ATOM 3153 N N . PRO B 1 134 ? -10.32 -30.344 -9.688 1 97.5 134 PRO B N 1
ATOM 3154 C CA . PRO B 1 134 ? -10.953 -30.188 -11 1 97.5 134 PRO B CA 1
ATOM 3155 C C . PRO B 1 134 ? -11.109 -28.734 -11.422 1 97.5 134 PRO B C 1
ATOM 3157 O O . PRO B 1 134 ? -11.82 -27.969 -10.766 1 97.5 134 PRO B O 1
ATOM 3160 N N . GLY B 1 135 ? -10.383 -28.344 -12.469 1 98.12 135 GLY B N 1
ATOM 3161 C CA . GLY B 1 135 ? -10.5 -27 -13.023 1 98.12 135 GLY B CA 1
ATOM 3162 C C . GLY B 1 135 ? -9.5 -26.031 -12.438 1 98.12 135 GLY B C 1
ATOM 3163 O O . GLY B 1 135 ? -9.438 -24.859 -12.859 1 98.12 135 GLY B O 1
ATOM 3164 N N . LEU B 1 136 ? -8.758 -26.453 -11.461 1 98.56 136 LEU B N 1
ATOM 3165 C CA . LEU B 1 136 ? -7.711 -25.641 -10.852 1 98.56 136 LEU B CA 1
ATOM 3166 C C . LEU B 1 136 ? -6.336 -26.25 -11.078 1 98.56 136 LEU B C 1
ATOM 3168 O O . LEU B 1 136 ? -6.023 -27.312 -10.516 1 98.56 136 LEU B O 1
ATOM 3172 N N . TRP B 1 137 ? -5.59 -25.531 -11.891 1 98.81 137 TRP B N 1
ATOM 3173 C CA . TRP B 1 137 ? -4.309 -26.078 -12.32 1 98.81 137 TRP B CA 1
ATOM 3174 C C . TRP B 1 137 ? -3.148 -25.281 -11.734 1 98.81 137 TRP B C 1
ATOM 3176 O O . TRP B 1 137 ? -3.242 -24.047 -11.586 1 98.81 137 TRP B O 1
ATOM 3186 N N . LEU B 1 138 ? -2.113 -25.969 -11.398 1 98.81 138 LEU B N 1
ATOM 3187 C CA . LEU B 1 138 ? -0.794 -25.375 -11.188 1 98.81 138 LEU B CA 1
ATOM 3188 C C . LEU B 1 138 ? 0.039 -25.453 -12.469 1 98.81 138 LEU B C 1
ATOM 3190 O O . LEU B 1 138 ? 0.086 -26.484 -13.125 1 98.81 138 LEU B O 1
ATOM 3194 N N . SER B 1 139 ? 0.631 -24.469 -12.82 1 98.75 139 SER B N 1
ATOM 3195 C CA . SER B 1 139 ? 1.156 -24.281 -14.164 1 98.75 139 SER B CA 1
ATOM 3196 C C . SER B 1 139 ? 2.314 -25.234 -14.445 1 98.75 139 SER B C 1
ATOM 3198 O O . SER B 1 139 ? 2.531 -25.625 -15.594 1 98.75 139 SER B O 1
ATOM 3200 N N . GLY B 1 140 ? 3.107 -25.609 -13.398 1 98.62 140 GLY B N 1
ATOM 3201 C CA . GLY B 1 140 ? 4.445 -26.094 -13.688 1 98.62 140 GLY B CA 1
ATOM 3202 C C . GLY B 1 140 ? 5.332 -25.062 -14.352 1 98.62 140 GLY B C 1
ATOM 3203 O O . GLY B 1 140 ? 5.043 -23.859 -14.305 1 98.62 140 GLY B O 1
ATOM 3204 N N . GLU B 1 141 ? 6.441 -25.547 -14.93 1 98.75 141 GLU B N 1
ATOM 3205 C CA . GLU B 1 141 ? 7.363 -24.641 -15.594 1 98.75 141 GLU B CA 1
ATOM 3206 C C . GLU B 1 141 ? 6.715 -23.984 -16.812 1 98.75 141 GLU B C 1
ATOM 3208 O O . GLU B 1 141 ? 6.066 -24.656 -17.609 1 98.75 141 GLU B O 1
ATOM 3213 N N . VAL B 1 142 ? 6.883 -22.688 -16.922 1 98.56 142 VAL B N 1
ATOM 3214 C CA . VAL B 1 142 ? 6.305 -21.938 -18.031 1 98.56 142 VAL B CA 1
ATOM 3215 C C . VAL B 1 142 ? 7.34 -21.781 -19.141 1 98.56 142 VAL B C 1
ATOM 3217 O O . VAL B 1 142 ? 8.398 -21.172 -18.938 1 98.56 142 VAL B O 1
ATOM 3220 N N . PRO B 1 143 ? 7.035 -22.312 -20.312 1 97.69 143 PRO B N 1
ATOM 3221 C CA . PRO B 1 143 ? 7.957 -22.109 -21.422 1 97.69 143 PRO B CA 1
ATOM 3222 C C . PRO B 1 143 ? 8.109 -20.641 -21.797 1 97.69 143 PRO B C 1
ATOM 3224 O O . PRO B 1 143 ? 7.121 -19.891 -21.797 1 97.69 143 PRO B O 1
ATOM 3227 N N . ARG B 1 144 ? 9.32 -20.234 -22.031 1 96.62 144 ARG B N 1
ATOM 3228 C CA . ARG B 1 144 ? 9.617 -18.875 -22.469 1 96.62 144 ARG B CA 1
ATOM 3229 C C . ARG B 1 144 ? 9.625 -18.781 -23.984 1 96.62 144 ARG B C 1
ATOM 3231 O O . ARG B 1 144 ? 10.656 -18.984 -24.625 1 96.62 144 ARG B O 1
ATOM 3238 N N . ARG B 1 145 ? 8.539 -18.297 -24.516 1 95.94 145 ARG B N 1
ATOM 3239 C CA . ARG B 1 145 ? 8.375 -18.391 -25.969 1 95.94 145 ARG B CA 1
ATOM 3240 C C . ARG B 1 145 ? 8.406 -17 -26.609 1 95.94 145 ARG B C 1
ATOM 3242 O O . ARG B 1 145 ? 8.773 -16.875 -27.781 1 95.94 145 ARG B O 1
ATOM 3249 N N . THR B 1 146 ? 8.031 -16 -25.844 1 96.12 146 THR B N 1
ATOM 3250 C CA . THR B 1 146 ? 8.008 -14.672 -26.438 1 96.12 146 THR B CA 1
ATOM 3251 C C . THR B 1 146 ? 9.414 -14.102 -26.547 1 96.12 146 THR B C 1
ATOM 3253 O O . THR B 1 146 ? 10.25 -14.328 -25.656 1 96.12 146 THR B O 1
ATOM 3256 N N . GLU B 1 147 ? 9.656 -13.328 -27.578 1 95.31 147 GLU B N 1
ATOM 3257 C CA . GLU B 1 147 ? 10.961 -12.703 -27.781 1 95.31 147 GLU B CA 1
ATOM 3258 C C . GLU B 1 147 ? 11.133 -11.484 -26.875 1 95.31 147 GLU B C 1
ATOM 3260 O O . GLU B 1 147 ? 12.25 -11.164 -26.453 1 95.31 147 GLU B O 1
ATOM 3265 N N . PHE B 1 148 ? 10.031 -10.867 -26.547 1 96.19 148 PHE B N 1
ATOM 3266 C CA . PHE B 1 148 ? 10.133 -9.57 -25.906 1 96.19 148 PHE B CA 1
ATOM 3267 C C . PHE B 1 148 ? 10.148 -9.719 -24.391 1 96.19 148 PHE B C 1
ATOM 3269 O O . PHE B 1 148 ? 10.523 -8.789 -23.672 1 96.19 148 PHE B O 1
ATOM 3276 N N . GLU B 1 149 ? 9.672 -10.844 -23.844 1 96.75 149 GLU B N 1
ATOM 3277 C CA . GLU B 1 149 ? 9.68 -11.047 -22.391 1 96.75 149 GLU B CA 1
ATOM 3278 C C . GLU B 1 149 ? 10.992 -11.68 -21.938 1 96.75 149 GLU B C 1
ATOM 3280 O O . GLU B 1 149 ? 11.062 -12.891 -21.75 1 96.75 149 GLU B O 1
ATOM 3285 N N . GLN B 1 150 ? 11.969 -10.867 -21.672 1 91.25 150 GLN B N 1
ATOM 3286 C CA . GLN B 1 150 ? 13.312 -11.305 -21.328 1 91.25 150 GLN B CA 1
ATOM 3287 C C . GLN B 1 150 ? 13.508 -11.383 -19.828 1 91.25 150 GLN B C 1
ATOM 3289 O O . GLN B 1 150 ? 14.477 -11.969 -19.344 1 91.25 150 GLN B O 1
ATOM 3294 N N . GLY B 1 151 ? 12.609 -10.898 -19.125 1 88.25 151 GLY B N 1
ATOM 3295 C CA . GLY B 1 151 ? 12.664 -10.945 -17.672 1 88.25 151 GLY B CA 1
ATOM 3296 C C . GLY B 1 151 ? 13.492 -9.836 -17.062 1 88.25 151 GLY B C 1
ATOM 3297 O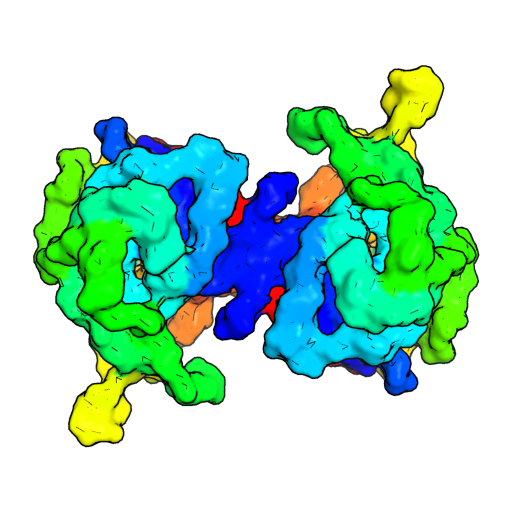 O . GLY B 1 151 ? 13.781 -8.836 -17.734 1 88.25 151 GLY B O 1
ATOM 3298 N N . ASP B 1 152 ? 13.797 -9.875 -15.789 1 91.88 152 ASP B N 1
ATOM 3299 C CA . ASP B 1 152 ? 14.547 -8.898 -15 1 91.88 152 ASP B CA 1
ATOM 3300 C C . ASP B 1 152 ? 16.031 -9.227 -14.992 1 91.88 152 ASP B C 1
ATOM 3302 O O . ASP B 1 152 ? 16.469 -10.164 -14.32 1 91.88 152 ASP B O 1
ATOM 3306 N N . GLU B 1 153 ? 16.781 -8.398 -15.617 1 89.56 153 GLU B N 1
ATOM 3307 C CA . GLU B 1 153 ? 18.203 -8.664 -15.828 1 89.56 153 GLU B CA 1
ATOM 3308 C C . GLU B 1 153 ? 18.984 -8.578 -14.516 1 89.56 153 GLU B C 1
ATOM 3310 O O . GLU B 1 153 ? 20.109 -9.07 -14.43 1 89.56 153 GLU B O 1
ATOM 3315 N N . ARG B 1 154 ? 18.438 -7.992 -13.57 1 93.81 154 ARG B N 1
ATOM 3316 C CA . ARG B 1 154 ? 19.141 -7.828 -12.305 1 93.81 154 ARG B CA 1
ATOM 3317 C C . ARG B 1 154 ? 19.172 -9.141 -11.523 1 93.81 154 ARG B C 1
ATOM 3319 O O . ARG B 1 154 ? 19.953 -9.289 -10.578 1 93.81 154 ARG B O 1
ATOM 3326 N N . MET B 1 155 ? 18.312 -10.078 -11.789 1 94.75 155 MET B N 1
ATOM 3327 C CA . MET B 1 155 ? 18.188 -11.305 -11.016 1 94.75 155 MET B CA 1
ATOM 3328 C C . MET B 1 155 ? 19.203 -12.352 -11.477 1 94.75 155 MET B C 1
ATOM 3330 O O . MET B 1 155 ? 19.344 -12.586 -12.672 1 94.75 155 MET B O 1
ATOM 3334 N N . TYR B 1 156 ? 19.875 -12.914 -10.523 1 94.69 156 TYR B N 1
ATOM 3335 C CA . TYR B 1 156 ? 20.922 -13.867 -10.867 1 94.69 156 TYR B CA 1
ATOM 3336 C C . TYR B 1 156 ? 21.078 -14.93 -9.789 1 94.69 156 TYR B C 1
ATOM 3338 O O . TYR B 1 156 ? 20.469 -14.828 -8.719 1 94.69 156 TYR B O 1
ATOM 3346 N N . VAL B 1 157 ? 21.688 -15.953 -10.086 1 93.38 157 VAL B N 1
ATOM 3347 C CA . VAL B 1 157 ? 22.188 -16.953 -9.148 1 93.38 157 VAL B CA 1
ATOM 3348 C C . VAL B 1 157 ? 23.688 -17.141 -9.336 1 93.38 157 VAL B C 1
ATOM 3350 O O . VAL B 1 157 ? 24.25 -16.703 -10.336 1 93.38 157 VAL B O 1
ATOM 3353 N N . LEU B 1 158 ? 24.266 -17.719 -8.344 1 90.94 158 LEU B N 1
ATOM 3354 C CA . LEU B 1 158 ? 25.703 -18 -8.438 1 90.94 158 LEU B CA 1
ATOM 3355 C C . LEU B 1 158 ? 25.938 -19.453 -8.82 1 90.94 158 LEU B C 1
ATOM 3357 O O . LEU B 1 158 ? 25.406 -20.375 -8.18 1 90.94 158 LEU B O 1
ATOM 3361 N N . VAL B 1 159 ? 26.578 -19.656 -9.867 1 91.38 159 VAL B N 1
ATOM 3362 C CA . VAL B 1 159 ? 27.047 -20.969 -10.297 1 91.38 159 VAL B CA 1
ATOM 3363 C C . VAL B 1 159 ? 28.578 -20.984 -10.312 1 91.38 159 VAL B C 1
ATOM 3365 O O . VAL B 1 159 ? 29.203 -20.312 -11.125 1 91.38 159 VAL B O 1
ATOM 3368 N N . GLU B 1 160 ? 29.172 -21.797 -9.438 1 92.31 160 GLU B N 1
ATOM 3369 C CA . GLU B 1 160 ? 30.625 -21.859 -9.281 1 92.31 160 GLU B CA 1
ATOM 3370 C C . GLU B 1 160 ? 31.219 -20.469 -9.078 1 92.31 160 GLU B C 1
ATOM 3372 O O . GLU B 1 160 ? 32.188 -20.094 -9.75 1 92.31 160 GLU B O 1
ATOM 3377 N N . GLY B 1 161 ? 30.5 -19.719 -8.367 1 89.69 161 GLY B N 1
ATOM 3378 C CA . GLY B 1 161 ? 31 -18.406 -7.949 1 89.69 161 GLY B CA 1
ATOM 3379 C C . GLY B 1 161 ? 30.766 -17.328 -8.977 1 89.69 161 GLY B C 1
ATOM 3380 O O . GLY B 1 161 ? 31.078 -16.156 -8.742 1 89.69 161 GLY B O 1
ATOM 3381 N N . LYS B 1 162 ? 30.188 -17.672 -10.07 1 93.75 162 LYS B N 1
ATOM 3382 C CA . LYS B 1 162 ? 29.938 -16.703 -11.133 1 93.75 162 LYS B CA 1
ATOM 3383 C C . LYS B 1 162 ? 28.453 -16.359 -11.211 1 93.75 162 LYS B C 1
ATOM 3385 O O . LYS B 1 162 ? 27.594 -17.234 -11.07 1 93.75 162 LYS B O 1
ATOM 3390 N N . LYS B 1 163 ? 28.219 -15.055 -11.484 1 92.12 163 LYS B N 1
ATOM 3391 C CA . LYS B 1 163 ? 26.828 -14.617 -11.664 1 92.12 163 LYS B CA 1
ATOM 3392 C C . LYS B 1 163 ? 26.281 -15.094 -13 1 92.12 163 LYS B C 1
ATOM 3394 O O . LYS B 1 163 ? 26.891 -14.867 -14.055 1 92.12 163 LYS B O 1
ATOM 3399 N N . VAL B 1 164 ? 25.219 -15.758 -12.938 1 93.94 164 VAL B N 1
ATOM 3400 C CA . VAL B 1 164 ? 24.484 -16.125 -14.141 1 93.94 164 VAL B CA 1
ATOM 3401 C C . VAL B 1 164 ? 23.016 -15.719 -14 1 93.94 164 VAL B C 1
ATOM 3403 O O . VAL B 1 164 ? 22.484 -15.672 -12.883 1 93.94 164 VAL B O 1
ATOM 3406 N N . PRO B 1 165 ? 22.391 -15.352 -15.102 1 93.62 165 PRO B N 1
ATOM 3407 C CA . PRO B 1 165 ? 20.984 -14.984 -15.008 1 93.62 165 PRO B CA 1
ATOM 3408 C C . PRO B 1 165 ? 20.141 -16.047 -14.32 1 93.62 165 PRO B C 1
ATOM 3410 O O . PRO B 1 165 ? 20.328 -17.25 -14.555 1 93.62 165 PRO B O 1
ATOM 3413 N N . ASP B 1 166 ? 19.312 -15.648 -13.414 1 95.19 166 ASP B N 1
ATOM 3414 C CA . ASP B 1 166 ? 18.391 -16.562 -12.742 1 95.19 166 ASP B CA 1
ATOM 3415 C C . ASP B 1 166 ? 17.328 -17.078 -13.703 1 95.19 166 ASP B C 1
ATOM 3417 O O . ASP B 1 166 ? 16.547 -16.297 -14.25 1 95.19 166 ASP B O 1
ATOM 3421 N N . PRO B 1 167 ? 17.281 -18.375 -13.93 1 93.44 167 PRO B N 1
ATOM 3422 C CA . PRO B 1 167 ? 16.25 -18.891 -14.836 1 93.44 167 PRO B CA 1
ATOM 3423 C C . PRO B 1 167 ? 14.836 -18.734 -14.281 1 93.44 167 PRO B C 1
ATOM 3425 O O . PRO B 1 167 ? 13.875 -18.688 -15.047 1 93.44 167 PRO B O 1
ATOM 3428 N N . LEU B 1 168 ? 14.727 -18.672 -12.984 1 96.75 168 LEU B N 1
ATOM 3429 C CA . LEU B 1 168 ? 13.445 -18.594 -12.281 1 96.75 168 LEU B CA 1
ATOM 3430 C C . LEU B 1 168 ? 12.461 -19.641 -12.82 1 96.75 168 LEU B C 1
ATOM 3432 O O . LEU B 1 168 ? 11.328 -19.297 -13.156 1 96.75 168 LEU B O 1
ATOM 3436 N N . ALA B 1 169 ? 12.977 -20.859 -12.93 1 96.62 169 ALA B N 1
ATOM 3437 C CA . ALA B 1 169 ? 12.148 -21.969 -13.398 1 96.62 169 ALA B CA 1
ATOM 3438 C C . ALA B 1 169 ? 11 -22.234 -12.43 1 96.62 169 ALA B C 1
ATOM 3440 O O . ALA B 1 169 ? 10.016 -22.875 -12.789 1 96.62 169 ALA B O 1
ATOM 3441 N N . ASP B 1 170 ? 11.125 -21.688 -11.273 1 98.12 170 ASP B N 1
ATOM 3442 C CA . ASP B 1 170 ? 10.156 -21.984 -10.227 1 98.12 170 ASP B CA 1
ATOM 3443 C C . ASP B 1 170 ? 8.961 -21.031 -10.297 1 98.12 170 ASP B C 1
ATOM 3445 O O . ASP B 1 170 ? 8.078 -21.078 -9.438 1 98.12 170 ASP B O 1
ATOM 3449 N N . ASP B 1 171 ? 8.898 -20.156 -11.297 1 98.31 171 ASP B N 1
ATOM 3450 C CA . ASP B 1 171 ? 7.785 -19.219 -11.406 1 98.31 171 ASP B CA 1
ATOM 3451 C C . ASP B 1 171 ? 6.492 -19.938 -11.781 1 98.31 171 ASP B C 1
ATOM 3453 O O . ASP B 1 171 ? 6.16 -20.062 -12.961 1 98.31 171 ASP B O 1
ATOM 3457 N N . LEU B 1 172 ? 5.711 -20.312 -10.773 1 98.75 172 LEU B N 1
ATOM 3458 C CA . LEU B 1 172 ? 4.453 -21.031 -10.953 1 98.75 172 LEU B CA 1
ATOM 3459 C C . LEU B 1 172 ? 3.271 -20.062 -10.898 1 98.75 172 LEU B C 1
ATOM 3461 O O . LEU B 1 172 ? 3.332 -19.047 -10.211 1 98.75 172 LEU B O 1
ATOM 3465 N N . SER B 1 173 ? 2.221 -20.391 -11.609 1 98.88 173 SER B N 1
ATOM 3466 C CA . SER B 1 173 ? 0.938 -19.703 -11.586 1 98.88 173 SER B CA 1
ATOM 3467 C C . SER B 1 173 ? -0.216 -20.672 -11.383 1 98.88 173 SER B C 1
ATOM 3469 O O . SER B 1 173 ? -0.047 -21.891 -11.547 1 98.88 173 SER B O 1
ATOM 3471 N N . LEU B 1 174 ? -1.373 -20.156 -10.969 1 98.88 174 LEU B N 1
ATOM 3472 C CA . LEU B 1 174 ? -2.607 -20.938 -10.914 1 98.88 174 LEU B CA 1
ATOM 3473 C C . LEU B 1 174 ? -3.514 -20.594 -12.094 1 98.88 174 LEU B C 1
ATOM 3475 O O . LEU B 1 174 ? -3.648 -19.422 -12.461 1 98.88 174 LEU B O 1
ATOM 3479 N N . TYR B 1 175 ? -4.023 -21.594 -12.734 1 98.88 175 TYR B N 1
ATOM 3480 C CA . TYR B 1 175 ? -5.023 -21.469 -13.789 1 98.88 175 TYR B CA 1
ATOM 3481 C C . TYR B 1 175 ? -6.367 -22.016 -13.336 1 98.88 175 TYR B C 1
ATOM 3483 O O . TYR B 1 175 ? -6.492 -23.219 -13.039 1 98.88 175 TYR B O 1
ATOM 3491 N N . LEU B 1 176 ? -7.391 -21.172 -13.25 1 98.75 176 LEU B N 1
ATOM 3492 C CA . LEU B 1 176 ? -8.711 -21.594 -12.797 1 98.75 176 LEU B CA 1
ATOM 3493 C C . LEU B 1 176 ? -9.734 -21.469 -13.922 1 98.75 176 LEU B C 1
ATOM 3495 O O . LEU B 1 176 ? -9.922 -20.375 -14.477 1 98.75 176 LEU B O 1
ATOM 3499 N N . LYS B 1 177 ? -10.359 -22.547 -14.227 1 98.31 177 LYS B N 1
ATOM 3500 C CA . LYS B 1 177 ? -11.461 -22.484 -15.18 1 98.31 177 LYS B CA 1
ATOM 3501 C C . LYS B 1 177 ? -12.727 -21.922 -14.539 1 98.31 177 LYS B C 1
ATOM 3503 O O . LYS B 1 177 ? -13.156 -22.391 -13.484 1 98.31 177 LYS B O 1
ATOM 3508 N N . THR B 1 178 ? -13.227 -20.844 -15.133 1 96.62 178 THR B N 1
ATOM 3509 C CA . THR B 1 178 ? -14.484 -20.266 -14.672 1 96.62 178 THR B CA 1
ATOM 3510 C C . THR B 1 178 ? -15.516 -20.25 -15.797 1 96.62 178 THR B C 1
ATOM 3512 O O . THR B 1 178 ? -15.211 -20.609 -16.938 1 96.62 178 THR B O 1
ATOM 3515 N N . SER B 1 179 ? -16.781 -19.859 -15.43 1 94.88 179 SER B N 1
ATOM 3516 C CA . SER B 1 179 ? -17.844 -19.797 -16.438 1 94.88 179 SER B CA 1
ATOM 3517 C C . SER B 1 179 ? -17.562 -18.703 -17.453 1 94.88 179 SER B C 1
ATOM 3519 O O . SER B 1 179 ? -18.078 -18.766 -18.578 1 94.88 179 SER B O 1
ATOM 3521 N N . SER B 1 180 ? -16.703 -17.797 -17.156 1 95.62 180 SER B N 1
ATOM 3522 C CA . SER B 1 180 ? -16.438 -16.672 -18.047 1 95.62 180 SER B CA 1
ATOM 3523 C C . SER B 1 180 ? -15.078 -16.828 -18.719 1 95.62 180 SER B C 1
ATOM 3525 O O . SER B 1 180 ? -14.633 -15.922 -19.438 1 95.62 180 SER B O 1
ATOM 3527 N N . GLY B 1 181 ? -14.398 -17.906 -18.484 1 97.56 181 GLY B N 1
ATOM 3528 C CA . GLY B 1 181 ? -13.062 -18.125 -19.016 1 97.56 181 GLY B CA 1
ATOM 3529 C C . GLY B 1 181 ? -12.031 -18.391 -17.938 1 97.56 181 GLY B C 1
ATOM 3530 O O . GLY B 1 181 ? -12.375 -18.656 -16.781 1 97.56 181 GLY B O 1
ATOM 3531 N N . LEU B 1 182 ? -10.758 -18.312 -18.312 1 98.38 182 LEU B N 1
ATOM 3532 C CA . LEU B 1 182 ? -9.672 -18.609 -17.375 1 98.38 182 LEU B CA 1
ATOM 3533 C C . LEU B 1 182 ? -9.406 -17.422 -16.453 1 98.38 182 LEU B C 1
ATOM 3535 O O . LEU B 1 182 ? -9.422 -16.281 -16.891 1 98.38 182 LEU B O 1
ATOM 3539 N N . ALA B 1 183 ? -9.289 -17.719 -15.219 1 98.75 183 ALA B N 1
ATOM 3540 C CA . ALA B 1 183 ? -8.617 -16.812 -14.289 1 98.75 183 ALA B CA 1
ATOM 3541 C C . ALA B 1 183 ? -7.184 -17.266 -14.023 1 98.75 183 ALA B C 1
ATOM 3543 O O . ALA B 1 183 ? -6.941 -18.438 -13.719 1 98.75 183 ALA B O 1
ATOM 3544 N N . ILE B 1 184 ? -6.297 -16.391 -14.219 1 98.94 184 ILE B N 1
ATOM 3545 C CA . ILE B 1 184 ? -4.887 -16.688 -14.008 1 98.94 184 ILE B CA 1
ATOM 3546 C C . ILE B 1 184 ? -4.375 -15.922 -12.789 1 98.94 184 ILE B C 1
ATOM 3548 O O . ILE B 1 184 ? -4.461 -14.695 -12.734 1 98.94 184 ILE B O 1
ATOM 3552 N N . LEU B 1 185 ? -3.896 -16.641 -11.758 1 98.94 185 LEU B N 1
ATOM 3553 C CA . LEU B 1 185 ? -3.291 -16.016 -10.586 1 98.94 185 LEU B CA 1
ATOM 3554 C C . LEU B 1 185 ? -1.769 -16.062 -10.672 1 98.94 185 LEU B C 1
ATOM 3556 O O . LEU B 1 185 ? -1.183 -17.125 -10.875 1 98.94 185 LEU B O 1
ATOM 3560 N N . LEU B 1 186 ? -1.198 -14.93 -10.531 1 98.88 186 LEU B N 1
ATOM 3561 C CA . LEU B 1 186 ? 0.241 -14.742 -10.68 1 98.88 186 LEU B CA 1
ATOM 3562 C C . LEU B 1 186 ? 0.897 -14.469 -9.328 1 98.88 186 LEU B C 1
ATOM 3564 O O . LEU B 1 186 ? 0.314 -13.797 -8.477 1 98.88 186 LEU B O 1
ATOM 3568 N N . GLY B 1 187 ? 2.115 -15.016 -9.07 1 98.62 187 GLY B N 1
ATOM 3569 C CA . GLY B 1 187 ? 2.965 -14.477 -8.023 1 98.62 187 GLY B CA 1
ATOM 3570 C C . GLY B 1 187 ? 3.652 -13.18 -8.422 1 98.62 187 GLY B C 1
ATOM 3571 O O . GLY B 1 187 ? 3.174 -12.094 -8.102 1 98.62 187 GLY B O 1
ATOM 3572 N N . CYS B 1 188 ? 4.57 -13.281 -9.344 1 98.12 188 CYS B N 1
ATOM 3573 C CA . CYS B 1 188 ? 5.273 -12.117 -9.859 1 98.12 188 CYS B CA 1
ATOM 3574 C C . CYS B 1 188 ? 5.402 -12.188 -11.383 1 98.12 188 CYS B C 1
ATOM 3576 O O . CYS B 1 188 ? 5.77 -11.203 -12.023 1 98.12 188 CYS B O 1
ATOM 3578 N N . ALA B 1 189 ? 5.086 -13.406 -11.945 1 98.5 189 ALA B N 1
ATOM 3579 C CA . ALA B 1 189 ? 5.113 -13.57 -13.398 1 98.5 189 ALA B CA 1
ATOM 3580 C C . ALA B 1 189 ? 6.512 -13.305 -13.953 1 98.5 189 ALA B C 1
ATOM 3582 O O . ALA B 1 189 ? 6.668 -12.578 -14.938 1 98.5 189 ALA B O 1
ATOM 3583 N N . HIS B 1 190 ? 7.473 -13.867 -13.359 1 97.88 190 HIS B N 1
ATOM 3584 C CA . HIS B 1 190 ? 8.844 -13.703 -13.82 1 97.88 190 HIS B CA 1
ATOM 3585 C C . HIS B 1 190 ? 9.031 -14.297 -15.211 1 97.88 190 HIS B C 1
ATOM 3587 O O . HIS B 1 190 ? 9.883 -13.836 -15.984 1 97.88 190 HIS B O 1
ATOM 3593 N N . ALA B 1 191 ? 8.211 -15.266 -15.586 1 97.69 191 ALA B N 1
ATOM 3594 C CA . ALA B 1 191 ? 8.273 -15.906 -16.891 1 97.69 191 ALA B CA 1
ATOM 3595 C C . ALA B 1 191 ? 7.699 -14.992 -17.984 1 97.69 191 ALA B C 1
ATOM 3597 O O . ALA B 1 191 ? 7.82 -15.281 -19.172 1 97.69 191 ALA B O 1
ATOM 3598 N N . GLY B 1 192 ? 7.129 -13.898 -17.562 1 98.19 192 GLY B N 1
ATOM 3599 C CA . GLY B 1 192 ? 6.422 -13.031 -18.5 1 98.19 192 GLY B CA 1
ATOM 3600 C C . GLY B 1 192 ? 4.93 -13.297 -18.547 1 98.19 192 GLY B C 1
ATOM 3601 O O . GLY B 1 192 ? 4.5 -14.453 -18.641 1 98.19 192 GLY B O 1
ATOM 3602 N N . VAL B 1 193 ? 4.16 -12.25 -18.516 1 98.81 193 VAL B N 1
ATOM 3603 C CA . VAL B 1 193 ? 2.707 -12.352 -18.438 1 98.81 193 VAL B CA 1
ATOM 3604 C C . VAL B 1 193 ? 2.166 -13.07 -19.672 1 98.81 193 VAL B C 1
ATOM 3606 O O . VAL B 1 193 ? 1.321 -13.961 -19.547 1 98.81 193 VAL B O 1
ATOM 3609 N N . ILE B 1 194 ? 2.666 -12.75 -20.812 1 98.81 194 ILE B N 1
ATOM 3610 C CA . ILE B 1 194 ? 2.127 -13.297 -22.062 1 98.81 194 ILE B CA 1
ATOM 3611 C C . ILE B 1 194 ? 2.537 -14.758 -22.203 1 98.81 194 ILE B C 1
ATOM 3613 O O . ILE B 1 194 ? 1.747 -15.586 -22.656 1 98.81 194 ILE B O 1
ATOM 3617 N N . ASN B 1 195 ? 3.801 -15.086 -21.812 1 98.81 195 ASN B N 1
ATOM 3618 C CA . ASN B 1 195 ? 4.188 -16.484 -21.75 1 98.81 195 ASN B CA 1
ATOM 3619 C C . ASN B 1 195 ? 3.24 -17.297 -20.875 1 98.81 195 ASN B C 1
ATOM 3621 O O . ASN B 1 195 ? 2.842 -18.406 -21.25 1 98.81 195 ASN B O 1
ATOM 3625 N N . ILE B 1 196 ? 2.865 -16.781 -19.781 1 98.88 196 ILE B N 1
ATOM 3626 C CA . ILE B 1 196 ? 2.018 -17.469 -18.812 1 98.88 196 ILE B CA 1
ATOM 3627 C C . ILE B 1 196 ? 0.611 -17.625 -19.391 1 98.88 196 ILE B C 1
ATOM 3629 O O . ILE B 1 196 ? -0.003 -18.688 -19.25 1 98.88 196 ILE B O 1
ATOM 3633 N N . VAL B 1 197 ? 0.118 -16.547 -20.016 1 98.81 197 VAL B N 1
ATOM 3634 C CA . VAL B 1 197 ? -1.206 -16.594 -20.625 1 98.81 197 VAL B CA 1
ATOM 3635 C C . VAL B 1 197 ? -1.251 -17.688 -21.688 1 98.81 197 VAL B C 1
ATOM 3637 O O . VAL B 1 197 ? -2.17 -18.516 -21.703 1 98.81 197 VAL B O 1
ATOM 3640 N N . GLN B 1 198 ? -0.26 -17.719 -22.547 1 98.62 198 GLN B N 1
ATOM 3641 C CA . GLN B 1 198 ? -0.198 -18.734 -23.594 1 98.62 198 GLN B CA 1
ATOM 3642 C C . GLN B 1 198 ? -0.122 -20.141 -23 1 98.62 198 GLN B C 1
ATOM 3644 O O . GLN B 1 198 ? -0.801 -21.047 -23.469 1 98.62 198 GLN B O 1
ATOM 3649 N N . HIS B 1 199 ? 0.68 -20.281 -21.984 1 98.81 199 HIS B N 1
ATOM 3650 C CA . HIS B 1 199 ? 0.819 -21.562 -21.312 1 98.81 199 HIS B CA 1
ATOM 3651 C C . HIS B 1 199 ? -0.494 -22 -20.672 1 98.81 199 HIS B C 1
ATOM 3653 O O . HIS B 1 199 ? -0.867 -23.172 -20.734 1 98.81 199 HIS B O 1
ATOM 3659 N N . ALA B 1 200 ? -1.188 -21.047 -20.031 1 98.88 200 ALA B N 1
ATOM 3660 C CA . ALA B 1 200 ? -2.477 -21.328 -19.406 1 98.88 200 ALA B CA 1
ATOM 3661 C C . ALA B 1 200 ? -3.475 -21.875 -20.422 1 98.88 200 ALA B C 1
ATOM 3663 O O . ALA B 1 200 ? -4.188 -22.844 -20.156 1 98.88 200 ALA B O 1
ATOM 3664 N N . GLN B 1 201 ? -3.504 -21.234 -21.547 1 98.62 201 GLN B N 1
ATOM 3665 C CA . GLN B 1 201 ? -4.418 -21.656 -22.609 1 98.62 201 GLN B CA 1
ATOM 3666 C C . GLN B 1 201 ? -4.074 -23.047 -23.125 1 98.62 201 GLN B C 1
ATOM 3668 O O . GLN B 1 201 ? -4.965 -23.875 -23.359 1 98.62 201 GLN B O 1
ATOM 3673 N N . GLU B 1 202 ? -2.83 -23.328 -23.234 1 98.5 202 GLU B N 1
ATOM 3674 C CA . GLU B 1 202 ? -2.375 -24.625 -23.703 1 98.5 202 GLU B CA 1
ATOM 3675 C C . GLU B 1 202 ? -2.707 -25.734 -22.703 1 98.5 202 GLU B C 1
ATOM 3677 O O . GLU B 1 202 ? -3.232 -26.781 -23.062 1 98.5 202 GLU B O 1
ATOM 3682 N N . VAL B 1 203 ? -2.426 -25.5 -21.469 1 98.62 203 VAL B N 1
ATOM 3683 C CA . VAL B 1 203 ? -2.564 -26.5 -20.406 1 98.62 203 VAL B CA 1
ATOM 3684 C C . VAL B 1 203 ? -4.043 -26.797 -20.188 1 98.62 203 VAL B C 1
ATOM 3686 O O . VAL B 1 203 ? -4.418 -27.969 -20 1 98.62 203 VAL B O 1
ATOM 3689 N N . THR B 1 204 ? -4.887 -25.781 -20.219 1 98.38 204 THR B N 1
ATOM 3690 C CA . THR B 1 204 ? -6.277 -25.953 -19.797 1 98.38 204 THR B CA 1
ATOM 3691 C C . THR B 1 204 ? -7.164 -26.234 -21.016 1 98.38 204 THR B C 1
ATOM 3693 O O . THR B 1 204 ? -8.289 -26.719 -20.859 1 98.38 204 THR B O 1
ATOM 3696 N N . GLY B 1 205 ? -6.695 -25.812 -22.188 1 97.62 205 GLY B N 1
ATOM 3697 C CA . GLY B 1 205 ? -7.496 -25.906 -23.391 1 97.62 205 GLY B CA 1
ATOM 3698 C C . GLY B 1 205 ? -8.516 -24.797 -23.531 1 97.62 205 GLY B C 1
ATOM 3699 O O . GLY B 1 205 ? -9.297 -24.781 -24.484 1 97.62 205 GLY B O 1
ATOM 3700 N N . GLU B 1 206 ? -8.57 -23.938 -22.578 1 97.19 206 GLU B N 1
ATOM 3701 C CA . GLU B 1 206 ? -9.477 -22.797 -22.625 1 97.19 206 GLU B CA 1
ATOM 3702 C C . GLU B 1 206 ? -8.836 -21.609 -23.344 1 97.19 206 GLU B C 1
ATOM 3704 O O . GLU B 1 206 ? -7.711 -21.219 -23.031 1 97.19 206 GLU B O 1
ATOM 3709 N N . LYS B 1 207 ? -9.547 -21 -24.266 1 96.75 207 LYS B N 1
ATOM 3710 C CA . LYS B 1 207 ? -8.969 -19.953 -25.094 1 96.75 207 LYS B CA 1
ATOM 3711 C C . LYS B 1 207 ? -9.148 -18.578 -24.453 1 96.75 207 LYS B C 1
ATOM 3713 O O . LYS B 1 207 ? -8.234 -17.75 -24.5 1 96.75 207 LYS B O 1
ATOM 3718 N N . ARG B 1 208 ? -10.312 -18.391 -23.844 1 98.06 208 ARG B N 1
ATOM 3719 C CA . ARG B 1 208 ? -10.586 -17.078 -23.297 1 98.06 208 ARG B CA 1
ATOM 3720 C C . ARG B 1 208 ? -9.961 -16.906 -21.906 1 98.06 208 ARG B C 1
ATOM 3722 O O . ARG B 1 208 ? -10.117 -17.781 -21.047 1 98.06 208 ARG B O 1
ATOM 3729 N N . VAL B 1 209 ? -9.266 -15.859 -21.75 1 98.5 209 VAL B N 1
ATOM 3730 C CA . VAL B 1 209 ? -8.797 -15.445 -20.438 1 98.5 209 VAL B CA 1
ATOM 3731 C C . VAL B 1 209 ? -9.672 -14.312 -19.906 1 98.5 209 VAL B C 1
ATOM 3733 O O . VAL B 1 209 ? -9.734 -13.234 -20.5 1 98.5 209 VAL B O 1
ATOM 3736 N N . ALA B 1 210 ? -10.328 -14.602 -18.797 1 98.44 210 ALA B N 1
ATOM 3737 C CA . ALA B 1 210 ? -11.289 -13.641 -18.266 1 98.44 210 ALA B CA 1
ATOM 3738 C C . ALA B 1 210 ? -10.633 -12.719 -17.25 1 98.44 210 ALA B C 1
ATOM 3740 O O . ALA B 1 210 ? -11.039 -11.562 -17.094 1 98.44 210 ALA B O 1
ATOM 3741 N N . ALA B 1 211 ? -9.617 -13.234 -16.562 1 98.75 211 ALA B N 1
ATOM 3742 C CA . ALA B 1 211 ? -9.023 -12.43 -15.492 1 98.75 211 ALA B CA 1
ATOM 3743 C C . ALA B 1 211 ? -7.555 -12.789 -15.289 1 98.75 211 ALA B C 1
ATOM 3745 O O . ALA B 1 211 ? -7.164 -13.945 -15.438 1 98.75 211 ALA B O 1
ATOM 3746 N N . ILE B 1 212 ? -6.762 -11.844 -15.008 1 98.88 212 ILE B N 1
ATOM 3747 C CA . ILE B 1 212 ? -5.383 -11.984 -14.562 1 98.88 212 ILE B CA 1
ATOM 3748 C C . ILE B 1 212 ? -5.195 -11.25 -13.234 1 98.88 212 ILE B C 1
ATOM 3750 O O . ILE B 1 212 ? -5.504 -10.062 -13.125 1 98.88 212 ILE B O 1
ATOM 3754 N N . ILE B 1 213 ? -4.77 -11.969 -12.188 1 98.88 213 ILE B N 1
ATOM 3755 C CA . ILE B 1 213 ? -4.691 -11.43 -10.836 1 98.88 213 ILE B CA 1
ATOM 3756 C C . ILE B 1 213 ? -3.307 -11.695 -10.25 1 98.88 213 ILE B C 1
ATOM 3758 O O . ILE B 1 213 ? -2.83 -12.836 -10.273 1 98.88 213 ILE B O 1
ATOM 3762 N N . GLY B 1 214 ? -2.666 -10.664 -9.719 1 98.75 214 GLY B N 1
ATOM 3763 C CA . GLY B 1 214 ? -1.408 -10.852 -9.016 1 98.75 214 GLY B CA 1
ATOM 3764 C C . GLY B 1 214 ? -0.309 -9.93 -9.5 1 98.75 214 GLY B C 1
ATOM 3765 O O . GLY B 1 214 ? -0.581 -8.922 -10.156 1 98.75 214 GLY B O 1
ATOM 3766 N N . GLY B 1 215 ? 0.937 -10.164 -9.055 1 98.62 215 GLY B N 1
ATOM 3767 C CA . GLY B 1 215 ? 2.074 -9.375 -9.5 1 98.62 215 GLY B CA 1
ATOM 3768 C C . GLY B 1 215 ? 2.514 -9.703 -10.914 1 98.62 215 GLY B C 1
ATOM 3769 O O . GLY B 1 215 ? 2.574 -10.867 -11.297 1 98.62 215 GLY B O 1
ATOM 3770 N N . THR B 1 216 ? 2.828 -8.688 -11.68 1 98.56 216 THR B N 1
ATOM 3771 C CA . THR B 1 216 ? 3.115 -8.914 -13.094 1 98.56 216 THR B CA 1
ATOM 3772 C C . THR B 1 216 ? 4.602 -8.727 -13.375 1 98.56 216 THR B C 1
ATOM 3774 O O . THR B 1 216 ? 5.07 -9.023 -14.477 1 98.56 216 THR B O 1
ATOM 3777 N N . HIS B 1 217 ? 5.332 -8.164 -12.375 1 97.44 217 HIS B N 1
ATOM 3778 C CA . HIS B 1 217 ? 6.746 -7.82 -12.469 1 97.44 217 HIS B CA 1
ATOM 3779 C C . HIS B 1 217 ? 7.012 -6.891 -13.648 1 97.44 217 HIS B C 1
ATOM 3781 O O . HIS B 1 217 ? 8.125 -6.836 -14.164 1 97.44 217 HIS B O 1
ATOM 3787 N N . LEU B 1 218 ? 6.043 -6.156 -14.133 1 97.31 218 LEU B N 1
ATOM 3788 C CA . LEU B 1 218 ? 6.188 -5.223 -15.242 1 97.31 218 LEU B CA 1
ATOM 3789 C C . LEU B 1 218 ? 6.871 -3.939 -14.789 1 97.31 218 LEU B C 1
ATOM 3791 O O . LEU B 1 218 ? 7.355 -3.164 -15.617 1 97.31 218 LEU B O 1
ATOM 3795 N N . GLY B 1 219 ? 6.914 -3.688 -13.5 1 93.56 219 GLY B N 1
ATOM 3796 C CA . GLY B 1 219 ? 7.609 -2.525 -12.977 1 93.56 219 GLY B CA 1
ATOM 3797 C C . GLY B 1 219 ? 9.094 -2.521 -13.289 1 93.56 219 GLY B C 1
ATOM 3798 O O . GLY B 1 219 ? 9.602 -1.57 -13.891 1 93.56 219 GLY B O 1
ATOM 3799 N N . PRO B 1 220 ? 9.75 -3.584 -13.062 1 92.25 220 PRO B N 1
ATOM 3800 C CA . PRO B 1 220 ? 11.211 -3.629 -13.18 1 92.25 220 PRO B CA 1
ATOM 3801 C C . PRO B 1 220 ? 11.68 -3.996 -14.586 1 92.25 220 PRO B C 1
ATOM 3803 O O . PRO B 1 220 ? 12.867 -3.877 -14.898 1 92.25 220 PRO B O 1
ATOM 3806 N N . VAL B 1 221 ? 10.805 -4.41 -15.484 1 95.12 221 VAL B N 1
ATOM 3807 C CA . VAL B 1 221 ? 11.25 -4.898 -16.797 1 95.12 221 VAL B CA 1
ATOM 3808 C C . VAL B 1 221 ? 11.508 -3.721 -17.719 1 95.12 221 VAL B C 1
ATOM 3810 O O . VAL B 1 221 ? 11.203 -2.574 -17.391 1 95.12 221 VAL B O 1
ATOM 3813 N N . SER B 1 222 ? 12.078 -4.047 -18.922 1 95.56 222 SER B N 1
ATOM 3814 C CA . SER B 1 222 ? 12.367 -3.008 -19.906 1 95.56 222 SER B CA 1
ATOM 3815 C C . SER B 1 222 ? 11.086 -2.336 -20.391 1 95.56 222 SER B C 1
ATOM 3817 O O . SER B 1 222 ? 10.016 -2.938 -20.359 1 95.56 222 SER B O 1
ATOM 3819 N N . GLU B 1 223 ? 11.273 -1.1 -20.844 1 96.31 223 GLU B N 1
ATOM 3820 C CA . GLU B 1 223 ? 10.141 -0.375 -21.422 1 96.31 223 GLU B CA 1
ATOM 3821 C C . GLU B 1 223 ? 9.539 -1.124 -22.609 1 96.31 223 GLU B C 1
ATOM 3823 O O . GLU B 1 223 ? 8.328 -1.109 -22.812 1 96.31 223 GLU B O 1
ATOM 3828 N N . GLU B 1 224 ? 10.414 -1.71 -23.344 1 96.88 224 GLU B N 1
ATOM 3829 C CA . GLU B 1 224 ? 9.953 -2.482 -24.5 1 96.88 224 GLU B CA 1
ATOM 3830 C C . GLU B 1 224 ? 9.031 -3.619 -24.062 1 96.88 224 GLU B C 1
ATOM 3832 O O . GLU B 1 224 ? 7.957 -3.811 -24.625 1 96.88 224 GLU B O 1
ATOM 3837 N N . GLN B 1 225 ? 9.43 -4.363 -23.094 1 97.5 225 GLN B N 1
ATOM 3838 C CA . GLN B 1 225 ? 8.602 -5.461 -22.594 1 97.5 225 GLN B CA 1
ATOM 3839 C C . GLN B 1 225 ? 7.301 -4.938 -21.984 1 97.5 225 GLN B C 1
ATOM 3841 O O . GLN B 1 225 ? 6.234 -5.523 -22.188 1 97.5 225 GLN B O 1
ATOM 3846 N N . LEU B 1 226 ? 7.406 -3.863 -21.234 1 98.12 226 LEU B N 1
ATOM 3847 C CA . LEU B 1 226 ? 6.219 -3.262 -20.641 1 98.12 226 LEU B CA 1
ATOM 3848 C C . LEU B 1 226 ? 5.211 -2.869 -21.703 1 98.12 226 LEU B C 1
ATOM 3850 O O . LEU B 1 226 ? 4.043 -3.258 -21.641 1 98.12 226 LEU B O 1
ATOM 3854 N N . GLU B 1 227 ? 5.664 -2.146 -22.703 1 98.19 227 GLU B N 1
ATOM 3855 C CA . GLU B 1 227 ? 4.777 -1.63 -23.75 1 98.19 227 GLU B CA 1
ATOM 3856 C C . GLU B 1 227 ? 4.156 -2.766 -24.562 1 98.19 227 GLU B C 1
ATOM 3858 O O . GLU B 1 227 ? 2.957 -2.756 -24.828 1 98.19 227 GLU B O 1
ATOM 3863 N N . GLU B 1 228 ? 5.004 -3.711 -24.938 1 98.38 228 GLU B N 1
ATOM 3864 C CA . GLU B 1 228 ? 4.492 -4.832 -25.719 1 98.38 228 GLU B CA 1
ATOM 3865 C C . GLU B 1 228 ? 3.482 -5.648 -24.922 1 98.38 228 GLU B C 1
ATOM 3867 O O . GLU B 1 228 ? 2.477 -6.109 -25.453 1 98.38 228 GLU B O 1
ATOM 3872 N N . THR B 1 229 ? 3.754 -5.852 -23.641 1 98.56 229 THR B N 1
ATOM 3873 C CA . THR B 1 229 ? 2.822 -6.586 -22.797 1 98.56 229 THR B CA 1
ATOM 3874 C C . THR B 1 229 ? 1.488 -5.848 -22.688 1 98.56 229 THR B C 1
ATOM 3876 O O . THR B 1 229 ? 0.425 -6.469 -22.766 1 98.56 229 THR B O 1
ATOM 3879 N N . ILE B 1 230 ? 1.529 -4.539 -22.516 1 98.56 230 ILE B N 1
ATOM 3880 C CA . ILE B 1 230 ? 0.317 -3.736 -22.422 1 98.56 230 ILE B CA 1
ATOM 3881 C C . ILE B 1 230 ? -0.502 -3.875 -23.703 1 98.56 230 ILE B C 1
ATOM 3883 O O . ILE B 1 230 ? -1.719 -4.074 -23.641 1 98.56 230 ILE B O 1
ATOM 3887 N N . VAL B 1 231 ? 0.164 -3.785 -24.844 1 98.38 231 VAL B N 1
ATOM 3888 C CA . VAL B 1 231 ? -0.512 -3.928 -26.125 1 98.38 231 VAL B CA 1
ATOM 3889 C C . VAL B 1 231 ? -1.215 -5.281 -26.188 1 98.38 231 VAL B C 1
ATOM 3891 O O . VAL B 1 231 ? -2.377 -5.363 -26.594 1 98.38 231 VAL B O 1
ATOM 3894 N N . ARG B 1 232 ? -0.524 -6.344 -25.797 1 98.25 232 ARG B N 1
ATOM 3895 C CA . ARG B 1 232 ? -1.104 -7.684 -25.828 1 98.25 232 ARG B CA 1
ATOM 3896 C C . ARG B 1 232 ? -2.287 -7.793 -24.875 1 98.25 232 ARG B C 1
ATOM 3898 O O . ARG B 1 232 ? -3.303 -8.406 -25.203 1 98.25 232 ARG B O 1
ATOM 3905 N N . LEU B 1 233 ? -2.174 -7.242 -23.688 1 98.44 233 LEU B N 1
ATOM 3906 C CA . LEU B 1 233 ? -3.246 -7.289 -22.703 1 98.44 233 LEU B CA 1
ATOM 3907 C C . LEU B 1 233 ? -4.488 -6.562 -23.219 1 98.44 233 LEU B C 1
ATOM 3909 O O . LEU B 1 233 ? -5.613 -7.012 -22.984 1 98.44 233 LEU B O 1
ATOM 3913 N N . THR B 1 234 ? -4.297 -5.41 -23.891 1 98.12 234 THR B N 1
ATOM 3914 C CA . THR B 1 234 ? -5.422 -4.617 -24.375 1 98.12 234 THR B CA 1
ATOM 3915 C C . THR B 1 234 ? -6.176 -5.359 -25.469 1 98.12 234 THR B C 1
ATOM 3917 O O . THR B 1 234 ? -7.34 -5.059 -25.75 1 98.12 234 THR B O 1
ATOM 3920 N N . ARG B 1 235 ? -5.559 -6.312 -26.109 1 97.25 235 ARG B N 1
ATOM 3921 C CA . ARG B 1 235 ? -6.188 -7.086 -27.172 1 97.25 235 ARG B CA 1
ATOM 3922 C C . ARG B 1 235 ? -6.973 -8.266 -26.609 1 97.25 235 ARG B C 1
ATOM 3924 O O . ARG B 1 235 ? -7.754 -8.898 -27.312 1 97.25 235 ARG B O 1
ATOM 3931 N N . MET B 1 236 ? -6.742 -8.508 -25.359 1 96.56 236 MET B N 1
ATOM 3932 C CA . MET B 1 236 ? -7.465 -9.594 -24.703 1 96.56 236 MET B CA 1
ATOM 3933 C C . MET B 1 236 ? -8.828 -9.125 -24.219 1 96.56 236 MET B C 1
ATOM 3935 O O . MET B 1 236 ? -9.016 -7.945 -23.922 1 96.56 236 MET B O 1
ATOM 3939 N N . ASP B 1 237 ? -9.766 -10.016 -24.25 1 94.94 237 ASP B N 1
ATOM 3940 C CA . ASP B 1 237 ? -11.102 -9.719 -23.75 1 94.94 237 ASP B CA 1
ATOM 3941 C C . ASP B 1 237 ? -11.195 -9.969 -22.234 1 94.94 237 ASP B C 1
ATOM 3943 O O . ASP B 1 237 ? -11.977 -10.805 -21.781 1 94.94 237 ASP B O 1
ATOM 3947 N N . LEU B 1 238 ? -10.477 -9.188 -21.453 1 97.62 238 LEU B N 1
ATOM 3948 C CA . LEU B 1 238 ? -10.406 -9.336 -20 1 97.62 238 LEU B CA 1
ATOM 3949 C C . LEU B 1 238 ? -11.625 -8.711 -19.344 1 97.62 238 LEU B C 1
ATOM 3951 O O . LEU B 1 238 ? -12.008 -7.586 -19.656 1 97.62 238 LEU B O 1
ATOM 3955 N N . ASP B 1 239 ? -12.234 -9.469 -18.469 1 98.25 239 ASP B N 1
ATOM 3956 C CA . ASP B 1 239 ? -13.227 -8.883 -17.562 1 98.25 239 ASP B CA 1
ATOM 3957 C C . ASP B 1 239 ? -12.547 -8.148 -16.406 1 98.25 239 ASP B C 1
ATOM 3959 O O . ASP B 1 239 ? -13.109 -7.195 -15.867 1 98.25 239 ASP B O 1
ATOM 3963 N N . LEU B 1 240 ? -11.32 -8.656 -16.047 1 98.62 240 LEU B N 1
ATOM 3964 C CA . LEU B 1 240 ? -10.648 -8.109 -14.875 1 98.62 240 LEU B CA 1
ATOM 3965 C C . LEU B 1 240 ? -9.133 -8.242 -15.008 1 98.62 240 LEU B C 1
ATOM 3967 O O . LEU B 1 240 ? -8.617 -9.328 -15.281 1 98.62 240 LEU B O 1
ATOM 3971 N N . LEU B 1 241 ? -8.445 -7.191 -14.922 1 98.88 241 LEU B N 1
ATOM 3972 C CA . LEU B 1 241 ? -7.008 -7.156 -14.68 1 98.88 241 LEU B CA 1
ATOM 3973 C C . LEU B 1 241 ? -6.703 -6.605 -13.297 1 98.88 241 LEU B C 1
ATOM 3975 O O . LEU B 1 241 ? -6.848 -5.402 -13.055 1 98.88 241 LEU B O 1
ATOM 3979 N N . ALA B 1 242 ? -6.352 -7.465 -12.375 1 98.81 242 ALA B N 1
ATOM 3980 C CA . ALA B 1 242 ? -5.949 -7.074 -11.031 1 98.81 242 ALA B CA 1
ATOM 3981 C C . ALA B 1 242 ? -4.441 -7.211 -10.844 1 98.81 242 ALA B C 1
ATOM 3983 O O . ALA B 1 242 ? -3.951 -8.273 -10.453 1 98.81 242 ALA B O 1
ATOM 3984 N N . ALA B 1 243 ? -3.732 -6.168 -11.102 1 98.69 243 ALA B N 1
ATOM 3985 C CA . ALA B 1 243 ? -2.273 -6.172 -11.055 1 98.69 243 ALA B CA 1
ATOM 3986 C C . ALA B 1 243 ? -1.76 -5.441 -9.82 1 98.69 243 ALA B C 1
ATOM 3988 O O . ALA B 1 243 ? -2.088 -4.273 -9.602 1 98.69 243 ALA B O 1
ATOM 3989 N N . ASN B 1 244 ? -0.949 -6.125 -9.047 1 98.06 244 ASN B N 1
ATOM 3990 C CA . ASN B 1 244 ? -0.52 -5.566 -7.77 1 98.06 244 ASN B CA 1
ATOM 3991 C C . ASN B 1 244 ? 0.923 -5.945 -7.449 1 98.06 244 ASN B C 1
ATOM 3993 O O . ASN B 1 244 ? 1.706 -6.25 -8.352 1 98.06 244 ASN B O 1
ATOM 3997 N N . HIS B 1 245 ? 1.338 -5.789 -6.242 1 97.25 245 HIS B N 1
ATOM 3998 C CA . HIS B 1 245 ? 2.613 -6.234 -5.691 1 97.25 245 HIS B CA 1
ATOM 3999 C C . HIS B 1 245 ? 3.783 -5.711 -6.52 1 97.25 245 HIS B C 1
ATOM 4001 O O . HIS B 1 245 ? 3.99 -4.5 -6.617 1 97.25 245 HIS B O 1
ATOM 4007 N N . CYS B 1 246 ? 4.531 -6.605 -7.262 1 96.62 246 CYS B N 1
ATOM 4008 C CA . CYS B 1 246 ? 5.762 -6.23 -7.949 1 96.62 246 CYS B CA 1
ATOM 4009 C C . CYS B 1 246 ? 5.461 -5.445 -9.219 1 96.62 246 CYS B C 1
ATOM 4011 O O . CYS B 1 246 ? 6.375 -4.93 -9.867 1 96.62 246 CYS B O 1
ATOM 4013 N N . THR B 1 247 ? 4.168 -5.371 -9.578 1 97.69 247 THR B N 1
ATOM 4014 C CA . THR B 1 247 ? 3.773 -4.516 -10.688 1 97.69 247 THR B CA 1
ATOM 4015 C C . THR B 1 247 ? 4.207 -3.072 -10.438 1 97.69 247 THR B C 1
ATOM 4017 O O . THR B 1 247 ? 4.598 -2.365 -11.367 1 97.69 247 THR B O 1
ATOM 4020 N N . GLY B 1 248 ? 4.117 -2.707 -9.164 1 96.38 248 GLY B N 1
ATOM 4021 C CA . GLY B 1 248 ? 4.484 -1.353 -8.781 1 96.38 248 GLY B CA 1
ATOM 4022 C C . GLY B 1 248 ? 3.379 -0.343 -9.031 1 96.38 248 GLY B C 1
ATOM 4023 O O . GLY B 1 248 ? 2.582 -0.499 -9.953 1 96.38 248 GLY B O 1
ATOM 4024 N N . LEU B 1 249 ? 3.43 0.718 -8.328 1 96.88 249 LEU B N 1
ATOM 4025 C CA . LEU B 1 249 ? 2.348 1.696 -8.336 1 96.88 249 LEU B CA 1
ATOM 4026 C C . LEU B 1 249 ? 2.307 2.451 -9.656 1 96.88 249 LEU B C 1
ATOM 4028 O O . LEU B 1 249 ? 1.227 2.736 -10.18 1 96.88 249 LEU B O 1
ATOM 4032 N N . ALA B 1 250 ? 3.424 2.795 -10.195 1 96.81 250 ALA B N 1
ATOM 4033 C CA . ALA B 1 250 ? 3.473 3.559 -11.438 1 96.81 250 ALA B CA 1
ATOM 4034 C C . ALA B 1 250 ? 2.842 2.777 -12.586 1 96.81 250 ALA B C 1
ATOM 4036 O O . ALA B 1 250 ? 2.021 3.314 -13.336 1 96.81 250 ALA B O 1
ATOM 4037 N N . VAL B 1 251 ? 3.256 1.506 -12.727 1 98 251 VAL B N 1
ATOM 4038 C CA . VAL B 1 251 ? 2.717 0.67 -13.797 1 98 251 VAL B CA 1
ATOM 4039 C C . VAL B 1 251 ? 1.246 0.365 -13.523 1 98 251 VAL B C 1
ATOM 4041 O O . VAL B 1 251 ? 0.422 0.38 -14.438 1 98 251 VAL B O 1
ATOM 4044 N N . ALA B 1 252 ? 0.914 0.095 -12.281 1 98.31 252 ALA B N 1
ATOM 4045 C CA . ALA B 1 252 ? -0.485 -0.131 -11.93 1 98.31 252 ALA B CA 1
ATOM 4046 C C . ALA B 1 252 ? -1.348 1.069 -12.312 1 98.31 252 ALA B C 1
ATOM 4048 O O . ALA B 1 252 ? -2.465 0.908 -12.805 1 98.31 252 ALA B O 1
ATOM 4049 N N . ALA B 1 253 ? -0.827 2.258 -12.023 1 98.19 253 ALA B N 1
ATOM 4050 C CA . ALA B 1 253 ? -1.55 3.477 -12.375 1 98.19 253 ALA B CA 1
ATOM 4051 C C . ALA B 1 253 ? -1.784 3.561 -13.875 1 98.19 253 ALA B C 1
ATOM 4053 O O . ALA B 1 253 ? -2.873 3.934 -14.32 1 98.19 253 ALA B O 1
ATOM 4054 N N . ARG B 1 254 ? -0.783 3.252 -14.602 1 97.75 254 ARG B N 1
ATOM 4055 C CA . ARG B 1 254 ? -0.9 3.252 -16.062 1 97.75 254 ARG B CA 1
ATOM 4056 C C . ARG B 1 254 ? -1.943 2.242 -16.516 1 97.75 254 ARG B C 1
ATOM 4058 O O . ARG B 1 254 ? -2.779 2.553 -17.375 1 97.75 254 ARG B O 1
ATOM 4065 N N . LEU B 1 255 ? -1.872 1.069 -15.977 1 98.69 255 LEU B N 1
ATOM 4066 C CA . LEU B 1 255 ? -2.834 0.032 -16.328 1 98.69 255 LEU B CA 1
ATOM 4067 C C . LEU B 1 255 ? -4.25 0.454 -15.953 1 98.69 255 LEU B C 1
ATOM 4069 O O . LEU B 1 255 ? -5.195 0.216 -16.703 1 98.69 255 LEU B O 1
ATOM 4073 N N . ARG B 1 256 ? -4.402 1.033 -14.797 1 98.44 256 ARG B N 1
ATOM 4074 C CA . ARG B 1 256 ? -5.703 1.553 -14.391 1 98.44 256 ARG B CA 1
ATOM 4075 C C . ARG B 1 256 ? -6.234 2.559 -15.406 1 98.44 256 ARG B C 1
ATOM 4077 O O . ARG B 1 256 ? -7.426 2.57 -15.711 1 98.44 256 ARG B O 1
ATOM 4084 N N . GLY B 1 257 ? -5.391 3.453 -15.859 1 97 257 GLY B N 1
ATOM 4085 C CA . GLY B 1 257 ? -5.785 4.422 -16.875 1 97 257 GLY B CA 1
ATOM 4086 C C . GLY B 1 257 ? -6.266 3.775 -18.156 1 97 257 GLY B C 1
ATOM 4087 O O . GLY B 1 257 ? -7.195 4.27 -18.797 1 97 257 GLY B O 1
ATOM 4088 N N . ILE B 1 258 ? -5.707 2.666 -18.531 1 97.88 258 ILE B N 1
ATOM 4089 C CA . ILE B 1 258 ? -5.977 2.006 -19.797 1 97.88 258 ILE B CA 1
ATOM 4090 C C . ILE B 1 258 ? -7.219 1.128 -19.672 1 97.88 258 ILE B C 1
ATOM 4092 O O . ILE B 1 258 ? -8.086 1.14 -20.547 1 97.88 258 ILE B O 1
ATOM 4096 N N . PHE B 1 259 ? -7.383 0.389 -18.547 1 98.12 259 PHE B N 1
ATOM 4097 C CA . PHE B 1 259 ? -8.398 -0.652 -18.438 1 98.12 259 PHE B CA 1
ATOM 4098 C C . PHE B 1 259 ? -9.625 -0.144 -17.703 1 98.12 259 PHE B C 1
ATOM 4100 O O . PHE B 1 259 ? -10.688 -0.773 -17.734 1 98.12 259 PHE B O 1
ATOM 4107 N N . GLY B 1 260 ? -9.484 1.004 -17.031 1 96.19 260 GLY B N 1
ATOM 4108 C CA . GLY B 1 260 ? -10.617 1.646 -16.391 1 96.19 260 GLY B CA 1
ATOM 4109 C C . GLY B 1 260 ? -11.281 0.766 -15.352 1 96.19 260 GLY B C 1
ATOM 4110 O O . GLY B 1 260 ? -10.625 0.253 -14.445 1 96.19 260 GLY B O 1
ATOM 4111 N N . ALA B 1 261 ? -12.492 0.46 -15.57 1 96.06 261 ALA B N 1
ATOM 4112 C CA . ALA B 1 261 ? -13.305 -0.255 -14.594 1 96.06 261 ALA B CA 1
ATOM 4113 C C . ALA B 1 261 ? -12.922 -1.731 -14.5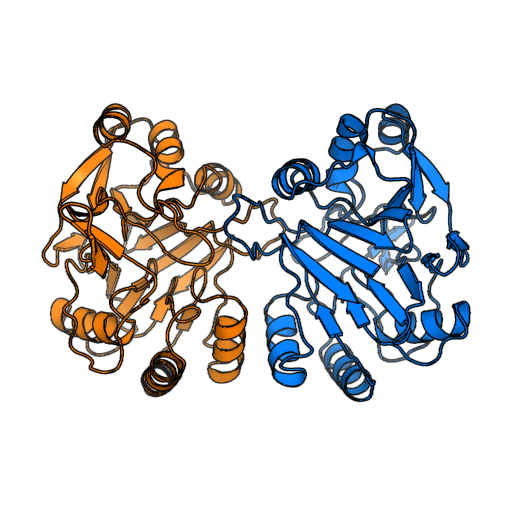31 1 96.06 261 ALA B C 1
ATOM 4115 O O . ALA B 1 261 ? -13.273 -2.432 -13.578 1 96.06 261 ALA B O 1
ATOM 4116 N N . ARG B 1 262 ? -12.227 -2.211 -15.5 1 97.94 262 ARG B N 1
ATOM 4117 C CA . ARG B 1 262 ? -11.828 -3.615 -15.539 1 97.94 262 ARG B CA 1
ATOM 4118 C C . ARG B 1 262 ? -10.523 -3.834 -14.781 1 97.94 262 ARG B C 1
ATOM 4120 O O . ARG B 1 262 ? -10.039 -4.961 -14.688 1 97.94 262 ARG B O 1
ATOM 4127 N N . PHE B 1 263 ? -10.023 -2.756 -14.266 1 98.56 263 PHE B N 1
ATOM 4128 C CA . PHE B 1 263 ? -8.773 -2.85 -13.516 1 98.56 263 PHE B CA 1
ATOM 4129 C C . PHE B 1 263 ? -9.039 -2.766 -12.023 1 98.56 263 PHE B C 1
ATOM 4131 O O . PHE B 1 263 ? -9.898 -2 -11.578 1 98.56 263 PHE B O 1
ATOM 4138 N N . SER B 1 264 ? -8.305 -3.557 -11.266 1 98.44 264 SER B N 1
ATOM 4139 C CA . SER B 1 264 ? -8.273 -3.469 -9.812 1 98.44 264 SER B CA 1
ATOM 4140 C C . SER B 1 264 ? -6.844 -3.422 -9.289 1 98.44 264 SER B C 1
ATOM 4142 O O . SER B 1 264 ? -5.969 -4.133 -9.789 1 98.44 264 SER B O 1
ATOM 4144 N N . PHE B 1 265 ? -6.637 -2.645 -8.273 1 98.25 265 PHE B N 1
ATOM 4145 C CA . PHE B 1 265 ? -5.328 -2.59 -7.633 1 98.25 265 PHE B CA 1
ATOM 4146 C C . PHE B 1 265 ? -5.105 -3.809 -6.746 1 98.25 265 PHE B C 1
ATOM 4148 O O . PHE B 1 265 ? -3.977 -4.094 -6.344 1 98.25 265 PHE B O 1
ATOM 4155 N N . ALA B 1 266 ? -6.219 -4.48 -6.426 1 98.12 266 ALA B N 1
ATOM 4156 C CA . ALA B 1 266 ? -6.16 -5.699 -5.625 1 98.12 266 ALA B CA 1
ATOM 4157 C C . ALA B 1 266 ? -5.301 -5.5 -4.379 1 98.12 266 ALA B C 1
ATOM 4159 O O . ALA B 1 266 ? -4.371 -6.273 -4.129 1 98.12 266 ALA B O 1
ATOM 4160 N N . ALA B 1 267 ? -5.637 -4.469 -3.619 1 98.12 267 ALA B N 1
ATOM 4161 C CA . ALA B 1 267 ? -4.926 -4.164 -2.379 1 98.12 267 ALA B CA 1
ATOM 4162 C C . ALA B 1 267 ? -5.293 -5.156 -1.279 1 98.12 267 ALA B C 1
ATOM 4164 O O . ALA B 1 267 ? -6.262 -5.91 -1.413 1 98.12 267 ALA B O 1
ATOM 4165 N N . THR B 1 268 ? -4.457 -5.133 -0.23 1 98.06 268 THR B N 1
ATOM 4166 C CA . THR B 1 268 ? -4.73 -5.988 0.919 1 98.06 268 THR B CA 1
ATOM 4167 C C . THR B 1 268 ? -6.164 -5.801 1.405 1 98.06 268 THR B C 1
ATOM 4169 O O . THR B 1 268 ? -6.617 -4.672 1.596 1 98.06 268 THR B O 1
ATOM 4172 N N . GLY B 1 269 ? -6.902 -6.93 1.555 1 97.31 269 GLY B N 1
ATOM 4173 C CA . GLY B 1 269 ? -8.273 -6.914 2.051 1 97.31 269 GLY B CA 1
ATOM 4174 C C . GLY B 1 269 ? -9.305 -6.965 0.944 1 97.31 269 GLY B C 1
ATOM 4175 O O . GLY B 1 269 ? -10.492 -7.168 1.206 1 97.31 269 GLY B O 1
ATOM 4176 N N . GLU B 1 270 ? -8.938 -6.77 -0.287 1 97.44 270 GLU B N 1
ATOM 4177 C CA . GLU B 1 270 ? -9.875 -6.797 -1.403 1 97.44 270 GLU B CA 1
ATOM 4178 C C . GLU B 1 270 ? -10.336 -8.219 -1.696 1 97.44 270 GLU B C 1
ATOM 4180 O O . GLU B 1 270 ? -9.562 -9.172 -1.573 1 97.44 270 GLU B O 1
ATOM 4185 N N . VAL B 1 271 ? -11.555 -8.336 -2.02 1 97.75 271 VAL B N 1
ATOM 4186 C CA . VAL B 1 271 ? -12.141 -9.602 -2.43 1 97.75 271 VAL B CA 1
ATOM 4187 C C . VAL B 1 271 ? -12.547 -9.539 -3.9 1 97.75 271 VAL B C 1
ATOM 4189 O O . VAL B 1 271 ? -13.312 -8.656 -4.301 1 97.75 271 VAL B O 1
ATOM 4192 N N . LEU B 1 272 ? -11.977 -10.391 -4.684 1 97.5 272 LEU B N 1
ATOM 4193 C CA . LEU B 1 272 ? -12.273 -10.484 -6.113 1 97.5 272 LEU B CA 1
ATOM 4194 C C . LEU B 1 272 ? -13.109 -11.719 -6.418 1 97.5 272 LEU B C 1
ATOM 4196 O O . LEU B 1 272 ? -12.773 -12.828 -5.996 1 97.5 272 LEU B O 1
ATOM 4200 N N . GLU B 1 273 ? -14.219 -11.461 -7.094 1 95.25 273 GLU B N 1
ATOM 4201 C CA . GLU B 1 273 ? -15.117 -12.555 -7.426 1 95.25 273 GLU B CA 1
ATOM 4202 C C . GLU B 1 273 ? -15.289 -12.695 -8.938 1 95.25 273 GLU B C 1
ATOM 4204 O O . GLU B 1 273 ? -15.383 -11.703 -9.648 1 95.25 273 GLU B O 1
ATOM 4209 N N . LEU B 1 274 ? -15.172 -13.883 -9.367 1 89.38 274 LEU B N 1
ATOM 4210 C CA . LEU B 1 274 ? -15.422 -14.227 -10.758 1 89.38 274 LEU B CA 1
ATOM 4211 C C . LEU B 1 274 ? -16.297 -15.477 -10.867 1 89.38 274 LEU B C 1
ATOM 4213 O O . LEU B 1 274 ? -16.234 -16.344 -10 1 89.38 274 LEU B O 1
#

Secondary structure (DSSP, 8-state):
-EEEEEE-SBB-STTT-EEESS-EEEEEETTEEEEE---SSTHHHHHHHHTT--GGG-SEEE-S-S-HHHHTTHHHHHHHH-S-EEEEE-GGGGS--EE-SSS-EE-S-SS-HHHHHHTTEEEEE-SS-EEEETTEEE--SPP---SS----TTEEEEETTEEEE---TT--EEEEEETTEEEEEESS-TT-HHHHHHHHHHHH----EEEEEEE--TTTS-HHHHHHHHHHHHTS--SEEEEEGGG-HHHHHHHHHHHGGGEE---BT-EEE-/-EEEEEE-SBB-STTT-EEESS-EEEEEETTEEEEE---SSTHHHHHHHHTT--GGG-SEEE---S-HHHHTTHHHHHHHH-S-EEEEE-GGGGS--EE-SSS-EE-S-SS-HHHHHHTTEEEEE-SS-EEEETTEEE--SPP---SS----TTEEEEETTEEEE---TT--EEEEEETTEEEEEESS-TT-HHHHHHHHHHHH----EEEEEEE--TTTS-HHHHHHHHHHHHTS--SEEEEEGGG-HHHHHHHHHHHGGGEE---BT-EEE-

Organism: Ammonifex degensii (strain DSM 10501 / KC4) (NCBI:txid429009)

Sequence (548 aa):
MRVTVLVENSVGKPLGLTGEHGLGLWVEYEGHKILFDAGQRGAVVSNAHLLGIDLRGAEAIVLSHGHYDHTGGLRAVLEYIGRRIPVYAHPDVFSPHRVSSPVDRYVGIPYCREELEALGAEFRWVKEPLELFPGLWLSGEVPRRTEFEQGDERMYVLVEGKKVPDPLADDLSLYLKTSSGLAILLGCAHAGVINIVQHAQEVTGEKRVAAIIGGTHLGPVSEEQLEETIVRLTRMDLDLLAANHCTGLAVAARLRGIFGARFSFAATGEVLELMRVTVLVENSVGKPLGLTGEHGLGLWVEYEGHKILFDAGQRGAVVSNAHLLGIDLRGAEAIVLSHGHYDHTGGLRAVLEYIGRRIPVYAHPDVFSPHRVSSPVDRYVGIPYCREELEALGAEFRWVKEPLELFPGLWLSGEVPRRTEFEQGDERMYVLVEGKKVPDPLADDLSLYLKTSSGLAILLGCAHAGVINIVQHAQEVTGEKRVAAIIGGTHLGPVSEEQLEETIVRLTRMDLDLLAANHCTGLAVAARLRGIFGARFSFAATGEVLEL

Nearest PDB structures (foldseek):
  2p4z-assembly2_B  TM=9.103E-01  e=1.246E-27  Caldanaerobacter subterraneus subsp. tengcongensis MB4
  3h3e-assembly1_A  TM=9.053E-01  e=1.699E-22  Thermotoga maritima
  2cbn-assembly1_A-2  TM=5.216E-01  e=1.363E-06  Escherichia coli
  5v8s-assembly1_B  TM=5.236E-01  e=1.738E-06  Thermotoga maritima MSB8
  5v8s-assembly1_A  TM=5.220E-01  e=3.822E-06  Thermotoga maritima MSB8

pLDDT: mean 96.62, std 3.7, range [72.12, 98.94]